Protein AF-Q4A1V5-F1 (afdb_monomer)

Nearest PDB structures (foldseek):
  3nmz-assembly2_A  TM=9.756E-01  e=3.481E-37  Homo sapiens
  3au3-assembly1_A  TM=9.827E-01  e=2.523E-31  Homo sapiens
  4yjl-assembly2_B  TM=9.856E-01  e=1.695E-28  Homo sapiens
  3nmx-assembly2_B  TM=9.994E-01  e=5.759E-28  Homo sapiens
  3qhe-assembly2_C  TM=9.899E-01  e=3.315E-28  Homo sapiens

Foldseek 3Di:
DVVCCVVQNDPVSVVVVVVVVVVVVVVVVVVVVVVVVVVVVVVVVVVPDDDDDDDDDDDDDDDDDDDDDDDDDDDDDDDDDDDDDDDDDDDDDDDDDDDDDDPDPPVVVVLVVLLVVVVVLVVVLLPPLDLLVVLVSLLVQLPDLSSLQSCVVVPVLVVLLCQQQNAQPDDPRRHRDHHDPNSNVSSLNSVQSSLCSDPPDPLSVLLNLLSVLLVLLSVLLVLLVVLVVCVVVVDDCVVRPHRDPVVSVNLVSLLVLLVQLVDPSNLVSCVSNNVLRSLLSSLLSLCVVQPQDPDPSSLSSLLSSLSSLLSNLAVDQVSLVSSLSPLSSLLSLLSNLPHPPLSNLLSSLSNLLSSLVVHDPSSLVSCVVSVNLLSLLVSLVVDDDPSSNLSSLSSLLSNLQRDPVSLVSQVPDPCSLLVLLVQCPDQDPVNDCSSNLSSLSNLLSSLLVCLVDVVSVVSCVVSVSLVSLVVQCVDPDPSSNVSSVSNCVNNVD

Secondary structure (DSSP, 8-state):
-HHHHHHH--HHHHHHHHHHHHHHHHHHHHHHHHHHHHHHHHHHHHTT---------------------------------------------------------HHHHHHHHHHHHHHHHHHHHHHH--HHHHHHHHHHHTTSHHHHHHHHHTTHHHHHHHHHH--TTS-TTT-SS---HHHHHHHHHHHHHHHHTS-SSHHHHHHHHHHHHHHHHHHHHHHHHHHHHHHHTT--GGGS----TTTTTHHHHHHHHHHHTTSHHHHHHHHHTTHHHHHHHHHHHHHHHHTT---HHHHHHHHHHHHHHHHHTSS-HHHHHHHHH-HHHHHHHHHGGGSS-HHHHHHHHHHHHHHHTT--HHHHHHHHHTTHHHHHHHHHHH---HHHHHHHHHHHHHHHTT-HHHHHHHHTSTTHHHHHHHHTT---TT---HHHHHHHHHHHHHHHHHTT-HHHHHHHHHTTHHHHHHHHTT-S-HHHHHHHHHHHHHHH-

InterPro domains:
  IPR000225 Armadillo [PF00514] (327-356)
  IPR000225 Armadillo [PF00514] (453-493)
  IPR0002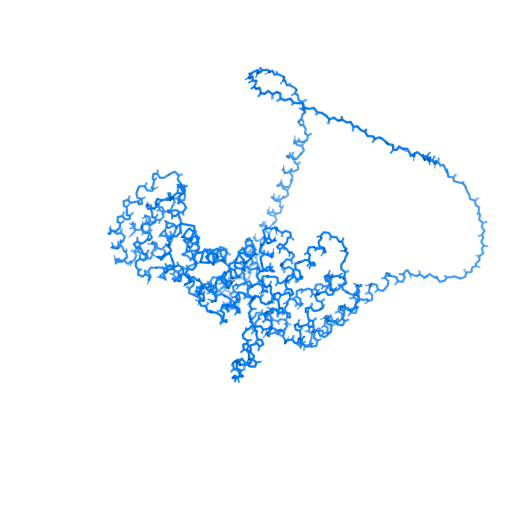25 Armadillo [SM00185] (144-196)
  IPR000225 Armadillo [SM00185] (263-314)
  IPR000225 Armadillo [SM00185] (316-357)
  IPR000225 Armadillo [SM00185] (360-401)
  IPR000225 Armadillo [SM00185] (403-448)
  IPR000225 Armadillo [SM00185] (453-493)
  IPR011989 Armadillo-like helical [G3DSA:1.25.10.10] (130-493)
  IPR016024 Armadillo-type fold [SSF48371] (180-492)
  IPR026818 Adenomatous polyposis coli (APC) family [PTHR12607] (1-493)
  IPR026831 Adenomatous polyposis coli protein [SSF82931] (1-43)
  IPR041257 Adenomatous polyposis coli (APC) repeat [PF18797] (197-270)

Sequence (493 aa):
RAAMEEQLGTCQDMEKRAQVRVARIQQIEKDILRIRQLLQSQAAEAERAPQGKHDAASHDTERQSEGQGAPEISMSTSNTGQGSAARMDHETASVMSSSNNYSVPRRLTSHLGTKVEMVYSLLSMLGTHDKDDMSRTLLAMSSSQDSCIAMRQSGCLPLLIQLLHGNDKDSVLLGNSRGSKEARARASAALHNIIHSQPDDKRGRREIRVLHLLEQIRAYCETCWEWQEAHEQGMDQDKNPMPAPVDHQICPAVCVLMKLSFDEEHRHAMNELGGLQAIAELLQVDCEMYGLTNDHYSVTLRRYAGMALTNLTFGDVANKATLCSMKGCMRALVAQLKSESEDLQQVIASVLRNLSWRADVNSKKTLREVGSVKALMECALEVKKESTLKSVLSALWNLSAHCTENKADICAVDGALAFLVGTLTYRSQTNTLAIIESGGGILRNVSSLIATNEDHRQILRENSCLQTLLQHLKSHSLTIVSNACGTLWNLSA

pLDDT: mean 82.57, std 22.81, range [25.66, 98.88]

Radius of gyration: 32.21 Å; Cα contacts (8 Å, |Δi|>4): 513; chains: 1; bounding box: 69×93×110 Å

Mean predicted aligned error: 14.51 Å

Solvent-accessible surface area (backbone atoms only — not comparable to full-atom values): 27669 Å² total; per-residue (Å²): 106,70,76,53,35,73,77,60,42,50,74,66,54,47,50,53,54,49,52,54,50,51,55,52,50,56,49,50,54,53,51,52,52,50,52,52,51,54,54,52,51,53,54,59,54,67,76,64,73,78,92,74,88,82,90,82,90,78,91,87,78,91,86,82,90,78,89,86,88,86,88,88,89,91,88,80,89,80,91,84,90,86,87,86,88,86,84,84,88,84,90,86,89,84,91,80,91,78,91,77,83,85,77,70,64,68,66,65,57,47,60,49,48,58,50,51,54,47,51,52,50,53,58,51,46,62,69,66,56,48,56,55,60,41,19,51,51,51,32,62,51,29,74,39,52,72,43,13,55,50,39,57,77,72,55,45,49,66,57,37,41,38,31,63,67,28,62,64,80,81,52,93,76,59,65,54,63,43,38,55,74,66,22,26,53,32,24,51,51,23,49,49,39,33,49,70,46,48,66,96,44,79,63,35,57,47,41,46,58,50,48,56,40,49,49,56,47,47,53,51,46,50,52,46,50,56,49,50,54,43,50,76,71,66,54,62,55,95,82,56,71,81,78,55,59,74,86,68,52,46,49,64,40,37,46,49,50,28,62,45,30,76,38,67,79,45,36,54,44,31,59,70,66,40,40,66,58,50,43,42,50,44,45,22,52,53,34,70,75,50,55,86,58,84,49,69,65,61,47,48,37,45,33,29,33,32,46,27,49,30,45,54,24,53,93,36,65,67,48,30,49,52,53,44,64,38,61,63,34,48,40,40,48,43,56,46,42,75,40,90,47,54,76,39,27,26,30,43,22,43,32,49,26,40,46,42,54,89,44,52,74,63,34,50,49,39,47,55,76,52,42,41,58,45,46,42,52,56,37,55,76,69,60,82,53,69,70,31,40,44,27,29,36,48,20,46,31,41,43,28,68,70,45,71,65,47,28,49,44,45,66,71,36,88,64,41,64,51,51,38,47,50,26,60,72,55,83,45,94,83,74,51,62,61,49,29,38,26,25,31,41,31,47,28,51,34,23,66,60,36,54,79,32,68,70,55,45,47,48,39,57,78,60,45,36,67,64,52,36,62,54,29,65,74,48,92,46,67,64,40,26,52,23,24,54,49,27,49,54,36,63,74,109

Structure (mmCIF, N/CA/C/O backbone):
data_AF-Q4A1V5-F1
#
_entry.id   AF-Q4A1V5-F1
#
loop_
_atom_site.group_PDB
_atom_site.id
_atom_site.type_symbol
_atom_site.label_atom_id
_atom_site.label_alt_id
_atom_site.label_comp_id
_atom_site.label_asym_id
_atom_site.label_entity_id
_atom_site.label_seq_id
_atom_site.pdbx_PDB_ins_code
_atom_site.Cartn_x
_atom_site.Cartn_y
_atom_site.Cartn_z
_atom_site.occupancy
_atom_site.B_iso_or_equiv
_atom_site.auth_seq_id
_atom_site.auth_comp_id
_atom_site.auth_asym_id
_atom_site.auth_atom_id
_atom_site.pdbx_PDB_model_num
ATOM 1 N N . ARG A 1 1 ? -21.050 -37.107 -13.952 1.00 53.59 1 ARG A N 1
ATOM 2 C CA . ARG A 1 1 ? -22.342 -36.610 -14.485 1.00 53.59 1 ARG A CA 1
ATOM 3 C C . ARG A 1 1 ? -23.257 -36.222 -13.328 1.00 53.59 1 ARG A C 1
ATOM 5 O O . ARG A 1 1 ? -23.288 -35.037 -13.055 1.00 53.59 1 ARG A O 1
ATOM 12 N N . ALA A 1 2 ? -23.777 -37.173 -12.539 1.00 56.97 2 ALA A N 1
ATOM 13 C CA . ALA A 1 2 ? -24.588 -36.892 -11.341 1.00 56.97 2 ALA A CA 1
ATOM 14 C C . ALA A 1 2 ? -24.014 -35.798 -10.405 1.00 56.97 2 ALA A C 1
ATOM 16 O O . ALA A 1 2 ? -24.660 -34.782 -10.197 1.00 56.97 2 ALA A O 1
ATOM 17 N N . ALA A 1 3 ? -22.756 -35.918 -9.955 1.00 56.06 3 ALA A N 1
ATOM 18 C CA . ALA A 1 3 ? -22.115 -34.906 -9.093 1.00 56.06 3 ALA A CA 1
ATOM 19 C C . ALA A 1 3 ? -21.958 -33.500 -9.730 1.00 56.06 3 ALA A C 1
ATOM 21 O O . ALA A 1 3 ? -21.747 -32.514 -9.032 1.00 56.06 3 ALA A O 1
ATOM 22 N N . MET A 1 4 ? -22.045 -33.395 -11.062 1.00 54.69 4 MET A N 1
ATOM 23 C CA . MET A 1 4 ? -22.019 -32.117 -11.785 1.00 54.69 4 MET A CA 1
ATOM 24 C C . MET A 1 4 ? -23.428 -31.509 -11.864 1.00 54.69 4 MET A C 1
ATOM 26 O O . MET A 1 4 ? -23.580 -30.300 -11.723 1.00 54.69 4 MET A O 1
ATOM 30 N N . GLU A 1 5 ? -24.454 -32.349 -12.028 1.00 58.84 5 GLU A N 1
ATOM 31 C CA . GLU A 1 5 ? -25.870 -31.957 -11.988 1.00 58.84 5 GLU A CA 1
ATOM 32 C C . GLU A 1 5 ? -26.306 -31.547 -10.567 1.00 58.84 5 GLU A C 1
ATOM 34 O O . GLU A 1 5 ? -27.111 -30.633 -10.417 1.00 58.84 5 GLU A O 1
ATOM 39 N N . GLU A 1 6 ? -25.712 -32.134 -9.525 1.00 61.19 6 GLU A N 1
ATOM 40 C CA . GLU A 1 6 ? -25.945 -31.776 -8.117 1.00 61.19 6 GLU A CA 1
ATOM 41 C C . GLU A 1 6 ? -25.398 -30.381 -7.749 1.00 61.19 6 GLU A C 1
ATOM 43 O O . GLU A 1 6 ? -26.051 -29.632 -7.026 1.00 61.19 6 GLU A O 1
ATOM 48 N N . GLN A 1 7 ? -24.234 -29.987 -8.285 1.00 60.75 7 GLN A N 1
ATOM 49 C CA . GLN A 1 7 ? -23.636 -28.669 -8.016 1.00 60.75 7 GLN A CA 1
ATOM 50 C C . GLN A 1 7 ? -24.103 -27.559 -8.969 1.00 60.75 7 GLN A C 1
ATOM 52 O O . GLN A 1 7 ? -24.158 -26.393 -8.576 1.00 60.75 7 GLN A O 1
ATOM 57 N N . LEU A 1 8 ? -24.399 -27.886 -10.232 1.00 63.00 8 LEU A N 1
ATOM 58 C CA . LEU A 1 8 ? -24.711 -26.894 -11.269 1.00 63.00 8 LEU A CA 1
ATOM 59 C C . LEU A 1 8 ? -26.183 -26.911 -11.706 1.00 63.00 8 LEU A C 1
ATOM 61 O O . LEU A 1 8 ? -26.606 -25.990 -12.408 1.00 63.00 8 LEU A O 1
ATOM 65 N N . GLY A 1 9 ? -26.992 -27.872 -11.264 1.00 72.31 9 GLY A N 1
ATOM 66 C CA . GLY A 1 9 ? -28.334 -28.110 -11.797 1.00 72.31 9 GLY A CA 1
ATOM 67 C C . GLY A 1 9 ? -28.298 -28.825 -13.150 1.00 72.31 9 GLY A C 1
ATOM 68 O O . GLY A 1 9 ? -27.234 -29.137 -13.692 1.00 72.31 9 GLY A O 1
ATOM 69 N N . THR A 1 10 ? -29.473 -29.090 -13.718 1.00 79.75 10 THR A N 1
ATOM 70 C CA . THR A 1 10 ? -29.573 -29.799 -15.000 1.00 79.75 10 THR A CA 1
ATOM 71 C C . THR A 1 10 ? -29.057 -28.944 -16.162 1.00 79.75 10 THR A C 1
ATOM 73 O O . THR A 1 10 ? -28.921 -27.721 -16.065 1.00 79.75 10 THR A O 1
ATOM 76 N N . CYS A 1 11 ? -28.814 -29.570 -17.319 1.00 73.88 11 CYS A N 1
ATOM 77 C CA . CYS A 1 11 ? -28.436 -28.839 -18.532 1.00 73.88 11 CYS A CA 1
ATOM 78 C C . CYS A 1 11 ? -29.478 -27.764 -18.916 1.00 73.88 11 CYS A C 1
ATOM 80 O O . CYS A 1 11 ? -29.112 -26.654 -19.300 1.00 73.88 11 CYS A O 1
ATOM 82 N N . GLN A 1 12 ? -30.769 -28.049 -18.701 1.00 75.75 12 GLN A N 1
ATOM 83 C CA . GLN A 1 12 ? -31.864 -27.097 -18.920 1.00 75.75 12 GLN A CA 1
ATOM 84 C C . GLN A 1 12 ? -31.825 -25.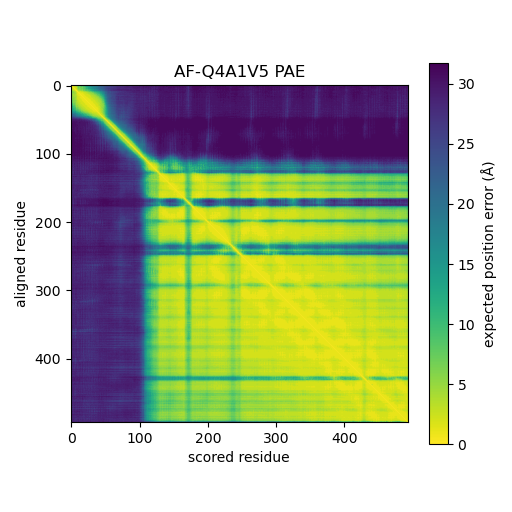919 -17.929 1.00 75.75 12 GLN A C 1
ATOM 86 O O . GLN A 1 12 ? -32.084 -24.781 -18.321 1.00 75.75 12 GLN A O 1
ATOM 91 N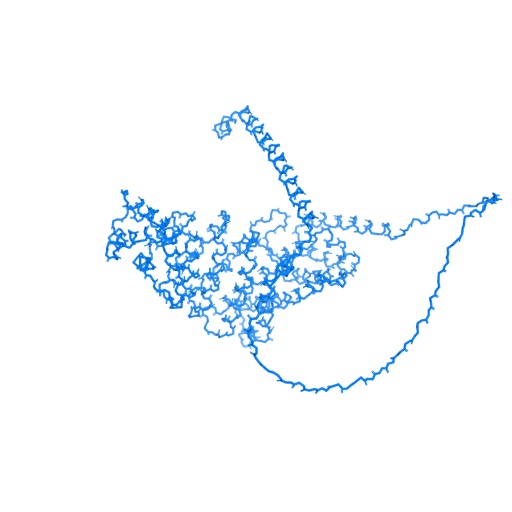 N . ASP A 1 13 ? -31.440 -26.143 -16.668 1.00 73.62 13 ASP A N 1
ATOM 92 C CA . ASP A 1 13 ? -31.259 -25.059 -15.689 1.00 73.62 13 ASP A CA 1
ATOM 93 C C . ASP A 1 13 ? -30.075 -24.155 -16.053 1.00 73.62 13 ASP A C 1
ATOM 95 O O . ASP A 1 13 ? -30.146 -22.931 -15.909 1.00 73.62 13 ASP A O 1
ATOM 99 N N . MET A 1 14 ? -28.984 -24.742 -16.557 1.00 75.81 14 MET A N 1
ATOM 100 C CA . MET A 1 14 ? -27.834 -23.986 -17.059 1.00 75.81 14 MET A CA 1
ATOM 101 C C . MET A 1 14 ? -28.220 -23.107 -18.252 1.00 75.81 14 MET A C 1
ATOM 103 O O . MET A 1 14 ? -27.909 -21.913 -18.248 1.00 75.81 14 MET A O 1
ATOM 107 N N . GLU A 1 15 ? -28.952 -23.659 -19.221 1.00 77.81 15 GLU A N 1
ATOM 108 C CA . GLU A 1 15 ? -29.445 -22.930 -20.392 1.00 77.81 15 GLU A CA 1
ATOM 109 C C . GLU A 1 15 ? -30.411 -21.801 -19.999 1.00 77.81 15 GLU A C 1
ATOM 111 O O . GLU A 1 15 ? -30.227 -20.651 -20.404 1.00 77.81 15 GLU A O 1
ATOM 116 N N . LYS A 1 16 ? -31.372 -22.074 -19.109 1.00 83.94 16 LYS A N 1
ATOM 117 C CA . LYS A 1 16 ? -32.319 -21.069 -18.600 1.00 83.94 16 LYS A CA 1
ATOM 118 C C . LYS A 1 16 ? -31.606 -19.921 -17.875 1.00 83.94 16 LYS A C 1
ATOM 120 O O . LYS A 1 16 ? -31.948 -18.755 -18.074 1.00 83.94 16 LYS A O 1
ATOM 125 N N . ARG A 1 17 ? -30.565 -20.209 -17.082 1.00 82.00 17 ARG A N 1
ATOM 126 C CA . ARG A 1 17 ? -29.729 -19.166 -16.451 1.00 82.00 17 ARG A CA 1
ATOM 127 C C . ARG A 1 17 ? -28.884 -18.393 -17.467 1.00 82.00 17 ARG A C 1
ATOM 129 O O . ARG A 1 17 ? -28.667 -17.199 -17.261 1.00 82.00 17 ARG A O 1
ATOM 136 N N . ALA A 1 18 ? -28.426 -19.021 -18.550 1.00 81.38 18 ALA A N 1
ATOM 137 C CA . ALA A 1 18 ? -27.740 -18.327 -19.640 1.00 81.38 18 ALA A CA 1
ATOM 138 C C . ALA A 1 18 ? -28.689 -17.358 -20.369 1.00 81.38 18 ALA A C 1
ATOM 140 O O . ALA A 1 18 ? -28.357 -16.182 -20.517 1.00 81.38 18 ALA A O 1
ATOM 141 N N . GLN A 1 19 ? -29.903 -17.798 -20.711 1.00 84.75 19 GLN A N 1
ATOM 142 C CA . GLN A 1 19 ? -30.934 -16.957 -21.336 1.00 84.75 19 GLN A CA 1
ATOM 143 C C . GLN A 1 19 ? -31.311 -15.750 -20.456 1.00 84.75 19 GLN A C 1
ATOM 145 O O . GLN A 1 19 ? -31.358 -14.622 -20.947 1.00 84.75 19 GLN A O 1
ATOM 150 N N . VAL A 1 20 ? -31.479 -15.940 -19.139 1.00 88.88 20 VAL A N 1
ATOM 151 C CA . VAL A 1 20 ? -31.730 -14.834 -18.188 1.00 88.88 20 VAL A CA 1
ATOM 152 C C . VAL A 1 20 ? -30.566 -13.832 -18.141 1.00 88.88 20 VAL A C 1
ATOM 154 O O . VAL A 1 20 ? -30.798 -12.625 -18.048 1.00 88.88 20 VAL A O 1
ATOM 157 N N . ARG A 1 21 ? -29.310 -14.293 -18.240 1.00 87.44 21 ARG A N 1
ATOM 158 C CA . ARG A 1 21 ? -28.138 -13.400 -18.320 1.00 87.44 21 ARG A CA 1
ATOM 159 C C . ARG A 1 21 ? -28.134 -12.591 -19.619 1.00 87.44 21 ARG A C 1
ATOM 161 O O . ARG A 1 21 ? -27.933 -11.383 -19.552 1.00 87.44 21 ARG A O 1
ATOM 168 N N . VAL A 1 22 ? -28.413 -13.220 -20.764 1.00 89.12 22 VAL A N 1
ATOM 169 C CA . VAL A 1 22 ? -28.498 -12.540 -22.071 1.00 89.12 22 VAL A CA 1
ATOM 170 C C . VAL A 1 22 ? -29.606 -11.482 -22.073 1.00 89.12 22 VAL A C 1
ATOM 172 O O . VAL A 1 22 ? -29.345 -10.334 -22.427 1.00 89.12 22 VAL A O 1
ATOM 175 N N . ALA A 1 23 ? -30.805 -11.814 -21.585 1.00 89.19 23 ALA A N 1
ATOM 176 C CA . ALA A 1 23 ? -31.909 -10.858 -21.475 1.00 89.19 23 ALA A CA 1
ATOM 177 C C . ALA A 1 23 ? -31.561 -9.657 -20.571 1.00 89.19 23 ALA A C 1
ATOM 179 O O . ALA A 1 23 ? -31.892 -8.514 -20.887 1.00 89.19 23 ALA A O 1
ATOM 180 N N . ARG A 1 24 ? -30.837 -9.892 -19.466 1.00 90.38 24 ARG A N 1
ATOM 181 C CA . ARG A 1 24 ? -30.372 -8.820 -18.573 1.00 90.38 24 ARG A CA 1
ATOM 182 C C . ARG A 1 24 ? -29.306 -7.930 -19.221 1.00 90.38 24 ARG A C 1
ATOM 184 O O . ARG A 1 24 ? -29.336 -6.725 -18.997 1.00 90.38 24 ARG A O 1
ATOM 191 N N . ILE A 1 25 ? -28.401 -8.492 -20.026 1.00 87.44 25 ILE A N 1
ATOM 192 C CA . ILE A 1 25 ? -27.405 -7.721 -20.790 1.00 87.44 25 ILE A CA 1
ATOM 193 C C . ILE A 1 25 ? -28.109 -6.814 -21.810 1.00 87.44 25 ILE A C 1
ATOM 195 O O . ILE A 1 25 ? -27.883 -5.608 -21.795 1.00 87.44 25 ILE A O 1
ATOM 199 N N . GLN A 1 26 ? -29.050 -7.352 -22.591 1.00 87.81 26 GLN A N 1
ATOM 200 C CA . GLN A 1 26 ? -29.835 -6.574 -23.562 1.00 87.81 26 GLN A CA 1
ATOM 201 C C . GLN A 1 26 ? -30.651 -5.442 -22.914 1.00 87.81 26 GLN A C 1
ATOM 203 O O . GLN A 1 26 ? -30.855 -4.388 -23.520 1.00 87.81 26 GLN A O 1
ATOM 208 N N . GLN A 1 27 ? -31.128 -5.634 -21.679 1.00 89.62 27 GLN A N 1
ATOM 209 C CA . GLN A 1 27 ? -31.800 -4.571 -20.931 1.00 89.62 27 GLN A CA 1
ATOM 210 C C . GLN A 1 27 ? -30.817 -3.468 -20.502 1.00 89.62 27 GLN A C 1
ATOM 212 O O . GLN A 1 27 ? -31.106 -2.290 -20.697 1.00 89.62 27 GLN A O 1
ATOM 217 N N . ILE A 1 28 ? -29.633 -3.839 -20.002 1.00 88.62 28 ILE A N 1
ATOM 218 C CA . ILE A 1 28 ? -28.569 -2.886 -19.641 1.00 88.62 28 ILE A CA 1
ATOM 219 C C . ILE A 1 28 ? -28.119 -2.071 -20.865 1.00 88.62 28 ILE A C 1
ATOM 221 O O . ILE A 1 28 ? -27.950 -0.859 -20.757 1.00 88.62 28 ILE A O 1
ATOM 225 N N . GLU A 1 29 ? -27.985 -2.694 -22.038 1.00 88.38 29 GLU A N 1
ATOM 226 C CA . GLU A 1 29 ? -27.648 -1.997 -23.289 1.00 88.38 29 GLU A CA 1
ATOM 227 C C . GLU A 1 29 ? -28.697 -0.941 -23.668 1.00 88.38 29 GLU A C 1
ATOM 229 O O . GLU A 1 29 ? -28.335 0.190 -24.003 1.00 88.38 29 GLU A O 1
ATOM 234 N N . LYS A 1 30 ? -29.996 -1.260 -23.548 1.00 90.19 30 LYS A N 1
ATOM 235 C CA . LYS A 1 30 ? -31.092 -0.297 -23.771 1.00 90.19 30 LYS A CA 1
ATOM 236 C C . LYS A 1 30 ? -31.059 0.868 -22.784 1.00 90.19 30 LYS A C 1
ATOM 238 O O . LYS A 1 30 ? -31.284 2.011 -23.183 1.00 90.19 30 LYS A O 1
ATOM 243 N N . ASP A 1 31 ? -30.774 0.596 -21.514 1.00 87.44 31 ASP A N 1
ATOM 244 C CA . ASP A 1 31 ? -30.743 1.630 -20.480 1.00 87.44 31 ASP A CA 1
ATOM 245 C C . ASP A 1 31 ? -29.505 2.539 -20.621 1.00 87.44 31 ASP A C 1
ATOM 247 O O . ASP A 1 31 ? -29.631 3.758 -20.495 1.00 87.44 31 ASP A O 1
ATOM 251 N N . ILE A 1 32 ? -28.346 2.003 -21.027 1.00 89.56 32 ILE A N 1
ATOM 252 C CA . ILE A 1 32 ? -27.170 2.803 -21.431 1.00 89.56 32 ILE A CA 1
ATOM 253 C C . ILE A 1 32 ? -27.512 3.727 -22.612 1.00 89.56 32 ILE A C 1
ATOM 255 O O . ILE A 1 32 ? -27.103 4.891 -22.627 1.00 89.56 32 ILE A O 1
ATOM 259 N N . LEU A 1 33 ? -28.277 3.237 -23.592 1.00 88.69 33 LEU A N 1
ATOM 260 C CA . LEU A 1 33 ? -28.685 4.016 -24.766 1.00 88.69 33 LEU A CA 1
ATOM 261 C C . LEU A 1 33 ? -29.622 5.177 -24.388 1.00 88.69 33 LEU A C 1
ATOM 263 O O . LEU A 1 33 ? -29.419 6.297 -24.858 1.00 88.69 33 LEU A O 1
ATOM 267 N N . ARG A 1 34 ? -30.570 4.950 -23.466 1.00 89.81 34 ARG A N 1
ATOM 268 C CA . ARG A 1 34 ? -31.408 6.014 -22.878 1.00 89.81 34 ARG A CA 1
ATOM 269 C C . ARG A 1 34 ? -30.592 7.045 -22.105 1.00 89.81 34 ARG A C 1
ATOM 271 O O . ARG A 1 34 ? -30.812 8.238 -22.282 1.00 89.81 34 ARG A O 1
ATOM 278 N N . ILE A 1 35 ? -29.643 6.609 -21.274 1.00 89.38 35 ILE A N 1
ATOM 279 C CA . ILE A 1 35 ? -28.781 7.519 -20.502 1.00 89.38 35 ILE A CA 1
ATOM 280 C C . ILE A 1 35 ? -27.956 8.406 -21.447 1.00 89.38 35 ILE A C 1
ATOM 282 O O . ILE A 1 35 ? -27.865 9.611 -21.225 1.00 89.38 35 ILE A O 1
ATOM 286 N N . ARG A 1 36 ? -27.424 7.853 -22.546 1.00 85.31 36 ARG A N 1
ATOM 287 C CA . ARG A 1 36 ? -26.728 8.644 -23.578 1.00 85.31 36 ARG A CA 1
ATOM 288 C C . ARG A 1 36 ? -27.639 9.675 -24.249 1.00 85.31 36 ARG A C 1
ATOM 290 O O . ARG A 1 36 ? -27.204 10.808 -24.427 1.00 85.31 36 ARG A O 1
ATOM 297 N N . GLN A 1 37 ? -28.886 9.322 -24.569 1.00 84.31 37 GLN A N 1
ATOM 298 C CA . GLN A 1 37 ? -29.857 10.277 -25.122 1.00 84.31 37 GLN A CA 1
ATOM 299 C C . GLN A 1 37 ? -30.198 11.402 -24.133 1.00 84.31 37 GLN A C 1
ATOM 301 O O . GLN A 1 37 ? -30.222 12.562 -24.533 1.00 84.31 37 GLN A O 1
ATOM 306 N N . LEU A 1 38 ? -30.386 11.088 -22.845 1.00 84.69 38 LEU A N 1
ATOM 307 C CA . LEU A 1 38 ? -30.663 12.086 -21.801 1.00 84.69 38 LEU A CA 1
ATOM 308 C C . LEU A 1 38 ? -29.489 13.053 -21.576 1.00 84.69 38 LEU A C 1
ATOM 310 O O . LEU A 1 38 ? -29.699 14.249 -21.378 1.00 84.69 38 LEU A O 1
ATOM 314 N N . LEU A 1 39 ? -28.250 12.559 -21.649 1.00 79.19 39 LEU A N 1
ATOM 315 C CA . LEU A 1 39 ? -27.052 13.404 -21.580 1.00 79.19 39 LEU A CA 1
ATOM 316 C C . LEU A 1 39 ? -26.917 14.309 -22.816 1.00 79.19 39 LEU A C 1
ATOM 318 O O . LEU A 1 39 ? -26.539 15.470 -22.685 1.00 79.19 39 LEU A O 1
ATOM 322 N N . GLN A 1 40 ? -27.277 13.815 -24.006 1.00 77.56 40 GLN A N 1
ATOM 323 C CA . GLN A 1 40 ? -27.304 14.628 -25.227 1.00 77.56 40 GLN A CA 1
ATOM 324 C C . GLN A 1 40 ? -28.402 15.702 -25.195 1.00 77.56 40 GLN A C 1
ATOM 326 O O . GLN A 1 40 ? -28.150 16.822 -25.637 1.00 77.56 40 GLN A O 1
ATOM 331 N N . SER A 1 41 ? -29.587 15.419 -24.638 1.00 74.00 41 SER A N 1
ATOM 332 C CA . SER A 1 41 ? -30.629 16.444 -24.476 1.00 74.00 41 SER A CA 1
ATOM 333 C C . SER A 1 41 ? -30.245 17.509 -23.446 1.00 74.00 41 SER A C 1
ATOM 335 O O . SER A 1 41 ? -30.442 18.688 -23.717 1.00 74.00 41 SER A O 1
ATOM 337 N N . GLN A 1 42 ? -29.621 17.134 -22.322 1.00 72.19 42 GLN A N 1
ATOM 338 C CA . GLN A 1 42 ? -29.138 18.111 -21.332 1.00 72.19 42 GLN A CA 1
ATOM 339 C C . GLN A 1 42 ? -28.029 19.016 -21.894 1.00 72.19 42 GLN A C 1
ATOM 341 O O . GLN A 1 42 ? -28.025 20.216 -21.625 1.00 72.19 42 GLN A O 1
ATOM 346 N N . ALA A 1 43 ? -27.127 18.478 -22.724 1.00 65.75 43 ALA A N 1
ATOM 347 C CA . ALA A 1 43 ? -26.133 19.288 -23.429 1.00 65.75 43 ALA A CA 1
ATOM 348 C C . ALA A 1 43 ? -26.787 20.285 -24.410 1.00 65.75 43 ALA A C 1
ATOM 350 O O . ALA A 1 43 ? -26.409 21.453 -24.443 1.00 65.75 43 ALA A O 1
ATOM 351 N N . ALA A 1 44 ? -27.812 19.855 -25.155 1.00 62.31 44 ALA A N 1
ATOM 352 C CA . ALA A 1 44 ? -28.532 20.710 -26.103 1.00 62.31 44 ALA A CA 1
ATOM 353 C C . ALA A 1 44 ? -29.416 21.788 -25.436 1.00 62.31 44 ALA A C 1
ATOM 355 O O . ALA A 1 44 ? -29.686 22.824 -26.046 1.00 62.31 44 ALA A O 1
ATOM 356 N N . GLU A 1 45 ? -29.875 21.567 -24.201 1.00 59.16 45 GLU A N 1
ATOM 357 C CA . GLU A 1 45 ? -30.585 22.581 -23.407 1.00 59.16 45 GLU A CA 1
ATOM 358 C C . GLU A 1 45 ? -29.622 23.619 -22.810 1.00 59.16 45 GLU A C 1
ATOM 360 O O . GLU A 1 45 ? -29.942 24.809 -22.801 1.00 59.16 45 GLU A O 1
ATOM 365 N N . ALA A 1 46 ? -28.415 23.207 -22.401 1.00 56.09 46 ALA A N 1
ATOM 366 C CA . ALA A 1 46 ? -27.382 24.114 -21.895 1.00 56.09 46 ALA A CA 1
ATOM 367 C C . ALA A 1 46 ? -26.896 25.134 -22.948 1.00 56.09 46 ALA A C 1
ATOM 369 O O . ALA A 1 46 ? -26.581 26.270 -22.597 1.00 56.09 46 ALA A O 1
ATOM 370 N N . GLU A 1 47 ? -26.893 24.775 -24.236 1.00 53.72 47 GLU A N 1
ATOM 371 C CA . GLU A 1 47 ? -26.523 25.681 -25.340 1.00 53.72 47 GLU A CA 1
ATOM 372 C C . GLU A 1 47 ? -27.641 26.660 -25.765 1.00 53.72 47 GLU A C 1
ATOM 374 O O . GLU A 1 47 ? -27.417 27.509 -26.628 1.00 53.72 47 GLU A O 1
ATOM 379 N N . ARG A 1 48 ? -28.851 26.579 -25.185 1.00 51.72 48 ARG A N 1
ATOM 380 C CA . ARG A 1 48 ? -30.018 27.390 -25.603 1.00 51.72 48 ARG A CA 1
ATOM 381 C C . ARG A 1 48 ? -30.415 28.536 -24.669 1.00 51.72 48 ARG A C 1
ATOM 383 O O . ARG A 1 48 ? -31.399 29.213 -24.961 1.00 51.72 48 ARG A O 1
ATOM 390 N N . ALA A 1 49 ? -29.685 28.792 -23.586 1.00 39.84 49 ALA A N 1
ATOM 391 C CA . ALA A 1 49 ? -29.974 29.912 -22.684 1.00 39.84 49 ALA A CA 1
ATOM 392 C C . ALA A 1 49 ? -29.417 31.251 -23.232 1.00 39.84 49 ALA A C 1
ATOM 394 O O . ALA A 1 49 ? -28.197 31.400 -23.323 1.00 39.84 49 ALA A O 1
ATOM 395 N N . PRO A 1 50 ? -30.255 32.250 -23.582 1.00 47.03 50 PRO A N 1
ATOM 396 C CA . PRO A 1 50 ? -29.775 33.539 -24.071 1.00 47.03 50 PRO A CA 1
ATOM 397 C C . PRO A 1 50 ? -29.412 34.488 -22.918 1.00 47.03 50 PRO A C 1
ATOM 399 O O . PRO A 1 50 ? -30.101 34.558 -21.900 1.00 47.03 50 PRO A O 1
ATOM 402 N N . GLN A 1 51 ? -28.356 35.280 -23.105 1.00 47.12 51 GLN A N 1
ATOM 403 C CA . GLN A 1 51 ? -27.959 36.332 -22.167 1.00 47.12 51 GLN A CA 1
ATOM 404 C C . GLN A 1 51 ? -29.000 37.466 -22.140 1.00 47.12 51 GLN A C 1
ATOM 406 O O . GLN A 1 51 ? -29.213 38.149 -23.142 1.00 47.12 51 GLN A O 1
ATOM 411 N N . GLY A 1 52 ? -29.614 37.694 -20.976 1.00 33.66 52 GLY A N 1
ATOM 412 C CA . GLY A 1 52 ? -30.536 38.801 -20.708 1.00 33.66 52 GLY A CA 1
ATOM 413 C C . GLY A 1 52 ? -30.045 39.652 -19.535 1.00 33.66 52 GLY A C 1
ATOM 414 O O . GLY A 1 52 ? -29.758 39.125 -18.465 1.00 33.66 52 GLY A O 1
ATOM 415 N N . LYS A 1 53 ? -29.918 40.964 -19.753 1.00 38.56 53 LYS A N 1
ATOM 416 C CA . LYS A 1 53 ? -29.438 41.945 -18.763 1.00 38.56 53 LYS A CA 1
ATOM 417 C C . LYS A 1 53 ? -30.409 42.101 -17.587 1.00 38.56 53 LYS A C 1
ATOM 419 O O . LYS A 1 53 ? -31.614 42.088 -17.817 1.00 38.56 53 LYS A O 1
ATOM 424 N N . HIS A 1 54 ? -29.889 42.459 -16.411 1.00 33.19 54 HIS A N 1
ATOM 425 C CA . HIS A 1 54 ? -30.369 43.668 -15.729 1.00 33.19 54 HIS A CA 1
ATOM 426 C C . HIS A 1 54 ? -29.354 44.225 -14.719 1.00 33.19 54 HIS A C 1
ATOM 428 O O . HIS A 1 54 ? -28.787 43.490 -13.914 1.00 33.19 54 HIS A O 1
ATOM 434 N N . ASP A 1 55 ? -29.148 45.539 -14.779 1.00 30.06 55 ASP A N 1
ATOM 435 C CA . ASP A 1 55 ? -28.393 46.340 -13.814 1.00 30.06 55 ASP A CA 1
ATOM 436 C C . ASP A 1 55 ? -29.164 46.526 -12.493 1.00 30.06 55 ASP A C 1
ATOM 438 O O . ASP A 1 55 ? -30.394 46.602 -12.530 1.00 30.06 55 ASP A O 1
ATOM 442 N N . ALA A 1 56 ? -28.454 46.713 -11.366 1.00 30.48 56 ALA A N 1
ATOM 443 C CA . ALA A 1 56 ? -28.600 47.906 -10.504 1.00 30.48 56 ALA A CA 1
ATOM 444 C C . ALA A 1 56 ? -27.713 47.885 -9.230 1.00 30.48 56 ALA A C 1
ATOM 446 O O . ALA A 1 56 ? -27.932 47.116 -8.301 1.00 30.48 56 ALA A O 1
ATOM 447 N N . ALA A 1 57 ? -26.743 48.803 -9.219 1.00 30.00 57 ALA A N 1
ATOM 448 C CA . ALA A 1 57 ? -26.177 49.595 -8.114 1.00 30.00 57 ALA A CA 1
ATOM 449 C C . ALA A 1 57 ? -26.488 49.301 -6.620 1.00 30.00 57 ALA A C 1
ATOM 451 O O . ALA A 1 57 ? -27.624 49.434 -6.175 1.00 30.00 57 ALA A O 1
ATOM 452 N N . SER A 1 58 ? -25.411 49.216 -5.821 1.00 32.59 58 SER A N 1
ATOM 453 C CA . SER A 1 58 ? -25.039 50.199 -4.765 1.00 32.59 58 SER A CA 1
ATOM 454 C C . SER A 1 58 ? -23.600 49.898 -4.283 1.00 32.59 58 SER A C 1
ATOM 456 O O . SER A 1 58 ? -23.310 48.739 -4.005 1.00 32.59 58 SER A O 1
ATOM 458 N N . HIS A 1 59 ? -22.628 50.822 -4.378 1.00 33.38 59 HIS A N 1
ATOM 459 C CA . HIS A 1 59 ? -22.199 51.754 -3.301 1.00 33.38 59 HIS A CA 1
ATOM 460 C C . HIS A 1 59 ? -21.955 51.042 -1.947 1.00 33.38 59 HIS A C 1
ATOM 462 O O . HIS A 1 59 ? -22.827 50.308 -1.495 1.00 33.38 59 HIS A O 1
ATOM 468 N N . ASP A 1 60 ? -20.856 51.208 -1.201 1.00 31.52 60 ASP A N 1
ATOM 469 C CA . ASP A 1 60 ? -19.710 52.151 -1.196 1.00 31.52 60 ASP A CA 1
ATOM 470 C C . ASP A 1 60 ? -18.670 51.607 -0.159 1.00 31.52 60 ASP A C 1
ATOM 472 O O . ASP A 1 60 ? -18.996 50.647 0.539 1.00 31.52 60 ASP A O 1
ATOM 476 N N . THR A 1 61 ? -17.432 52.077 0.069 1.00 33.69 61 THR A N 1
ATOM 477 C CA . THR A 1 61 ? -16.577 53.173 -0.448 1.00 33.69 61 THR A CA 1
ATOM 478 C C . THR A 1 61 ? -15.102 52.875 -0.068 1.00 33.69 61 THR A C 1
ATOM 480 O O . THR A 1 61 ? -14.874 52.274 0.974 1.00 33.69 61 THR A O 1
ATOM 483 N N . GLU A 1 62 ? -14.133 53.430 -0.827 1.00 31.33 62 GLU A N 1
ATOM 484 C CA . GLU A 1 62 ? -12.821 53.968 -0.349 1.00 31.33 62 GLU A CA 1
ATOM 485 C C . GLU A 1 62 ? -11.779 53.013 0.312 1.00 31.33 62 GLU A C 1
ATOM 487 O O . GLU A 1 62 ? -12.119 52.088 1.030 1.00 31.33 62 GLU A O 1
ATOM 492 N N . ARG A 1 63 ? -10.444 53.139 0.173 1.00 31.25 63 ARG A N 1
ATOM 493 C CA . ARG A 1 63 ? -9.467 54.138 -0.355 1.00 31.25 63 ARG A CA 1
ATOM 494 C C . ARG A 1 63 ? -8.095 53.387 -0.497 1.00 31.25 63 ARG A C 1
ATOM 496 O O . ARG A 1 63 ? -7.985 52.295 0.048 1.00 31.25 63 ARG A O 1
ATOM 503 N N . GLN A 1 64 ? -6.999 53.822 -1.145 1.00 29.56 64 GLN A N 1
ATOM 504 C CA . GLN A 1 64 ? -6.607 55.050 -1.864 1.00 29.56 64 GLN A CA 1
ATOM 505 C C . GLN A 1 64 ? -5.401 54.767 -2.823 1.00 29.56 64 GLN A C 1
ATOM 507 O O . GLN A 1 64 ? -4.825 53.687 -2.768 1.00 29.56 64 GLN A O 1
ATOM 512 N N . SER A 1 65 ? -5.048 55.753 -3.664 1.00 29.44 65 SER A N 1
ATOM 513 C CA . SER A 1 65 ? -3.732 56.204 -4.203 1.00 29.44 65 SER A CA 1
ATOM 514 C C . SER A 1 65 ? -2.421 55.387 -4.104 1.00 29.44 65 SER A C 1
ATOM 516 O O . SER A 1 65 ? -2.163 54.734 -3.103 1.00 29.44 65 SER A O 1
ATOM 518 N N . GLU A 1 66 ? -1.432 55.536 -5.009 1.00 30.20 66 GLU A N 1
ATOM 519 C CA . GLU A 1 66 ? -1.325 56.170 -6.352 1.00 30.20 66 GLU A CA 1
ATOM 520 C C . GLU A 1 66 ? 0.043 55.806 -6.986 1.00 30.20 66 GLU A C 1
ATOM 522 O O . GLU A 1 66 ? 1.018 55.711 -6.252 1.00 30.20 66 GLU A O 1
ATOM 527 N N . GLY A 1 67 ? 0.105 55.710 -8.329 1.00 26.09 67 GLY A N 1
ATOM 528 C CA . GLY A 1 67 ? 1.100 56.374 -9.209 1.00 26.09 67 GLY A CA 1
ATOM 529 C C . GLY A 1 67 ? 2.615 56.065 -9.110 1.00 26.09 67 GLY A C 1
ATOM 530 O O . GLY A 1 67 ? 3.140 55.778 -8.049 1.00 26.09 67 GLY A O 1
ATOM 531 N N . GLN A 1 68 ? 3.449 56.169 -10.157 1.00 29.17 68 GLN A N 1
ATOM 532 C CA . GLN A 1 68 ? 3.322 56.426 -11.609 1.00 29.17 68 GLN A CA 1
ATOM 533 C C . GLN A 1 68 ? 4.607 55.884 -12.300 1.00 29.17 68 GLN A C 1
ATOM 535 O O . GLN A 1 68 ? 5.611 55.689 -11.619 1.00 29.17 68 GLN A O 1
ATOM 540 N N . GLY A 1 69 ? 4.636 55.744 -13.639 1.00 25.66 69 GLY A N 1
ATOM 541 C CA . GLY A 1 69 ? 5.905 55.768 -14.402 1.00 25.66 69 GLY A CA 1
ATOM 542 C C . GLY A 1 69 ? 6.086 54.726 -15.516 1.00 25.66 69 GLY A C 1
ATOM 543 O O . GLY A 1 69 ? 6.601 53.641 -15.276 1.00 25.66 69 GLY A O 1
ATOM 544 N N . ALA A 1 70 ? 5.756 55.108 -16.753 1.00 27.36 70 ALA A N 1
ATOM 545 C CA . ALA A 1 70 ? 6.298 54.525 -17.995 1.00 27.36 70 ALA A CA 1
ATOM 546 C C . ALA A 1 70 ? 7.318 55.530 -18.611 1.00 27.36 70 ALA A C 1
ATOM 548 O O . ALA A 1 70 ? 7.408 56.641 -18.074 1.00 27.36 70 ALA A O 1
ATOM 549 N N . PRO A 1 71 ? 8.103 55.214 -19.673 1.00 41.34 71 PRO A N 1
ATOM 550 C CA . PRO A 1 71 ? 7.551 55.014 -21.024 1.00 41.34 71 PRO A CA 1
ATOM 551 C C . PRO A 1 71 ? 8.255 53.948 -21.910 1.00 41.34 71 PRO A C 1
ATOM 553 O O . PRO A 1 71 ? 9.174 53.246 -21.497 1.00 41.34 71 PRO A O 1
ATOM 556 N N . GLU A 1 72 ? 7.758 53.839 -23.145 1.00 28.11 72 GLU A N 1
ATOM 557 C CA . GLU A 1 72 ? 8.104 52.903 -24.231 1.00 28.11 72 GLU A CA 1
ATOM 558 C C . GLU A 1 72 ? 9.417 53.233 -24.978 1.00 28.11 72 GLU A C 1
ATOM 560 O O . GLU A 1 72 ? 9.840 54.386 -24.973 1.00 28.11 72 GLU A O 1
ATOM 565 N N . ILE A 1 73 ? 9.941 52.277 -25.773 1.00 29.25 73 ILE A N 1
ATOM 566 C CA . ILE A 1 73 ? 10.479 52.534 -27.134 1.00 29.25 73 ILE A CA 1
ATOM 567 C C . ILE A 1 73 ? 10.035 51.407 -28.096 1.00 29.25 73 ILE A C 1
ATOM 569 O O . ILE A 1 73 ? 9.925 50.243 -27.715 1.00 29.25 73 ILE A O 1
ATOM 573 N N . SER A 1 74 ? 9.762 51.786 -29.347 1.00 27.95 74 SER A N 1
ATOM 574 C CA . SER A 1 74 ? 9.155 51.019 -30.443 1.00 27.95 74 SER A CA 1
ATOM 575 C C . SER A 1 74 ? 10.144 50.535 -31.523 1.00 27.95 74 SER A C 1
ATOM 577 O O . SER A 1 74 ? 11.250 51.058 -31.610 1.00 27.95 74 SER A O 1
ATOM 579 N N . MET A 1 75 ? 9.700 49.586 -32.375 1.00 27.67 75 MET A N 1
ATOM 580 C CA . MET A 1 75 ? 9.886 49.481 -33.855 1.00 27.67 75 MET A CA 1
ATOM 581 C C . MET A 1 75 ? 9.934 48.012 -34.350 1.00 27.67 75 MET A C 1
ATOM 583 O O . MET A 1 75 ? 10.420 47.151 -33.629 1.00 27.67 75 MET A O 1
ATOM 587 N N . SER A 1 76 ? 9.579 47.632 -35.592 1.00 27.25 76 SER A N 1
ATOM 588 C CA . SER A 1 76 ? 8.483 48.021 -36.518 1.00 27.25 76 SER A CA 1
ATOM 589 C C . SER A 1 76 ? 8.625 47.258 -37.857 1.00 27.25 76 SER A C 1
ATOM 591 O O . SER A 1 76 ? 9.715 47.302 -38.416 1.00 27.25 76 SER A O 1
ATOM 593 N N . THR A 1 77 ? 7.520 46.732 -38.428 1.00 27.11 77 THR A N 1
ATOM 594 C CA . THR A 1 77 ? 7.282 46.432 -39.883 1.00 27.11 77 THR A CA 1
ATOM 595 C C . THR A 1 77 ? 8.243 45.459 -40.618 1.00 27.11 77 THR A C 1
ATOM 597 O O . THR A 1 77 ? 9.415 45.383 -40.299 1.00 27.11 77 THR A O 1
ATOM 600 N N . SER A 1 78 ? 7.862 44.657 -41.623 1.00 27.75 78 SER A N 1
ATOM 601 C CA . SER A 1 78 ? 6.842 44.760 -42.695 1.00 27.75 78 SER A CA 1
ATOM 602 C C . SER A 1 78 ? 6.295 43.357 -43.081 1.00 27.75 78 SER A C 1
ATOM 604 O O . SER A 1 78 ? 7.004 42.368 -42.931 1.00 27.75 78 SER A O 1
ATOM 606 N N . ASN A 1 79 ? 5.008 43.157 -43.424 1.00 26.97 79 ASN A N 1
ATOM 607 C CA . ASN A 1 79 ? 4.345 43.369 -44.739 1.00 26.97 79 ASN A CA 1
ATOM 608 C C . ASN A 1 79 ? 5.136 42.800 -45.942 1.00 26.97 79 ASN A C 1
ATOM 610 O O . ASN A 1 79 ? 6.332 43.045 -46.030 1.00 26.97 79 ASN A O 1
ATOM 614 N N . THR A 1 80 ? 4.586 42.096 -46.944 1.00 29.14 80 THR A N 1
ATOM 615 C CA . THR A 1 80 ? 3.221 41.658 -47.371 1.00 29.14 80 THR A CA 1
ATOM 616 C C . THR A 1 80 ? 3.455 40.518 -48.402 1.00 29.14 80 THR A C 1
ATOM 618 O O . THR A 1 80 ? 4.535 40.463 -48.974 1.00 29.14 80 THR A O 1
ATOM 621 N N . GLY A 1 81 ? 2.593 39.549 -48.726 1.00 28.34 81 GLY A N 1
ATOM 622 C CA . GLY A 1 81 ? 1.133 39.521 -48.766 1.00 28.34 81 GLY A CA 1
ATOM 623 C C . GLY A 1 81 ? 0.634 39.570 -50.222 1.00 28.34 81 GLY A C 1
ATOM 624 O O . GLY A 1 81 ? 0.522 40.664 -50.759 1.00 28.34 81 GLY A O 1
ATOM 625 N N . GLN A 1 82 ? 0.321 38.422 -50.844 1.00 29.03 82 GLN A N 1
ATOM 626 C CA . GLN A 1 82 ? -0.599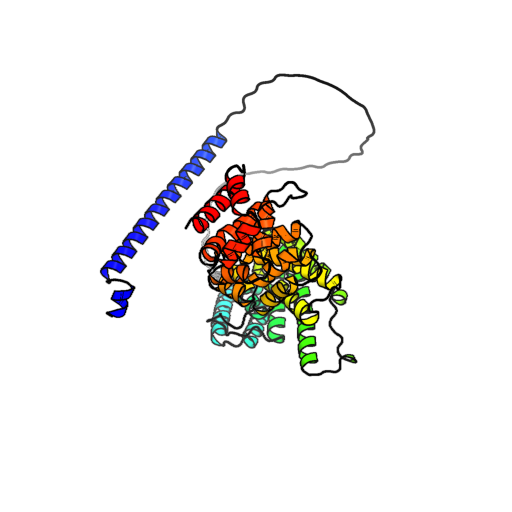 38.305 -51.994 1.00 29.03 82 GLN A CA 1
ATOM 627 C C . GLN A 1 82 ? -0.917 36.833 -52.312 1.00 29.03 82 GLN A C 1
ATOM 629 O O . GLN A 1 82 ? -0.040 35.976 -52.269 1.00 29.03 82 GLN A O 1
ATOM 634 N N . GLY A 1 83 ? -2.177 36.551 -52.648 1.00 29.78 83 GLY A N 1
ATOM 635 C CA . GLY A 1 83 ? -2.618 35.267 -53.200 1.00 29.78 83 GLY A CA 1
ATOM 636 C C . GLY A 1 83 ? -3.297 35.465 -54.555 1.00 29.78 83 GLY A C 1
ATOM 637 O O . GLY A 1 83 ? -3.599 36.593 -54.945 1.00 29.78 83 GLY A O 1
ATOM 638 N N . SER A 1 84 ? -3.566 34.375 -55.273 1.00 27.64 84 SER A N 1
ATOM 639 C CA . SER A 1 84 ? -4.474 34.357 -56.429 1.00 27.64 84 SER A CA 1
ATOM 640 C C . SER A 1 84 ? -4.958 32.940 -56.722 1.00 27.64 84 SER A C 1
ATOM 642 O O . SER A 1 84 ? -4.224 31.976 -56.517 1.00 27.64 84 SER A O 1
ATOM 644 N N . ALA A 1 85 ? -6.195 32.828 -57.207 1.00 32.59 85 ALA A N 1
ATOM 645 C CA . ALA A 1 85 ? -6.841 31.573 -57.578 1.00 32.59 85 ALA A CA 1
ATOM 646 C C . ALA A 1 85 ? -7.519 31.703 -58.953 1.00 32.59 85 ALA A C 1
ATOM 648 O O . ALA A 1 85 ? -8.292 32.636 -59.164 1.00 32.59 85 ALA A O 1
ATOM 649 N N . ALA A 1 86 ? -7.225 30.769 -59.863 1.00 29.41 86 ALA A N 1
ATOM 650 C CA . ALA A 1 86 ? -7.864 30.493 -61.163 1.00 29.41 86 ALA A CA 1
ATOM 651 C C . ALA A 1 86 ? -7.064 29.353 -61.844 1.00 29.41 86 ALA A C 1
ATOM 653 O O . ALA A 1 86 ? -5.881 29.227 -61.547 1.00 29.41 86 ALA A O 1
ATOM 654 N N . ARG A 1 87 ? -7.557 28.518 -62.772 1.00 27.64 87 ARG A N 1
ATOM 655 C CA . ARG A 1 87 ? -8.903 28.131 -63.269 1.00 27.64 87 ARG A CA 1
ATOM 656 C C . ARG A 1 87 ? -8.744 26.766 -64.002 1.00 27.64 87 ARG A C 1
ATOM 658 O O . ARG A 1 87 ? -7.637 26.241 -64.042 1.00 27.64 87 ARG A O 1
ATOM 665 N N . MET A 1 88 ? -9.829 26.186 -64.525 1.00 31.67 88 MET A N 1
ATOM 666 C CA . MET A 1 88 ? -9.872 24.838 -65.137 1.00 31.67 88 MET A CA 1
ATOM 667 C C . MET A 1 88 ? -9.615 24.818 -66.666 1.00 31.67 88 MET A C 1
ATOM 669 O O . MET A 1 88 ? -9.669 25.869 -67.303 1.00 31.67 88 MET A O 1
ATOM 673 N N . ASP A 1 89 ? -9.439 23.594 -67.196 1.00 27.81 89 ASP A N 1
ATOM 674 C CA . ASP A 1 89 ? -9.535 23.129 -68.604 1.00 27.81 89 ASP A CA 1
ATOM 675 C C . ASP A 1 89 ? -8.407 23.560 -69.587 1.00 27.81 89 ASP A C 1
ATOM 677 O O . ASP A 1 89 ? -7.782 24.600 -69.408 1.00 27.81 89 ASP A O 1
ATOM 681 N N . HIS A 1 90 ? -8.023 22.799 -70.631 1.00 29.06 90 HIS A N 1
ATOM 682 C CA . HIS A 1 90 ? -8.678 21.666 -71.321 1.00 29.06 90 HIS A CA 1
ATOM 683 C C . HIS A 1 90 ? -7.650 20.657 -71.937 1.00 29.06 90 HIS A C 1
ATOM 685 O O . HIS A 1 90 ? -6.461 20.703 -71.631 1.00 29.06 90 HIS A O 1
ATOM 691 N N . GLU A 1 91 ? -8.109 19.718 -72.777 1.00 28.86 91 GLU A N 1
ATOM 692 C CA . GLU A 1 91 ? -7.414 18.491 -73.238 1.00 28.86 91 GLU A CA 1
ATOM 693 C C . GLU A 1 91 ? -6.399 18.658 -74.395 1.00 28.86 91 GLU A C 1
ATOM 695 O O . GLU A 1 91 ? -6.528 19.558 -75.221 1.00 28.86 91 GLU A O 1
ATOM 700 N N . THR A 1 92 ? -5.476 17.691 -74.566 1.00 28.19 92 THR A N 1
ATOM 701 C CA . THR A 1 92 ? -5.307 16.921 -75.833 1.00 28.19 92 THR A CA 1
ATOM 702 C C . THR A 1 92 ? -4.346 15.726 -75.685 1.00 28.19 92 THR A C 1
ATOM 704 O O . THR A 1 92 ? -3.493 15.689 -74.802 1.00 28.19 92 THR A O 1
ATOM 707 N N . ALA A 1 93 ? -4.519 14.706 -76.534 1.00 29.61 93 ALA A N 1
ATOM 708 C CA . ALA A 1 93 ? -3.882 13.393 -76.407 1.00 29.61 93 ALA A CA 1
ATOM 709 C C . ALA A 1 93 ? -2.539 13.251 -77.150 1.00 29.61 93 ALA A C 1
ATOM 711 O O . ALA A 1 93 ? -2.341 13.814 -78.223 1.00 29.61 93 ALA A O 1
ATOM 712 N N . SER A 1 94 ? -1.680 12.352 -76.660 1.00 29.31 94 SER A N 1
ATOM 713 C CA . SER A 1 94 ? -0.781 11.571 -77.521 1.00 29.31 94 SER A CA 1
ATOM 714 C C . SER A 1 94 ? -0.529 10.181 -76.927 1.00 29.31 94 SER A C 1
ATOM 716 O O . SER A 1 94 ? -0.337 10.023 -75.723 1.00 29.31 94 SER A O 1
ATOM 718 N N . VAL A 1 95 ? -0.586 9.158 -77.781 1.00 36.09 95 VAL A N 1
ATOM 719 C CA . VAL A 1 95 ? -0.373 7.749 -77.427 1.00 36.09 95 VAL A CA 1
ATOM 720 C C . VAL A 1 95 ? 1.027 7.350 -77.870 1.00 36.09 95 VAL A C 1
ATOM 722 O O . VAL A 1 95 ? 1.290 7.343 -79.068 1.00 36.09 95 VAL A O 1
ATOM 725 N N . MET A 1 96 ? 1.895 6.951 -76.939 1.00 30.56 96 MET A N 1
ATOM 726 C CA . MET A 1 96 ? 3.091 6.154 -77.232 1.00 30.56 96 MET A CA 1
ATOM 727 C C . MET A 1 96 ? 3.412 5.228 -76.056 1.00 30.56 96 MET A C 1
ATOM 729 O O . MET A 1 96 ? 3.380 5.628 -74.896 1.00 30.56 96 MET A O 1
ATOM 733 N N . SER A 1 97 ? 3.708 3.968 -76.374 1.00 33.34 97 SER A N 1
ATOM 734 C CA . SER A 1 97 ? 4.034 2.922 -75.402 1.00 33.34 97 SER A CA 1
ATOM 735 C C . SER A 1 97 ? 5.447 3.098 -74.839 1.00 33.34 97 SER A C 1
ATOM 737 O O . SER A 1 97 ? 6.366 3.360 -75.616 1.00 33.34 97 SER A O 1
ATOM 739 N N . SER A 1 98 ? 5.651 2.805 -73.551 1.00 27.64 98 SER A N 1
ATOM 740 C CA . SER A 1 98 ? 6.841 2.085 -73.059 1.00 27.64 98 SER A CA 1
ATOM 741 C C . SER A 1 98 ? 6.657 1.612 -71.616 1.00 27.64 98 SER A C 1
ATOM 743 O O . SER A 1 98 ? 6.089 2.316 -70.783 1.00 27.64 98 SER A O 1
ATOM 745 N N . SER A 1 99 ? 7.151 0.408 -71.330 1.00 38.41 99 SER A N 1
ATOM 746 C CA . SER A 1 99 ? 7.113 -0.245 -70.020 1.00 38.41 99 SER A CA 1
ATOM 747 C C . SER A 1 99 ? 7.761 0.597 -68.921 1.00 38.41 99 SER A C 1
ATOM 749 O O . SER A 1 99 ? 8.873 1.087 -69.106 1.00 38.41 99 SER A O 1
ATOM 751 N N . ASN A 1 100 ? 7.145 0.670 -67.736 1.00 27.30 100 ASN A N 1
ATOM 752 C CA . ASN A 1 100 ? 7.878 1.070 -66.537 1.00 27.30 100 ASN A CA 1
ATOM 753 C C . ASN A 1 100 ? 7.332 0.418 -65.260 1.00 27.30 100 ASN A C 1
ATOM 755 O O . ASN A 1 100 ? 6.128 0.221 -65.105 1.00 27.30 100 ASN A O 1
ATOM 759 N N . ASN A 1 101 ? 8.243 0.060 -64.355 1.00 29.56 101 ASN A N 1
ATOM 760 C CA . ASN A 1 101 ? 7.928 -0.673 -63.129 1.00 29.56 101 ASN A CA 1
ATO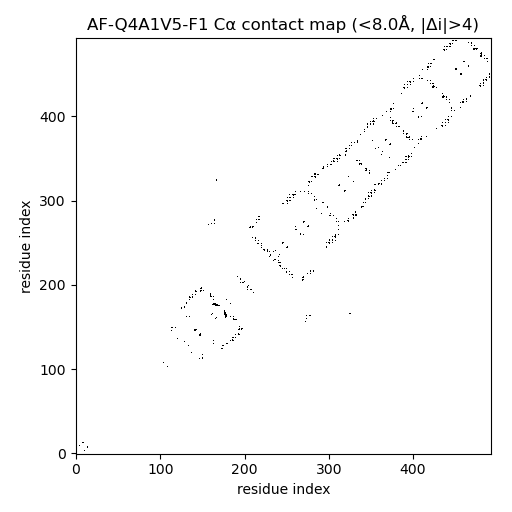M 761 C C . ASN A 1 101 ? 7.149 0.200 -62.135 1.00 29.56 101 ASN A C 1
ATOM 763 O O . ASN A 1 101 ? 7.623 1.270 -61.753 1.00 29.56 101 ASN A O 1
ATOM 767 N N . TYR A 1 102 ? 6.023 -0.302 -61.619 1.00 28.02 102 TYR A N 1
ATOM 768 C CA . TYR A 1 102 ? 5.390 0.274 -60.430 1.00 28.02 102 TYR A CA 1
ATOM 769 C C . TYR A 1 102 ? 6.263 0.021 -59.195 1.00 28.02 102 TYR A C 1
ATOM 771 O O . TYR A 1 102 ? 6.197 -1.032 -58.558 1.00 28.02 102 TYR A O 1
ATOM 779 N N . SER A 1 103 ? 7.079 1.008 -58.833 1.00 31.45 103 SER A N 1
ATOM 780 C CA . SER A 1 103 ? 7.772 1.052 -57.550 1.00 31.45 103 SER A CA 1
ATOM 781 C C . SER A 1 103 ? 6.773 1.335 -56.423 1.00 31.45 103 SER A C 1
ATOM 783 O O . SER A 1 103 ? 6.483 2.479 -56.078 1.00 31.45 103 SER A O 1
ATOM 785 N N . VAL A 1 104 ? 6.251 0.265 -55.816 1.00 35.94 104 VAL A N 1
ATOM 786 C CA . VAL A 1 104 ? 5.503 0.346 -54.550 1.00 35.94 104 VAL A CA 1
ATOM 787 C C . VAL A 1 104 ? 6.352 1.112 -53.517 1.00 35.94 104 VAL A C 1
ATOM 789 O O . VAL A 1 104 ? 7.556 0.847 -53.424 1.00 35.94 104 VAL A O 1
ATOM 792 N N . PRO A 1 105 ? 5.789 2.049 -52.724 1.00 33.62 105 PRO A N 1
ATOM 793 C CA . PRO A 1 105 ? 6.577 2.831 -51.775 1.00 33.62 105 PRO A CA 1
ATOM 794 C C . PRO A 1 105 ? 7.272 1.935 -50.742 1.00 33.62 105 PRO A C 1
ATOM 796 O O . PRO A 1 105 ? 6.637 1.386 -49.841 1.00 33.62 105 PRO A O 1
ATOM 799 N N . ARG A 1 106 ? 8.603 1.836 -50.846 1.00 41.31 106 ARG A N 1
ATOM 800 C CA . ARG A 1 106 ? 9.464 0.900 -50.092 1.00 41.31 106 ARG A CA 1
ATOM 801 C C . ARG A 1 106 ? 9.335 0.995 -48.559 1.00 41.31 106 ARG A C 1
ATOM 803 O O . ARG A 1 106 ? 9.691 0.046 -47.869 1.00 41.31 106 ARG A O 1
ATOM 810 N N . ARG A 1 107 ? 8.797 2.112 -48.042 1.00 38.47 107 ARG A N 1
ATOM 811 C CA . ARG A 1 107 ? 8.473 2.325 -46.617 1.00 38.47 107 ARG A CA 1
ATOM 812 C C . ARG A 1 107 ? 7.275 1.497 -46.132 1.00 38.47 107 ARG A C 1
ATOM 814 O O . ARG A 1 107 ? 7.300 0.985 -45.022 1.00 38.47 107 ARG A O 1
ATOM 821 N N . LEU A 1 108 ? 6.230 1.325 -46.947 1.00 32.19 108 LEU A N 1
ATOM 822 C CA . LEU A 1 108 ? 5.045 0.549 -46.544 1.00 32.19 108 LEU A CA 1
ATOM 823 C C . LEU A 1 108 ? 5.361 -0.950 -46.443 1.00 32.19 108 LEU A C 1
ATOM 825 O O . LEU A 1 108 ? 4.869 -1.630 -45.546 1.00 32.19 108 LEU A O 1
ATOM 829 N N . THR A 1 109 ? 6.233 -1.453 -47.320 1.00 38.78 109 THR A N 1
ATOM 830 C CA . THR A 1 109 ? 6.670 -2.855 -47.312 1.00 38.78 109 THR A CA 1
ATOM 831 C C . THR A 1 109 ? 7.649 -3.167 -46.179 1.00 38.78 109 THR A C 1
ATOM 833 O O . THR A 1 109 ? 7.560 -4.244 -45.596 1.00 38.78 109 THR A O 1
ATOM 836 N N . SER A 1 110 ? 8.551 -2.240 -45.820 1.00 49.22 110 SER A N 1
ATOM 837 C CA . SER A 1 110 ? 9.500 -2.453 -44.715 1.00 49.22 110 SER A CA 1
ATOM 838 C C . SER A 1 110 ? 8.799 -2.497 -43.358 1.00 49.22 110 SER A C 1
ATOM 840 O O . SER A 1 110 ? 9.020 -3.434 -42.597 1.00 49.22 110 SER A O 1
ATOM 842 N N . HIS A 1 111 ? 7.885 -1.559 -43.078 1.00 49.44 111 HIS A N 1
ATOM 843 C CA . HIS A 1 111 ? 7.147 -1.541 -41.808 1.00 49.44 111 HIS A CA 1
ATOM 844 C C . HIS A 1 111 ? 6.278 -2.793 -41.595 1.00 49.44 111 HIS A C 1
ATOM 846 O O . HIS A 1 111 ? 6.058 -3.188 -40.451 1.00 49.44 111 HIS A O 1
ATOM 852 N N . LEU A 1 112 ? 5.789 -3.429 -42.668 1.00 48.06 112 LEU A N 1
ATOM 853 C CA . LEU A 1 112 ? 5.071 -4.701 -42.563 1.00 48.06 112 LEU A CA 1
ATOM 854 C C . LEU A 1 112 ? 6.032 -5.878 -42.329 1.00 48.06 112 LEU A C 1
ATOM 856 O O . LEU A 1 112 ? 5.754 -6.709 -41.469 1.00 48.06 112 LEU A O 1
ATOM 860 N N . GLY A 1 113 ? 7.179 -5.912 -43.020 1.00 59.72 113 GLY A N 1
ATOM 861 C CA . GLY A 1 113 ? 8.225 -6.924 -42.818 1.00 59.72 113 GLY A CA 1
ATOM 862 C C . GLY A 1 113 ? 8.732 -6.968 -41.375 1.00 59.72 113 GLY A C 1
ATOM 863 O O . GLY A 1 113 ? 8.632 -8.008 -40.727 1.00 59.72 113 GLY A O 1
ATOM 864 N N . THR A 1 114 ? 9.140 -5.820 -40.822 1.00 62.19 114 THR A N 1
ATOM 865 C CA . THR A 1 114 ? 9.606 -5.711 -39.426 1.00 62.19 114 THR A CA 1
ATOM 866 C C . THR A 1 114 ? 8.537 -6.149 -38.420 1.00 62.19 114 THR A C 1
ATOM 868 O O . THR A 1 114 ? 8.859 -6.773 -37.413 1.00 62.19 114 THR A O 1
ATOM 871 N N . LYS A 1 115 ? 7.248 -5.880 -38.686 1.00 57.62 115 LYS A N 1
ATOM 872 C CA . LYS A 1 115 ? 6.145 -6.350 -37.827 1.00 57.62 115 LYS A CA 1
ATOM 873 C C . LYS A 1 115 ? 5.941 -7.863 -37.904 1.00 57.62 115 LYS A C 1
ATOM 875 O O . LYS A 1 115 ? 5.690 -8.484 -36.876 1.00 57.62 115 LYS A O 1
ATOM 880 N N . VAL A 1 116 ? 6.067 -8.463 -39.086 1.00 61.19 116 VAL A N 1
ATOM 881 C CA . VAL A 1 116 ? 5.949 -9.918 -39.263 1.00 61.19 116 VAL A CA 1
ATOM 882 C C . VAL A 1 116 ? 7.120 -10.644 -38.594 1.00 61.19 116 VAL A C 1
ATOM 884 O O . VAL A 1 116 ? 6.887 -11.555 -37.802 1.00 61.19 116 VAL A O 1
ATOM 887 N N . GLU A 1 117 ? 8.360 -10.207 -38.821 1.00 63.47 117 GLU A N 1
ATOM 888 C CA . GLU A 1 117 ? 9.557 -10.761 -38.160 1.00 63.47 117 GLU A CA 1
ATOM 889 C C . GLU A 1 117 ? 9.493 -10.624 -36.632 1.00 63.47 117 GLU A C 1
ATOM 891 O O . GLU A 1 117 ? 9.850 -11.549 -35.901 1.00 63.47 117 GLU A O 1
ATOM 896 N N . MET A 1 118 ? 8.973 -9.499 -36.134 1.00 66.88 118 MET A N 1
ATOM 897 C CA . MET A 1 118 ? 8.753 -9.266 -34.707 1.00 66.88 118 MET A CA 1
ATOM 898 C C . MET A 1 118 ? 7.723 -10.222 -34.104 1.00 66.88 118 MET A C 1
ATOM 900 O O . MET A 1 118 ? 7.966 -10.761 -33.027 1.00 66.88 118 MET A O 1
ATOM 904 N N . VAL A 1 119 ? 6.609 -10.479 -34.796 1.00 66.31 119 VAL A N 1
ATOM 905 C CA . VAL A 1 119 ? 5.613 -11.471 -34.361 1.00 66.31 119 VAL A CA 1
ATOM 906 C C . VAL A 1 119 ? 6.211 -12.880 -34.362 1.00 66.31 119 VAL A C 1
ATOM 908 O O . VAL A 1 119 ? 6.038 -13.595 -33.379 1.00 66.31 119 VAL A O 1
ATOM 911 N N . TYR A 1 120 ? 6.977 -13.269 -35.387 1.00 62.75 120 TYR A N 1
ATOM 912 C CA . TYR A 1 120 ? 7.678 -14.561 -35.391 1.00 62.75 120 TYR A CA 1
ATOM 913 C C . TYR A 1 120 ? 8.709 -14.676 -34.260 1.00 62.75 120 TYR A C 1
ATOM 915 O O . TYR A 1 120 ? 8.781 -15.716 -33.609 1.00 62.75 120 TYR A O 1
ATOM 923 N N . SER A 1 121 ? 9.455 -13.609 -33.970 1.00 66.00 121 SER A N 1
ATOM 924 C CA . SER A 1 121 ? 10.422 -13.575 -32.864 1.00 66.00 121 SER A CA 1
ATOM 925 C C . SER A 1 121 ? 9.729 -13.682 -31.502 1.00 66.00 121 SER A C 1
ATOM 927 O O . SER A 1 121 ? 10.162 -14.461 -30.658 1.00 66.00 121 SER A O 1
ATOM 929 N N . LEU A 1 122 ? 8.613 -12.972 -31.295 1.00 68.19 122 LEU A N 1
ATOM 930 C CA . LEU A 1 122 ? 7.794 -13.063 -30.078 1.00 68.19 122 LEU A CA 1
ATOM 931 C C . LEU A 1 122 ? 7.184 -14.461 -29.893 1.00 68.19 122 LEU A C 1
ATOM 933 O O . LEU A 1 122 ? 7.250 -15.012 -28.796 1.00 68.19 122 LEU A O 1
ATOM 937 N N . LEU A 1 123 ? 6.652 -15.064 -30.962 1.00 64.31 123 LEU A N 1
ATOM 938 C CA . LEU A 1 123 ? 6.130 -16.436 -30.946 1.00 64.31 123 LEU A CA 1
ATOM 939 C C . LEU A 1 123 ? 7.230 -17.474 -30.671 1.00 64.31 123 LEU A C 1
ATOM 941 O O . LEU A 1 123 ? 6.986 -18.435 -29.948 1.00 64.31 123 LEU A O 1
ATOM 945 N N . SER A 1 124 ? 8.438 -17.266 -31.201 1.00 63.34 124 SER A N 1
ATOM 946 C CA . SER A 1 124 ? 9.596 -18.130 -30.941 1.00 63.34 124 SER A CA 1
ATOM 947 C C . SER A 1 124 ? 10.080 -18.019 -29.486 1.00 63.34 124 SER A C 1
ATOM 949 O O . SER A 1 124 ? 10.284 -19.036 -28.828 1.00 63.34 124 SER A O 1
ATOM 951 N N . MET A 1 125 ? 10.165 -16.799 -28.934 1.00 63.66 125 MET A N 1
ATOM 952 C CA . MET A 1 125 ? 10.538 -16.562 -27.527 1.00 63.66 125 MET A CA 1
ATOM 953 C C . MET A 1 125 ? 9.528 -17.148 -26.530 1.00 63.66 125 MET A C 1
ATOM 955 O O . MET A 1 125 ? 9.920 -17.634 -25.472 1.00 63.66 125 MET A O 1
ATOM 959 N N . LEU A 1 126 ? 8.234 -17.155 -26.867 1.00 60.69 126 LEU A N 1
ATOM 960 C CA . LEU A 1 126 ? 7.204 -17.834 -26.070 1.00 60.69 126 LEU A CA 1
ATOM 961 C C . LEU A 1 126 ? 7.390 -19.364 -26.024 1.00 60.69 126 LEU A C 1
ATOM 963 O O . LEU A 1 126 ? 6.863 -20.001 -25.116 1.00 60.69 126 LEU A O 1
ATOM 967 N N . GLY A 1 127 ? 8.127 -19.949 -26.975 1.00 56.47 127 GLY A N 1
ATOM 968 C CA . GLY A 1 127 ? 8.390 -21.388 -27.048 1.00 56.47 127 GLY A CA 1
ATOM 969 C C . GLY A 1 127 ? 9.655 -21.867 -26.328 1.00 56.47 127 GLY A C 1
ATOM 970 O O . GLY A 1 127 ? 9.745 -23.053 -26.021 1.00 56.47 127 GLY A O 1
ATOM 971 N N . THR A 1 128 ? 10.635 -20.996 -26.053 1.00 61.72 128 THR A N 1
ATOM 972 C CA . THR A 1 128 ? 11.927 -21.419 -25.470 1.00 61.72 128 THR A CA 1
ATOM 973 C C . THR A 1 128 ? 11.961 -21.413 -23.943 1.00 61.72 128 THR A C 1
ATOM 975 O O . THR A 1 128 ? 12.817 -22.078 -23.367 1.00 61.72 128 THR A O 1
ATOM 978 N N . HIS A 1 129 ? 11.059 -20.680 -23.277 1.00 67.31 129 HIS A N 1
ATOM 979 C CA . HIS A 1 129 ? 10.986 -20.469 -21.815 1.00 67.31 129 HIS A CA 1
ATOM 980 C C . HIS A 1 129 ? 12.257 -19.918 -21.117 1.00 67.31 129 HIS A C 1
ATOM 982 O O . HIS A 1 129 ? 12.179 -19.525 -19.950 1.00 67.31 129 HIS A O 1
ATOM 988 N N . ASP A 1 130 ? 13.398 -19.821 -21.804 1.00 82.12 130 ASP A N 1
ATOM 989 C CA . ASP A 1 130 ? 14.632 -19.222 -21.298 1.00 82.12 130 ASP A CA 1
ATOM 990 C C . ASP A 1 130 ? 14.553 -17.683 -21.323 1.00 82.12 130 ASP A C 1
ATOM 992 O O . ASP A 1 130 ? 14.485 -17.030 -22.372 1.00 82.12 130 ASP A O 1
ATOM 996 N N . LYS A 1 131 ? 14.583 -17.091 -20.124 1.00 81.62 131 LYS A N 1
ATOM 997 C CA . LYS A 1 131 ? 14.577 -15.639 -19.912 1.00 81.62 131 LYS A CA 1
ATOM 998 C C . LYS A 1 131 ? 15.843 -14.955 -20.411 1.00 81.62 131 LYS A C 1
ATOM 1000 O O . LYS A 1 131 ? 15.783 -13.791 -20.805 1.00 81.62 131 LYS A O 1
ATOM 1005 N N . ASP A 1 132 ? 16.973 -15.645 -20.387 1.00 87.06 132 ASP A N 1
ATOM 1006 C CA . ASP A 1 132 ? 18.262 -15.111 -20.795 1.00 87.06 132 ASP A CA 1
ATOM 1007 C C . ASP A 1 132 ? 18.304 -14.950 -22.323 1.00 87.06 132 ASP A C 1
ATOM 1009 O O . ASP A 1 132 ? 18.621 -13.859 -22.806 1.00 87.06 132 ASP A O 1
ATOM 1013 N N . ASP A 1 133 ? 17.859 -15.957 -23.083 1.00 86.62 133 ASP A N 1
ATOM 1014 C CA . ASP A 1 133 ? 17.681 -15.863 -24.544 1.00 86.62 133 ASP A CA 1
ATOM 1015 C C . ASP A 1 133 ? 16.608 -14.848 -24.946 1.00 86.62 133 ASP A C 1
ATOM 1017 O O . ASP A 1 133 ? 16.836 -14.024 -25.836 1.00 86.62 133 ASP A O 1
ATOM 1021 N N . MET A 1 134 ? 15.463 -14.830 -24.258 1.00 87.31 134 MET A N 1
ATOM 1022 C CA . MET A 1 134 ? 14.436 -13.808 -24.480 1.00 87.31 134 MET A CA 1
ATOM 1023 C C . MET A 1 134 ? 14.993 -12.391 -24.241 1.00 87.31 134 MET A C 1
ATOM 1025 O O . MET A 1 134 ? 14.763 -11.495 -25.053 1.00 87.31 134 MET A O 1
ATOM 1029 N N . SER A 1 135 ? 15.777 -12.175 -23.177 1.00 91.62 135 SER A N 1
ATOM 1030 C CA . SER A 1 135 ? 16.394 -10.868 -22.893 1.00 91.62 135 SER A CA 1
ATOM 1031 C C . SER A 1 135 ? 17.418 -10.446 -23.955 1.00 91.62 135 SER A C 1
ATOM 1033 O O . SER A 1 135 ? 17.468 -9.271 -24.321 1.00 91.62 135 SER A O 1
ATOM 1035 N N . ARG A 1 136 ? 18.207 -11.397 -24.484 1.00 92.56 136 ARG A N 1
ATOM 1036 C CA . ARG A 1 136 ? 19.156 -11.167 -25.586 1.00 92.56 136 ARG A CA 1
ATOM 1037 C C . ARG A 1 136 ? 18.421 -10.734 -26.852 1.00 92.56 136 ARG A C 1
ATOM 1039 O O . ARG A 1 136 ? 18.786 -9.722 -27.447 1.00 92.56 136 ARG A O 1
ATOM 1046 N N . THR A 1 137 ? 17.367 -11.459 -27.222 1.00 90.19 137 THR A N 1
ATOM 1047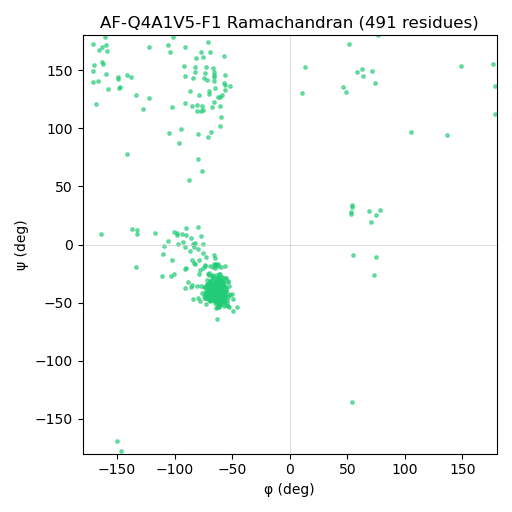 C CA . THR A 1 137 ? 16.563 -11.186 -28.420 1.00 90.19 137 THR A CA 1
ATOM 1048 C C . THR A 1 137 ? 15.835 -9.843 -28.316 1.00 90.19 137 THR A C 1
ATOM 1050 O O . THR A 1 137 ? 15.941 -9.028 -29.231 1.00 90.19 137 THR A O 1
ATOM 1053 N N . LEU A 1 138 ? 15.180 -9.542 -27.187 1.00 91.88 138 LEU A N 1
ATOM 1054 C CA . LEU A 1 138 ? 14.517 -8.248 -26.965 1.00 91.88 138 LEU A CA 1
ATOM 1055 C C . LEU A 1 138 ? 15.502 -7.067 -27.034 1.00 91.88 138 LEU A C 1
ATOM 1057 O O . LEU A 1 138 ? 15.187 -6.047 -27.647 1.00 91.88 138 LEU A O 1
ATOM 1061 N N . LEU A 1 139 ? 16.709 -7.205 -26.473 1.00 95.44 139 LEU A N 1
ATOM 1062 C CA . LEU A 1 139 ? 17.746 -6.177 -26.589 1.00 95.44 139 LEU A CA 1
ATOM 1063 C C . LEU A 1 139 ? 18.221 -6.005 -28.039 1.00 95.44 139 LEU A C 1
ATOM 1065 O O . LEU A 1 139 ? 18.294 -4.871 -28.513 1.00 95.44 139 LEU A O 1
ATOM 1069 N N . ALA A 1 140 ? 18.478 -7.096 -28.765 1.00 93.31 140 ALA A N 1
ATOM 1070 C CA . ALA A 1 140 ? 18.886 -7.045 -30.172 1.00 93.31 140 ALA A CA 1
ATOM 1071 C C . ALA A 1 140 ? 17.820 -6.384 -31.069 1.00 93.31 140 ALA A C 1
ATOM 1073 O O . ALA A 1 140 ? 18.154 -5.582 -31.943 1.00 93.31 140 ALA A O 1
ATOM 1074 N N . MET A 1 141 ? 16.535 -6.648 -30.812 1.00 91.19 141 MET A N 1
ATOM 1075 C CA . MET A 1 141 ? 15.410 -6.003 -31.503 1.00 91.19 141 MET A CA 1
ATOM 1076 C C . MET A 1 141 ? 15.299 -4.503 -31.185 1.00 91.19 141 MET A C 1
ATOM 1078 O O . MET A 1 141 ? 14.875 -3.731 -32.039 1.00 91.19 141 MET A O 1
ATOM 1082 N N . SER A 1 142 ? 15.737 -4.061 -30.002 1.00 94.75 142 SER A N 1
ATOM 1083 C CA . SER A 1 142 ? 15.737 -2.641 -29.604 1.00 94.75 142 SER A CA 1
ATOM 1084 C C . SER A 1 142 ? 16.873 -1.796 -30.220 1.00 94.75 142 SER A C 1
ATOM 1086 O O . SER A 1 142 ? 17.058 -0.638 -29.859 1.00 94.75 142 SER A O 1
ATOM 1088 N N . SER A 1 143 ? 17.650 -2.357 -31.153 1.00 92.50 143 SER A N 1
ATOM 1089 C CA . SER A 1 143 ? 18.832 -1.716 -31.758 1.00 92.50 143 SER A CA 1
ATOM 1090 C C . SER A 1 143 ? 18.536 -0.575 -32.743 1.00 92.50 143 SER A C 1
ATOM 1092 O O . SER A 1 143 ? 19.456 0.130 -33.155 1.00 92.50 143 SER A O 1
ATOM 1094 N N . SER A 1 144 ? 17.278 -0.381 -33.151 1.00 93.44 144 SER A N 1
ATOM 1095 C CA . SER A 1 144 ? 16.881 0.650 -34.120 1.00 93.44 144 SER A CA 1
ATOM 1096 C C . SER A 1 144 ? 15.547 1.302 -33.761 1.00 93.44 144 SER A C 1
ATOM 1098 O O . SER A 1 144 ? 14.637 0.645 -33.257 1.00 93.44 144 SER A O 1
ATOM 1100 N N . GLN A 1 145 ? 15.412 2.597 -34.068 1.00 92.19 145 GLN A N 1
ATOM 1101 C CA . GLN A 1 145 ? 14.253 3.410 -33.680 1.00 92.19 145 GLN A CA 1
ATOM 1102 C C . GLN A 1 145 ? 12.921 2.855 -34.218 1.00 92.19 145 GLN A C 1
ATOM 1104 O O . GLN A 1 145 ? 11.960 2.720 -33.460 1.00 92.19 145 GLN A O 1
ATOM 1109 N N . ASP A 1 146 ? 12.871 2.466 -35.498 1.00 91.25 146 ASP A N 1
ATOM 1110 C CA . ASP A 1 146 ? 11.682 1.849 -36.108 1.00 91.25 146 ASP A CA 1
ATOM 1111 C C . ASP A 1 146 ? 11.288 0.538 -35.403 1.00 91.25 146 ASP A C 1
ATOM 1113 O O . ASP A 1 146 ? 10.102 0.281 -35.170 1.00 91.25 146 ASP A O 1
ATOM 1117 N N . SER A 1 147 ? 12.278 -0.273 -35.013 1.00 92.56 147 SER A N 1
ATOM 1118 C CA . SER A 1 147 ? 12.043 -1.526 -34.291 1.00 92.56 147 SER A CA 1
ATOM 1119 C C . SER A 1 147 ? 11.555 -1.264 -32.869 1.00 92.56 147 SER A C 1
ATOM 1121 O O . SER A 1 147 ? 10.585 -1.882 -32.447 1.00 92.56 147 SER A O 1
ATOM 1123 N N . CYS A 1 148 ? 12.116 -0.284 -32.159 1.00 94.31 148 CYS A N 1
ATOM 1124 C CA . CYS A 1 148 ? 11.624 0.157 -30.852 1.00 94.31 148 CYS A CA 1
ATOM 1125 C C . CYS A 1 148 ? 10.155 0.612 -30.886 1.00 94.31 148 CYS A C 1
ATOM 1127 O O . CYS A 1 148 ? 9.355 0.209 -30.036 1.00 94.31 148 CYS A O 1
ATOM 1129 N N . ILE A 1 149 ? 9.770 1.400 -31.896 1.00 91.00 149 ILE A N 1
ATOM 1130 C CA . ILE A 1 149 ? 8.378 1.833 -32.101 1.00 91.00 149 ILE A CA 1
ATOM 1131 C C . ILE A 1 149 ? 7.471 0.616 -32.349 1.00 91.00 149 ILE A C 1
ATOM 1133 O O . ILE A 1 149 ? 6.398 0.508 -31.748 1.00 91.00 149 ILE A O 1
ATOM 1137 N N . ALA A 1 150 ? 7.905 -0.331 -33.184 1.00 90.50 150 ALA A N 1
ATOM 1138 C CA . ALA A 1 150 ? 7.169 -1.568 -33.432 1.00 90.50 150 ALA A CA 1
ATOM 1139 C C . ALA A 1 150 ? 7.079 -2.469 -32.181 1.00 90.50 150 ALA A C 1
ATOM 1141 O O . ALA A 1 150 ? 6.011 -3.019 -31.920 1.00 90.50 150 ALA A O 1
ATOM 1142 N N . MET A 1 151 ? 8.133 -2.567 -31.361 1.00 91.88 151 MET A N 1
ATOM 1143 C CA . MET A 1 151 ? 8.140 -3.325 -30.099 1.00 91.88 151 MET A CA 1
ATOM 1144 C C . MET A 1 151 ? 7.128 -2.755 -29.106 1.00 91.88 151 MET A C 1
ATOM 1146 O O . MET A 1 151 ? 6.390 -3.511 -28.471 1.00 91.88 151 MET A O 1
ATOM 1150 N N . ARG A 1 152 ? 7.035 -1.422 -28.998 1.00 91.00 152 ARG A N 1
ATOM 1151 C CA . ARG A 1 152 ? 6.011 -0.788 -28.159 1.00 91.00 152 ARG A CA 1
ATOM 1152 C C . ARG A 1 152 ? 4.601 -1.101 -28.660 1.00 91.00 152 ARG A C 1
ATOM 1154 O O . ARG A 1 152 ? 3.753 -1.486 -27.861 1.00 91.00 152 ARG A O 1
ATOM 1161 N N . GLN A 1 153 ? 4.360 -0.985 -29.969 1.00 89.69 153 GLN A N 1
ATOM 1162 C CA . GLN A 1 153 ? 3.060 -1.307 -30.580 1.00 89.69 153 GLN A CA 1
ATOM 1163 C C . GLN A 1 153 ? 2.669 -2.786 -30.425 1.00 89.69 153 GLN A C 1
ATOM 1165 O O . GLN A 1 153 ? 1.483 -3.086 -30.326 1.00 89.69 153 GLN A O 1
ATOM 1170 N N . SER A 1 154 ? 3.647 -3.692 -30.378 1.00 87.44 154 SER A N 1
ATOM 1171 C CA . SER A 1 154 ? 3.445 -5.138 -30.200 1.00 87.44 154 SER A CA 1
ATOM 1172 C C . SER A 1 154 ? 3.303 -5.578 -28.736 1.00 87.44 154 SER A C 1
ATOM 1174 O O . SER A 1 154 ? 3.143 -6.766 -28.474 1.00 87.44 154 SER A O 1
ATOM 1176 N N . GLY A 1 155 ? 3.355 -4.649 -27.774 1.00 85.56 155 GLY A N 1
ATOM 1177 C CA . GLY A 1 155 ? 3.178 -4.966 -26.356 1.00 85.56 155 GLY A CA 1
ATOM 1178 C C . GLY A 1 155 ? 4.412 -5.571 -25.674 1.00 85.56 155 GLY A C 1
ATOM 1179 O O . GLY A 1 155 ? 4.264 -6.324 -24.715 1.00 85.56 155 GLY A O 1
ATOM 1180 N N . CYS A 1 156 ? 5.633 -5.238 -26.111 1.00 90.50 156 CYS A N 1
ATOM 1181 C CA . CYS A 1 156 ? 6.855 -5.740 -25.466 1.00 90.50 156 CYS A CA 1
ATOM 1182 C C . CYS A 1 156 ? 7.111 -5.161 -24.058 1.00 90.50 156 CYS A C 1
ATOM 1184 O O . CYS A 1 156 ? 7.885 -5.746 -23.304 1.00 90.50 156 CYS A O 1
ATOM 1186 N N . LEU A 1 157 ? 6.485 -4.035 -23.679 1.00 91.94 157 LEU A N 1
ATOM 1187 C CA . LEU A 1 157 ? 6.735 -3.386 -22.381 1.00 91.94 157 LEU A CA 1
ATOM 1188 C C . LEU A 1 157 ? 6.390 -4.301 -21.180 1.00 91.94 157 LEU A C 1
ATOM 1190 O O . LEU A 1 157 ? 7.290 -4.540 -20.377 1.00 91.94 157 LEU A O 1
ATOM 1194 N N . PRO A 1 158 ? 5.186 -4.909 -21.068 1.00 89.94 158 PRO A N 1
ATOM 1195 C CA . PRO A 1 158 ? 4.897 -5.895 -20.020 1.00 89.94 158 PRO A CA 1
ATOM 1196 C C . PRO A 1 158 ? 5.896 -7.056 -19.925 1.00 89.94 158 PRO A C 1
ATOM 1198 O O . PRO A 1 158 ? 6.209 -7.479 -18.816 1.00 89.94 158 PRO A O 1
ATOM 1201 N N . LEU A 1 159 ? 6.435 -7.544 -21.051 1.00 87.75 159 LEU A N 1
ATOM 1202 C CA . LEU A 1 159 ? 7.432 -8.625 -21.060 1.00 87.75 159 LEU A CA 1
ATOM 1203 C C . LEU A 1 159 ? 8.765 -8.172 -20.443 1.00 87.75 159 LEU A C 1
ATOM 1205 O O . LEU A 1 159 ? 9.364 -8.899 -19.653 1.00 87.75 159 LEU A O 1
ATOM 1209 N N . LEU A 1 160 ? 9.202 -6.946 -20.745 1.00 93.31 160 LEU A N 1
ATOM 1210 C CA . LEU A 1 160 ? 10.392 -6.343 -20.135 1.00 93.31 160 LEU A CA 1
ATOM 1211 C C . LEU A 1 160 ? 10.192 -6.088 -18.634 1.00 93.31 160 LEU A C 1
ATOM 1213 O O . LEU A 1 160 ? 11.075 -6.399 -17.838 1.00 93.31 160 LEU A O 1
ATOM 1217 N N . ILE A 1 161 ? 9.015 -5.605 -18.224 1.00 93.38 161 ILE A N 1
ATOM 1218 C CA . ILE A 1 161 ? 8.675 -5.443 -16.801 1.00 93.38 161 ILE A CA 1
ATOM 1219 C C . ILE A 1 161 ? 8.607 -6.805 -16.086 1.00 93.38 161 ILE A C 1
ATOM 1221 O O . ILE A 1 161 ? 9.078 -6.915 -14.955 1.00 93.38 161 ILE A O 1
ATOM 1225 N N . GLN A 1 162 ? 8.115 -7.862 -16.740 1.00 89.25 162 GLN A N 1
ATOM 1226 C CA . GLN A 1 162 ? 8.124 -9.229 -16.202 1.00 89.25 162 GLN A CA 1
ATOM 1227 C C . GLN A 1 162 ? 9.545 -9.809 -16.083 1.00 89.25 162 GLN A C 1
ATOM 1229 O O . GLN A 1 162 ? 9.819 -10.545 -15.137 1.00 89.25 162 GLN A O 1
ATOM 1234 N N . LEU A 1 163 ? 10.469 -9.468 -16.985 1.00 91.00 163 LEU A N 1
ATOM 1235 C CA . LEU A 1 163 ? 11.885 -9.819 -16.832 1.00 91.00 163 LEU A CA 1
ATOM 1236 C C . LEU A 1 163 ? 12.523 -9.113 -15.624 1.00 91.00 163 LEU A C 1
ATOM 1238 O O . LEU A 1 163 ? 13.247 -9.748 -14.860 1.00 91.00 163 LEU A O 1
ATOM 1242 N N . LEU A 1 164 ? 12.226 -7.828 -15.420 1.00 93.12 164 LEU A N 1
ATOM 1243 C CA . LEU A 1 164 ? 12.766 -7.028 -14.312 1.00 93.12 164 LEU A CA 1
ATOM 1244 C C . LEU A 1 164 ? 12.203 -7.439 -12.936 1.00 93.12 164 LEU A C 1
ATOM 1246 O O . LEU A 1 164 ? 12.966 -7.576 -11.976 1.00 93.12 164 LEU A O 1
ATOM 1250 N N . HIS A 1 165 ? 10.886 -7.655 -12.857 1.00 90.88 165 HIS A N 1
ATOM 1251 C CA . HIS A 1 165 ? 10.109 -7.702 -11.607 1.00 90.88 165 HIS A CA 1
ATOM 1252 C C . HIS A 1 165 ? 9.152 -8.913 -11.495 1.00 90.88 165 HIS A C 1
ATOM 1254 O O . HIS A 1 165 ? 8.246 -8.926 -10.661 1.00 90.88 165 HIS A O 1
ATOM 1260 N N . GLY A 1 166 ? 9.274 -9.918 -12.369 1.00 80.44 166 GLY A N 1
ATOM 1261 C CA . GLY A 1 166 ? 8.367 -11.071 -12.398 1.00 80.44 166 GLY A CA 1
ATOM 1262 C C . GLY A 1 166 ? 8.461 -11.942 -11.142 1.00 80.44 166 GLY A C 1
ATOM 1263 O O . GLY A 1 166 ? 9.525 -12.472 -10.845 1.00 80.44 166 GLY A O 1
ATOM 1264 N N . ASN A 1 167 ? 7.334 -12.120 -10.449 1.00 62.69 167 ASN A N 1
ATOM 1265 C CA . ASN A 1 167 ? 7.216 -12.880 -9.199 1.00 62.69 167 ASN A CA 1
ATOM 1266 C C . ASN A 1 167 ? 7.087 -14.402 -9.442 1.00 62.69 167 ASN A C 1
ATOM 1268 O O . ASN A 1 167 ? 6.476 -14.843 -10.419 1.00 62.69 167 ASN A O 1
ATOM 1272 N N . ASP A 1 168 ? 7.599 -15.210 -8.516 1.00 54.62 168 ASP A N 1
ATOM 1273 C CA . ASP A 1 168 ? 7.889 -16.642 -8.692 1.00 54.62 168 ASP A CA 1
ATOM 1274 C C . ASP A 1 168 ? 6.678 -17.588 -8.577 1.00 54.62 168 ASP A C 1
ATOM 1276 O O . ASP A 1 168 ? 6.868 -18.788 -8.358 1.00 54.62 168 ASP A O 1
ATOM 1280 N N . LYS A 1 169 ? 5.424 -17.105 -8.638 1.00 52.31 169 LYS A N 1
ATOM 1281 C CA . LYS A 1 169 ? 4.268 -17.952 -8.254 1.00 52.31 169 LYS A CA 1
ATOM 1282 C C . LYS A 1 169 ? 3.034 -18.012 -9.151 1.00 52.31 169 LYS A C 1
ATOM 1284 O O . LYS A 1 169 ? 2.328 -19.007 -9.031 1.00 52.31 169 LYS A O 1
ATOM 1289 N N . ASP A 1 170 ? 2.787 -17.069 -10.065 1.00 47.59 170 ASP A N 1
ATOM 1290 C CA . ASP A 1 170 ? 1.464 -16.980 -10.724 1.00 47.59 170 ASP A CA 1
ATOM 1291 C C . ASP A 1 170 ? 1.466 -16.829 -12.270 1.00 47.59 170 ASP A C 1
ATOM 1293 O O . ASP A 1 170 ? 0.404 -16.613 -12.857 1.00 47.59 170 ASP A O 1
ATOM 1297 N N . SER A 1 171 ? 2.602 -16.959 -12.979 1.00 46.09 171 SER A N 1
ATOM 1298 C CA . SER A 1 171 ? 2.647 -16.761 -14.448 1.00 46.09 171 SER A CA 1
ATOM 1299 C C . SER A 1 171 ? 2.753 -18.066 -15.249 1.00 46.09 171 SER A C 1
ATOM 1301 O O . SER A 1 171 ? 3.835 -18.577 -15.532 1.00 46.09 171 SER A O 1
ATOM 1303 N N . VAL A 1 172 ? 1.600 -18.566 -15.703 1.00 48.09 172 VAL A N 1
ATOM 1304 C CA . VAL A 1 172 ? 1.454 -19.828 -16.464 1.00 48.09 172 VAL A CA 1
ATOM 1305 C C . VAL A 1 172 ? 2.186 -19.830 -17.825 1.00 48.09 172 VAL A C 1
ATOM 1307 O O . VAL A 1 172 ? 2.399 -20.896 -18.393 1.00 48.09 172 VAL A O 1
ATOM 1310 N N . LEU A 1 173 ? 2.585 -18.669 -18.362 1.00 49.69 173 LEU A N 1
ATOM 1311 C CA . LEU A 1 173 ? 3.071 -18.541 -19.747 1.00 49.69 173 LEU A CA 1
ATOM 1312 C C . LEU A 1 173 ? 4.601 -18.479 -19.918 1.00 49.69 173 LEU A C 1
ATOM 1314 O O . LEU A 1 173 ? 5.085 -18.804 -20.996 1.00 49.69 173 LEU A O 1
ATOM 1318 N N . LEU A 1 174 ? 5.369 -18.042 -18.911 1.00 49.91 174 LEU A N 1
ATOM 1319 C CA . LEU A 1 174 ? 6.764 -17.588 -19.115 1.00 49.91 174 LEU A CA 1
ATOM 1320 C C . LEU A 1 174 ? 7.783 -18.064 -18.061 1.00 49.91 174 LEU A C 1
ATOM 1322 O O . LEU A 1 174 ? 8.912 -17.572 -17.996 1.00 49.91 174 LEU A O 1
ATOM 1326 N N . GLY A 1 175 ? 7.398 -19.044 -17.241 1.00 49.56 175 GLY A N 1
ATOM 1327 C CA . GLY A 1 175 ? 8.245 -19.595 -16.184 1.00 49.56 175 GLY A CA 1
ATOM 1328 C C . GLY A 1 175 ? 8.382 -18.656 -14.978 1.00 49.56 175 GLY A C 1
ATOM 1329 O O . GLY A 1 175 ? 8.546 -17.440 -15.095 1.00 49.56 175 GLY A O 1
ATOM 1330 N N . ASN A 1 176 ? 8.345 -19.234 -13.787 1.00 56.00 176 ASN A N 1
ATOM 1331 C CA . ASN A 1 176 ? 8.171 -18.523 -12.521 1.00 56.00 176 ASN A CA 1
ATOM 1332 C C . ASN A 1 176 ? 9.525 -18.236 -11.830 1.00 56.00 176 ASN A C 1
ATOM 1334 O O . ASN A 1 176 ? 9.960 -19.094 -11.066 1.00 56.00 176 ASN A O 1
ATOM 1338 N N . SER A 1 177 ? 10.234 -17.123 -12.115 1.00 60.06 177 SER A N 1
ATOM 1339 C CA . SER A 1 177 ? 11.607 -16.969 -11.555 1.00 60.06 177 SER A CA 1
ATOM 1340 C C . SER A 1 177 ? 12.330 -15.596 -11.531 1.00 60.06 177 SER A C 1
ATOM 1342 O O . SER A 1 177 ? 13.545 -15.618 -11.332 1.00 60.06 177 SER A O 1
ATOM 1344 N N . ARG A 1 178 ? 11.717 -14.436 -11.847 1.00 74.81 178 ARG A N 1
ATOM 1345 C CA . ARG A 1 178 ? 12.452 -13.176 -12.191 1.00 74.81 178 ARG A CA 1
ATOM 1346 C C . ARG A 1 178 ? 13.523 -13.380 -13.304 1.00 74.81 178 ARG A C 1
ATOM 1348 O O . ARG A 1 178 ? 13.727 -14.490 -13.791 1.00 74.81 178 ARG A O 1
ATOM 1355 N N . GLY A 1 179 ? 14.154 -12.326 -13.823 1.00 76.00 179 GLY A N 1
ATOM 1356 C CA . GLY A 1 179 ? 15.347 -12.452 -14.676 1.00 76.00 179 GLY A CA 1
ATOM 1357 C C . GLY A 1 179 ? 16.638 -12.633 -13.861 1.00 76.00 179 GLY A C 1
ATOM 1358 O O . GLY A 1 179 ? 16.741 -12.113 -12.746 1.00 76.00 179 GLY A O 1
ATOM 1359 N N . SER A 1 180 ? 17.643 -13.298 -14.444 1.00 87.44 180 SER A N 1
ATOM 1360 C CA . SER A 1 180 ? 19.042 -13.218 -13.986 1.00 87.44 180 SER A CA 1
ATOM 1361 C C . SER A 1 180 ? 19.528 -11.762 -13.986 1.00 87.44 180 SER A C 1
ATOM 1363 O O . SER A 1 180 ? 18.925 -10.901 -14.636 1.00 87.44 180 SER A O 1
ATOM 1365 N N . LYS A 1 181 ? 20.624 -11.461 -13.280 1.00 89.31 181 LYS A N 1
ATOM 1366 C CA . LYS A 1 181 ? 21.213 -10.109 -13.245 1.00 89.31 181 LYS A CA 1
ATOM 1367 C C . LYS A 1 181 ? 21.479 -9.583 -14.659 1.00 89.31 181 LYS A C 1
ATOM 1369 O O . LYS A 1 181 ? 21.090 -8.468 -15.007 1.00 89.31 181 LYS A O 1
ATOM 1374 N N . GLU A 1 182 ? 22.049 -10.428 -15.508 1.00 91.69 182 GLU A N 1
ATOM 1375 C CA . GLU A 1 182 ? 22.360 -10.143 -16.903 1.00 91.69 182 GLU A CA 1
ATOM 1376 C C . GLU A 1 182 ? 21.085 -9.960 -17.734 1.00 91.69 182 GLU A C 1
ATOM 1378 O O . GLU A 1 182 ? 20.989 -9.005 -18.507 1.00 91.69 182 GLU A O 1
ATOM 1383 N N . ALA A 1 183 ? 20.076 -10.823 -17.566 1.00 92.25 183 ALA A N 1
ATOM 1384 C CA . ALA A 1 183 ? 18.804 -10.685 -18.275 1.00 92.25 183 ALA A CA 1
ATOM 1385 C C . ALA A 1 183 ? 18.061 -9.400 -17.888 1.00 92.25 183 ALA A C 1
ATOM 1387 O O . ALA A 1 183 ? 17.468 -8.750 -18.752 1.00 92.25 183 ALA A O 1
ATOM 1388 N N . ARG A 1 184 ? 18.128 -8.993 -16.617 1.00 94.00 184 ARG A N 1
ATOM 1389 C CA . ARG A 1 184 ? 17.537 -7.745 -16.117 1.00 94.00 184 ARG A CA 1
ATOM 1390 C C . ARG A 1 184 ? 18.288 -6.513 -16.611 1.00 94.00 184 ARG A C 1
ATOM 1392 O O . ARG A 1 184 ? 17.638 -5.570 -17.057 1.00 94.00 184 ARG A O 1
ATOM 1399 N N . ALA A 1 185 ? 19.620 -6.543 -16.658 1.00 95.38 185 ALA A N 1
ATOM 1400 C CA . ALA A 1 185 ? 20.414 -5.485 -17.286 1.00 95.38 185 ALA A CA 1
ATOM 1401 C C . ALA A 1 185 ? 20.046 -5.306 -18.774 1.00 95.38 185 ALA A C 1
ATOM 1403 O O . ALA A 1 185 ? 19.776 -4.187 -19.218 1.00 95.38 185 ALA A O 1
ATOM 1404 N N . ARG A 1 186 ? 19.930 -6.408 -19.534 1.00 96.31 186 ARG A N 1
ATOM 1405 C CA . ARG A 1 186 ? 19.481 -6.373 -20.942 1.00 96.31 186 ARG A CA 1
ATOM 1406 C C . ARG A 1 186 ? 18.041 -5.876 -21.084 1.00 96.31 186 ARG A C 1
ATOM 1408 O O . ARG A 1 186 ? 17.770 -5.074 -21.974 1.00 96.31 186 ARG A O 1
ATOM 1415 N N . ALA A 1 187 ? 17.133 -6.298 -20.203 1.00 95.94 187 ALA A N 1
ATOM 1416 C CA . ALA A 1 187 ? 15.744 -5.839 -20.207 1.00 95.94 187 ALA A CA 1
ATOM 1417 C C . ALA A 1 187 ? 15.622 -4.338 -19.888 1.00 95.94 187 ALA A C 1
ATOM 1419 O O . ALA A 1 187 ? 14.845 -3.642 -20.539 1.00 95.94 187 ALA A O 1
ATOM 1420 N N . SER A 1 188 ? 16.419 -3.820 -18.947 1.00 97.19 188 SER A N 1
ATOM 1421 C CA . SER A 1 188 ? 16.461 -2.386 -18.633 1.00 97.19 188 SER A CA 1
ATOM 1422 C C . SER A 1 188 ? 17.001 -1.569 -19.808 1.00 97.19 188 SER A C 1
ATOM 1424 O O . SER A 1 188 ? 16.412 -0.551 -20.156 1.00 97.19 188 SER A O 1
ATOM 1426 N N . ALA A 1 189 ? 18.062 -2.035 -20.477 1.00 97.69 189 ALA A N 1
ATOM 1427 C CA . ALA A 1 189 ? 18.600 -1.376 -21.670 1.00 97.69 189 ALA A CA 1
ATOM 1428 C C . ALA A 1 189 ? 17.609 -1.399 -22.853 1.00 97.69 189 ALA A C 1
ATOM 1430 O O . ALA A 1 189 ? 17.426 -0.388 -23.530 1.00 97.69 189 ALA A O 1
ATOM 1431 N N . ALA A 1 190 ? 16.906 -2.514 -23.072 1.00 97.50 190 ALA A N 1
ATOM 1432 C CA . ALA A 1 190 ? 15.858 -2.597 -24.090 1.00 97.50 190 ALA A CA 1
ATOM 1433 C C . ALA A 1 190 ? 14.675 -1.660 -23.778 1.00 97.50 190 ALA A C 1
ATOM 1435 O O . ALA A 1 190 ? 14.148 -1.005 -24.678 1.00 97.50 190 ALA A O 1
ATOM 1436 N N . LEU A 1 191 ? 14.283 -1.550 -22.502 1.00 97.69 191 LEU A N 1
ATOM 1437 C CA . LEU A 1 191 ? 13.262 -0.607 -22.042 1.00 97.69 191 LEU A CA 1
ATOM 1438 C C . LEU A 1 191 ? 13.698 0.844 -22.295 1.00 97.69 191 LEU A C 1
ATOM 1440 O O . LEU A 1 191 ? 12.934 1.604 -22.888 1.00 97.69 191 LEU A O 1
ATOM 1444 N N . HIS A 1 192 ? 14.934 1.199 -21.934 1.00 98.00 192 HIS A N 1
ATOM 1445 C CA . HIS A 1 192 ? 15.539 2.505 -22.212 1.00 98.00 192 HIS A CA 1
ATOM 1446 C C . HIS A 1 192 ? 15.453 2.868 -23.696 1.00 98.00 192 HIS A C 1
ATOM 1448 O O . HIS A 1 192 ? 14.870 3.895 -24.054 1.00 98.00 192 HIS A O 1
ATOM 1454 N N . ASN A 1 193 ? 15.936 1.978 -24.567 1.00 97.56 193 ASN A N 1
ATOM 1455 C CA . ASN A 1 193 ? 15.905 2.159 -26.017 1.00 97.56 193 ASN A CA 1
ATOM 1456 C C . ASN A 1 193 ? 14.479 2.397 -26.537 1.00 97.56 193 ASN A C 1
ATOM 1458 O O . ASN A 1 193 ? 14.268 3.304 -27.344 1.00 97.56 193 ASN A O 1
ATOM 1462 N N . ILE A 1 194 ? 13.487 1.632 -26.063 1.00 96.44 194 ILE A N 1
ATOM 1463 C CA . ILE A 1 194 ? 12.089 1.774 -26.500 1.00 96.44 194 ILE A CA 1
ATOM 1464 C C . ILE A 1 194 ? 11.494 3.118 -26.071 1.00 96.44 194 ILE A C 1
ATOM 1466 O O . ILE A 1 194 ? 10.839 3.774 -26.883 1.00 96.44 194 ILE A O 1
ATOM 1470 N N . ILE A 1 195 ? 11.722 3.548 -24.827 1.00 96.81 195 ILE A N 1
ATOM 1471 C CA . ILE A 1 195 ? 11.153 4.800 -24.307 1.00 96.81 195 ILE A CA 1
ATOM 1472 C C . ILE A 1 195 ? 11.807 6.026 -24.956 1.00 96.81 195 ILE A C 1
ATOM 1474 O O . ILE A 1 195 ? 11.084 6.937 -25.366 1.00 96.81 195 ILE A O 1
ATOM 1478 N N . HIS A 1 196 ? 13.132 6.020 -25.132 1.00 95.75 196 HIS A N 1
ATOM 1479 C CA . HIS A 1 196 ? 13.883 7.106 -25.778 1.00 95.75 196 HIS A CA 1
ATOM 1480 C C . HIS A 1 196 ? 13.715 7.173 -27.306 1.00 95.75 196 HIS A C 1
ATOM 1482 O O . HIS A 1 196 ? 13.956 8.223 -27.895 1.00 95.75 196 HIS A O 1
ATOM 1488 N N . SER A 1 197 ? 13.265 6.097 -27.960 1.00 93.56 197 SER A N 1
ATOM 1489 C CA . SER A 1 197 ? 12.997 6.074 -29.412 1.00 93.56 197 SER A CA 1
ATOM 1490 C C . SER A 1 197 ? 11.714 6.803 -29.834 1.00 93.56 197 SER A C 1
ATOM 1492 O O . SER A 1 197 ? 11.440 6.927 -31.031 1.00 93.56 197 SER A O 1
ATOM 1494 N N . GLN A 1 198 ? 10.895 7.245 -28.879 1.00 85.56 198 GLN A N 1
ATOM 1495 C CA . GLN A 1 198 ? 9.601 7.872 -29.148 1.00 85.56 198 GLN A CA 1
ATOM 1496 C C . GLN A 1 198 ? 9.719 9.318 -29.658 1.00 85.56 198 GLN A C 1
ATOM 1498 O O . GLN A 1 198 ? 10.743 9.968 -29.453 1.00 85.56 198 GLN A O 1
ATOM 1503 N N . PRO A 1 199 ? 8.659 9.856 -30.294 1.00 83.62 199 PRO A N 1
ATOM 1504 C CA . PRO A 1 199 ? 8.568 11.281 -30.591 1.00 83.62 199 PRO A CA 1
ATOM 1505 C C . PRO A 1 199 ? 8.706 12.140 -29.326 1.00 83.62 199 PRO A C 1
ATOM 1507 O O . PRO A 1 199 ? 8.216 11.770 -28.259 1.00 83.62 199 PRO A O 1
ATOM 1510 N N . ASP A 1 200 ? 9.314 13.319 -29.466 1.00 88.38 200 ASP A N 1
ATOM 1511 C CA . ASP A 1 200 ? 9.488 14.292 -28.379 1.00 88.38 200 ASP A CA 1
ATOM 1512 C C . ASP A 1 200 ? 8.181 15.053 -28.062 1.00 88.38 200 ASP A C 1
ATOM 1514 O O . ASP A 1 200 ? 8.055 16.265 -28.255 1.00 88.38 200 ASP A O 1
ATOM 1518 N N . ASP A 1 201 ? 7.170 14.314 -27.606 1.00 92.50 201 ASP A N 1
ATOM 1519 C CA . ASP A 1 201 ? 5.891 14.847 -27.146 1.00 92.50 201 ASP A CA 1
ATOM 1520 C C . ASP A 1 201 ? 5.798 14.909 -25.604 1.00 92.50 201 ASP A C 1
ATOM 1522 O O . ASP A 1 201 ? 6.714 14.538 -24.861 1.00 92.50 201 ASP A O 1
ATOM 1526 N N . LYS A 1 202 ? 4.668 15.410 -25.088 1.00 93.56 202 LYS A N 1
ATOM 1527 C CA . LYS A 1 202 ? 4.446 15.541 -23.636 1.00 93.56 202 LYS A CA 1
ATOM 1528 C C . LYS A 1 202 ? 4.468 14.198 -22.892 1.00 93.56 202 LYS A C 1
ATOM 1530 O O . LYS A 1 202 ? 4.836 14.185 -21.716 1.00 93.56 202 LYS A O 1
ATOM 1535 N N . ARG A 1 203 ? 4.073 13.097 -23.541 1.00 93.31 203 ARG A N 1
ATOM 1536 C CA . ARG A 1 203 ? 4.080 11.744 -22.969 1.00 93.31 203 ARG A CA 1
ATOM 1537 C C . ARG A 1 203 ? 5.498 11.181 -22.979 1.00 93.31 203 ARG A C 1
ATOM 1539 O O . ARG A 1 203 ? 5.965 10.760 -21.926 1.00 93.31 203 ARG A O 1
ATOM 1546 N N . GLY A 1 204 ? 6.204 11.260 -24.107 1.00 93.88 204 GLY A N 1
ATOM 1547 C CA . GLY A 1 204 ? 7.595 10.818 -24.238 1.00 93.88 204 GLY A CA 1
ATOM 1548 C C . GLY A 1 204 ? 8.504 11.475 -23.197 1.00 93.88 204 GLY A C 1
ATOM 1549 O O . GLY A 1 204 ? 9.159 10.781 -22.422 1.00 93.88 204 GLY A O 1
ATOM 1550 N N . ARG A 1 205 ? 8.449 12.809 -23.061 1.00 95.25 205 ARG A N 1
ATOM 1551 C CA . ARG A 1 205 ? 9.208 13.548 -22.027 1.00 95.25 205 ARG A CA 1
ATOM 1552 C C . ARG A 1 205 ? 8.884 13.102 -20.599 1.00 95.25 205 ARG A C 1
ATOM 1554 O O . ARG A 1 205 ? 9.768 13.088 -19.743 1.00 95.25 205 ARG A O 1
ATOM 1561 N N . ARG A 1 206 ? 7.623 12.753 -20.325 1.00 96.19 206 ARG A N 1
ATOM 1562 C CA . ARG A 1 206 ? 7.189 12.255 -19.014 1.00 96.19 206 ARG A CA 1
ATOM 1563 C C . ARG A 1 206 ? 7.748 10.870 -18.731 1.00 96.19 206 ARG A C 1
ATOM 1565 O O . ARG A 1 206 ? 8.293 10.649 -17.656 1.00 96.19 206 ARG A O 1
ATOM 1572 N N . GLU A 1 207 ? 7.612 9.959 -19.684 1.00 96.94 207 GLU A N 1
ATOM 1573 C CA . GLU A 1 207 ? 8.086 8.584 -19.561 1.00 96.94 207 GLU A CA 1
ATOM 1574 C C . GLU A 1 207 ? 9.605 8.521 -19.450 1.00 96.94 207 GLU A C 1
ATOM 1576 O O . GLU A 1 207 ? 10.092 7.822 -18.573 1.00 96.94 207 GLU A O 1
ATOM 1581 N N . ILE A 1 208 ? 10.347 9.313 -20.232 1.00 97.69 208 ILE A N 1
ATOM 1582 C CA . ILE A 1 208 ? 11.805 9.467 -20.097 1.00 97.69 208 ILE A CA 1
ATOM 1583 C C . ILE A 1 208 ? 12.166 9.929 -18.678 1.00 97.69 208 ILE A C 1
ATOM 1585 O O . ILE A 1 208 ? 13.009 9.326 -18.016 1.00 97.69 208 ILE A O 1
ATOM 1589 N N . ARG A 1 209 ? 11.487 10.966 -18.162 1.00 97.62 209 ARG A N 1
ATOM 1590 C CA . ARG A 1 209 ? 11.736 11.481 -16.806 1.00 97.62 209 ARG A CA 1
ATOM 1591 C C . ARG A 1 209 ? 11.421 10.453 -15.716 1.00 97.62 209 ARG A C 1
ATOM 1593 O O . ARG A 1 209 ? 12.155 10.378 -14.736 1.00 97.62 209 ARG A O 1
ATOM 1600 N N . VAL A 1 210 ? 10.329 9.702 -15.854 1.00 98.44 210 VAL A N 1
ATOM 1601 C CA . VAL A 1 210 ? 9.955 8.643 -14.904 1.00 98.44 210 VAL A CA 1
ATOM 1602 C C . VAL A 1 210 ? 10.939 7.479 -14.995 1.00 98.44 210 VAL A C 1
ATOM 1604 O O . VAL A 1 210 ? 11.442 7.049 -13.961 1.00 98.44 210 VAL A O 1
ATOM 1607 N N . LEU A 1 211 ? 11.263 7.010 -16.204 1.00 98.38 211 LEU A N 1
ATOM 1608 C CA . LEU A 1 211 ? 12.180 5.895 -16.421 1.00 98.38 211 LEU A CA 1
ATOM 1609 C C . LEU A 1 211 ? 13.555 6.186 -15.825 1.00 98.38 211 LEU A C 1
ATOM 1611 O O . LEU A 1 211 ? 14.045 5.359 -15.069 1.00 98.38 211 LEU A O 1
ATOM 1615 N N . HIS A 1 212 ? 14.119 7.371 -16.065 1.00 97.88 212 HIS A N 1
ATOM 1616 C CA . HIS A 1 212 ? 15.419 7.759 -15.515 1.00 97.88 212 HIS A CA 1
ATOM 1617 C C . HIS A 1 212 ? 15.482 7.643 -13.979 1.00 97.88 212 HIS A C 1
ATOM 1619 O O . HIS A 1 212 ? 16.470 7.175 -13.417 1.00 97.88 212 HIS A O 1
ATOM 1625 N N . LEU A 1 213 ? 14.406 8.022 -13.281 1.00 98.25 213 LEU A N 1
ATOM 1626 C CA . LEU A 1 213 ? 14.318 7.893 -11.822 1.00 98.25 213 LEU A CA 1
ATOM 1627 C C . LEU A 1 213 ? 14.160 6.425 -11.388 1.00 98.25 213 LEU A C 1
ATOM 1629 O O . LEU A 1 213 ? 14.702 6.025 -10.360 1.00 98.25 213 LEU A O 1
ATOM 1633 N N . LEU A 1 214 ? 13.448 5.608 -12.171 1.00 98.38 214 LEU A N 1
ATOM 1634 C CA . LEU A 1 214 ? 13.318 4.167 -11.930 1.00 98.38 214 LEU A CA 1
ATOM 1635 C C . LEU A 1 214 ? 14.613 3.396 -12.239 1.00 98.38 214 LEU A C 1
ATOM 1637 O O . LEU A 1 214 ? 14.881 2.393 -11.587 1.00 98.38 214 LEU A O 1
ATOM 1641 N N . GLU A 1 215 ? 15.425 3.852 -13.191 1.00 97.31 215 GLU A N 1
ATOM 1642 C CA . GLU A 1 215 ? 16.756 3.306 -13.490 1.00 97.31 215 GLU A CA 1
ATOM 1643 C C . GLU A 1 215 ? 17.718 3.528 -12.320 1.00 97.31 215 GLU A C 1
ATOM 1645 O O . GLU A 1 215 ? 18.368 2.575 -11.897 1.00 97.31 215 GLU A O 1
ATOM 1650 N N . GLN A 1 216 ? 17.738 4.733 -11.731 1.00 96.31 216 GLN A N 1
ATOM 1651 C CA . GLN A 1 216 ? 18.497 5.005 -10.500 1.00 96.31 216 GLN A CA 1
ATOM 1652 C C . GLN A 1 216 ? 18.064 4.078 -9.353 1.00 96.31 216 GLN A C 1
ATOM 1654 O O . GLN A 1 216 ? 18.910 3.508 -8.665 1.00 96.31 216 GLN A O 1
ATOM 1659 N N . ILE A 1 217 ? 16.750 3.873 -9.180 1.00 97.25 217 ILE A N 1
ATOM 1660 C CA . ILE A 1 217 ? 16.219 2.955 -8.162 1.00 97.25 217 ILE A CA 1
ATOM 1661 C C . ILE A 1 217 ? 16.660 1.514 -8.410 1.00 97.25 217 ILE A C 1
ATOM 1663 O O . ILE A 1 217 ? 17.163 0.870 -7.491 1.00 97.25 217 ILE A O 1
ATOM 1667 N N . ARG A 1 218 ? 16.495 1.009 -9.636 1.00 96.31 218 ARG A N 1
ATOM 1668 C CA . ARG A 1 218 ? 16.879 -0.363 -9.993 1.00 96.31 218 ARG A CA 1
ATOM 1669 C C . ARG A 1 218 ? 18.372 -0.587 -9.788 1.00 96.31 218 ARG A C 1
ATOM 1671 O O . ARG A 1 218 ? 18.729 -1.562 -9.144 1.00 96.31 218 ARG A O 1
ATOM 1678 N N . ALA A 1 219 ? 19.218 0.328 -10.263 1.00 94.19 219 ALA A N 1
ATOM 1679 C CA . ALA A 1 219 ? 20.667 0.238 -10.104 1.00 94.19 219 ALA A CA 1
ATOM 1680 C C . ALA A 1 219 ? 21.086 0.164 -8.626 1.00 94.19 219 ALA A C 1
ATOM 1682 O O . ALA A 1 219 ? 21.881 -0.701 -8.268 1.00 94.19 219 ALA A O 1
ATOM 1683 N N . TYR A 1 220 ? 20.501 1.001 -7.759 1.00 94.62 220 TYR A N 1
ATOM 1684 C CA . TYR A 1 220 ? 20.761 0.929 -6.319 1.00 94.62 220 TYR A CA 1
ATOM 1685 C C . TYR A 1 220 ? 20.303 -0.407 -5.711 1.00 94.62 220 TYR A C 1
ATOM 1687 O O . TYR A 1 220 ? 21.055 -1.019 -4.957 1.00 94.62 220 TYR A O 1
ATOM 1695 N N . CYS A 1 221 ? 19.120 -0.909 -6.087 1.00 94.38 221 CYS A N 1
ATOM 1696 C CA . CYS A 1 221 ? 18.639 -2.209 -5.606 1.00 94.38 221 CYS A CA 1
ATOM 1697 C C . CYS A 1 221 ? 19.558 -3.367 -6.039 1.00 94.38 221 CYS A C 1
ATOM 1699 O O . CYS A 1 221 ? 19.795 -4.265 -5.237 1.00 94.38 221 CYS A O 1
ATOM 1701 N N . GLU A 1 222 ? 20.130 -3.334 -7.252 1.00 92.31 222 GLU A N 1
ATOM 1702 C CA . GLU A 1 222 ? 21.163 -4.302 -7.660 1.00 92.31 222 GLU A CA 1
ATOM 1703 C C . GLU A 1 222 ? 22.383 -4.246 -6.747 1.00 92.31 222 GLU A C 1
ATOM 1705 O O . GLU A 1 222 ? 22.802 -5.280 -6.240 1.00 92.31 222 GLU A O 1
ATOM 1710 N N . THR A 1 223 ? 22.910 -3.050 -6.469 1.00 92.00 223 THR A N 1
ATOM 1711 C CA . THR A 1 223 ? 24.063 -2.889 -5.568 1.00 92.00 223 THR A CA 1
ATOM 1712 C C . THR A 1 223 ? 23.761 -3.421 -4.161 1.00 92.00 223 THR A C 1
ATOM 1714 O O . THR A 1 223 ? 24.610 -4.075 -3.556 1.00 92.00 223 THR A O 1
ATOM 1717 N N . CYS A 1 224 ? 22.541 -3.215 -3.656 1.00 91.94 224 CYS A N 1
ATOM 1718 C CA . CYS A 1 224 ? 22.082 -3.790 -2.390 1.00 91.94 224 CYS A CA 1
ATOM 1719 C C . CYS A 1 224 ? 22.018 -5.326 -2.416 1.00 91.94 224 CYS A C 1
ATOM 1721 O O . CYS A 1 224 ? 22.538 -5.958 -1.498 1.00 91.94 224 CYS A O 1
ATOM 1723 N N . TRP A 1 225 ? 21.423 -5.932 -3.451 1.00 91.50 225 TRP A N 1
ATOM 1724 C CA . TRP A 1 225 ? 21.328 -7.394 -3.568 1.00 91.50 225 TRP A CA 1
ATOM 1725 C C . TRP A 1 225 ? 22.697 -8.056 -3.760 1.00 91.50 225 TRP A C 1
ATOM 1727 O O . TRP A 1 225 ? 22.970 -9.070 -3.124 1.00 91.50 225 TRP A O 1
ATOM 1737 N N . GLU A 1 226 ? 23.583 -7.462 -4.565 1.00 89.56 226 GLU A N 1
ATOM 1738 C CA . GLU A 1 226 ? 24.971 -7.920 -4.730 1.00 89.56 226 GLU A CA 1
ATOM 1739 C C . GLU A 1 226 ? 25.737 -7.901 -3.403 1.00 89.56 226 GLU A C 1
ATOM 1741 O O . GLU A 1 226 ? 26.489 -8.827 -3.099 1.00 89.56 226 GLU A O 1
ATOM 1746 N N . TRP A 1 227 ? 25.525 -6.864 -2.587 1.00 89.25 227 TRP A N 1
ATOM 1747 C CA . TRP A 1 227 ? 26.115 -6.797 -1.257 1.00 89.25 227 TRP A CA 1
ATOM 1748 C C . TRP A 1 227 ? 25.528 -7.846 -0.307 1.00 89.25 227 TRP A C 1
ATOM 1750 O O . TRP A 1 227 ? 26.296 -8.517 0.379 1.00 89.25 227 TRP A O 1
ATOM 1760 N N . GLN A 1 228 ? 24.202 -8.025 -0.285 1.00 88.12 228 GLN A N 1
ATOM 1761 C CA . GLN A 1 228 ? 23.544 -9.039 0.547 1.00 88.12 228 GLN A CA 1
ATOM 1762 C C . GLN A 1 228 ? 24.040 -10.453 0.207 1.00 88.12 228 GLN A C 1
ATOM 1764 O O . GLN A 1 228 ? 24.446 -11.180 1.109 1.00 88.12 228 GLN A O 1
ATOM 1769 N N . GLU A 1 229 ? 24.099 -10.815 -1.078 1.00 86.62 229 GLU A N 1
ATOM 1770 C CA . GLU A 1 229 ? 24.590 -12.123 -1.533 1.00 86.62 229 GLU A CA 1
ATOM 1771 C C . GLU A 1 229 ? 26.059 -12.355 -1.133 1.00 86.62 229 GLU A C 1
ATOM 1773 O O . GLU A 1 229 ? 26.401 -13.400 -0.576 1.00 86.62 229 GLU A O 1
ATOM 1778 N N . ALA A 1 230 ? 26.930 -11.362 -1.336 1.00 85.50 230 ALA A N 1
ATOM 1779 C CA . ALA A 1 230 ? 28.328 -11.424 -0.907 1.00 85.50 230 ALA A CA 1
ATOM 1780 C C . ALA A 1 230 ? 28.478 -11.552 0.624 1.00 85.50 230 ALA A C 1
ATOM 1782 O O . ALA A 1 230 ? 29.366 -12.256 1.115 1.00 85.50 230 ALA A O 1
ATOM 1783 N N . HIS A 1 231 ? 27.613 -10.883 1.390 1.00 81.38 231 HIS A N 1
ATOM 1784 C CA . HIS A 1 231 ? 27.622 -10.917 2.852 1.00 81.38 231 HIS A CA 1
ATOM 1785 C C . HIS A 1 231 ? 27.135 -12.267 3.399 1.00 81.38 231 HIS A C 1
ATOM 1787 O O . HIS A 1 231 ? 27.751 -12.815 4.313 1.00 81.38 231 HIS A O 1
ATOM 1793 N N . GLU A 1 232 ? 26.088 -12.852 2.806 1.00 81.69 232 GLU A N 1
ATOM 1794 C CA . GLU A 1 232 ? 25.613 -14.209 3.124 1.00 81.69 232 GLU A CA 1
ATOM 1795 C C . GLU A 1 232 ? 26.668 -15.284 2.811 1.00 81.69 232 GLU A C 1
ATOM 1797 O O . GLU A 1 232 ? 26.784 -16.271 3.538 1.00 81.69 232 GLU A O 1
ATOM 1802 N N . GLN A 1 233 ? 27.497 -15.066 1.785 1.00 83.38 233 GLN A N 1
ATOM 1803 C CA . GLN A 1 233 ? 28.647 -15.917 1.453 1.00 83.38 233 GLN A CA 1
ATOM 1804 C C . GLN A 1 233 ? 29.857 -15.726 2.393 1.00 83.38 233 GLN A C 1
ATOM 1806 O O . GLN A 1 233 ? 30.880 -16.392 2.223 1.00 83.38 233 GLN A O 1
ATOM 1811 N N . GLY A 1 234 ? 29.760 -14.851 3.402 1.00 77.62 234 GLY A N 1
ATOM 1812 C CA . GLY A 1 234 ? 30.805 -14.636 4.406 1.00 77.62 234 GLY A CA 1
ATOM 1813 C C . GLY A 1 234 ? 32.011 -13.844 3.898 1.00 77.62 234 GLY A C 1
ATOM 1814 O O . GLY A 1 234 ? 33.114 -14.007 4.426 1.00 77.62 234 GLY A O 1
ATOM 1815 N N . MET A 1 235 ? 31.834 -13.007 2.870 1.00 72.38 235 MET A N 1
ATOM 1816 C CA . MET A 1 235 ? 32.904 -12.135 2.385 1.00 72.38 235 MET A CA 1
ATOM 1817 C C . MET A 1 235 ? 33.294 -11.074 3.424 1.00 72.38 235 MET A C 1
ATOM 1819 O O . MET A 1 235 ? 32.476 -10.557 4.181 1.00 72.38 235 MET A O 1
ATOM 1823 N N . ASP A 1 236 ? 34.584 -10.746 3.426 1.00 69.12 236 ASP A N 1
ATOM 1824 C CA . ASP A 1 236 ? 35.218 -9.795 4.338 1.00 69.12 236 ASP A CA 1
ATOM 1825 C C . ASP A 1 236 ? 34.622 -8.377 4.205 1.00 69.12 236 ASP A C 1
ATOM 1827 O O . ASP A 1 236 ? 34.694 -7.764 3.135 1.00 69.12 236 ASP A O 1
ATOM 1831 N N . GLN A 1 237 ? 34.041 -7.856 5.292 1.00 66.19 237 GLN A N 1
ATOM 1832 C CA . GLN A 1 237 ? 33.298 -6.587 5.296 1.00 66.19 237 GLN A CA 1
ATOM 1833 C C . GLN A 1 237 ? 34.190 -5.385 4.955 1.00 66.19 237 GLN A C 1
ATOM 1835 O O . GLN A 1 237 ? 33.732 -4.462 4.283 1.00 66.19 237 GLN A O 1
ATOM 1840 N N . ASP A 1 238 ? 35.478 -5.436 5.315 1.00 64.25 238 ASP A N 1
ATOM 1841 C CA . ASP A 1 238 ? 36.461 -4.390 4.992 1.00 64.25 238 ASP A CA 1
ATOM 1842 C C . ASP A 1 238 ? 36.716 -4.265 3.476 1.00 64.25 238 ASP A C 1
ATOM 1844 O O . ASP A 1 238 ? 37.239 -3.252 3.007 1.00 64.25 238 ASP A O 1
ATOM 1848 N N . LYS A 1 239 ? 36.341 -5.284 2.688 1.00 66.06 239 LYS A N 1
ATOM 1849 C CA . LYS A 1 239 ? 36.463 -5.301 1.220 1.00 66.06 239 LYS A CA 1
ATOM 1850 C C . LYS A 1 239 ? 35.146 -5.043 0.489 1.00 66.06 239 LYS A C 1
ATOM 1852 O O . LYS A 1 239 ? 35.181 -4.798 -0.715 1.00 66.06 239 LYS A O 1
ATOM 1857 N N . ASN A 1 240 ? 34.009 -5.108 1.182 1.00 69.00 240 ASN A N 1
ATOM 1858 C CA . ASN A 1 240 ? 32.684 -4.894 0.605 1.00 69.00 240 ASN A CA 1
ATOM 1859 C C . ASN A 1 240 ? 31.784 -4.111 1.587 1.00 69.00 240 ASN A C 1
ATOM 1861 O O . ASN A 1 240 ? 30.952 -4.710 2.281 1.00 69.00 240 ASN A O 1
ATOM 1865 N N . PRO A 1 241 ? 31.967 -2.781 1.697 1.00 75.56 241 PRO A N 1
ATOM 1866 C CA . PRO A 1 241 ? 31.194 -1.953 2.616 1.00 75.56 241 PRO A CA 1
ATOM 1867 C C . PRO A 1 241 ? 29.713 -1.907 2.220 1.0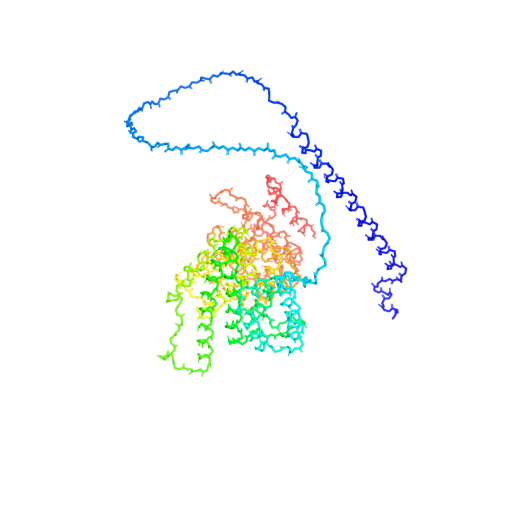0 75.56 241 PRO A C 1
ATOM 1869 O O . PRO A 1 241 ? 29.363 -1.957 1.043 1.00 75.56 241 PRO A O 1
ATOM 1872 N N . MET A 1 242 ? 28.837 -1.784 3.218 1.00 79.06 242 MET A N 1
ATOM 1873 C CA . MET A 1 242 ? 27.386 -1.764 3.015 1.00 79.06 242 MET A CA 1
ATOM 1874 C C . MET A 1 242 ? 26.939 -0.559 2.153 1.00 79.06 242 MET A C 1
ATOM 1876 O O . MET A 1 242 ? 27.249 0.575 2.527 1.00 79.06 242 MET A O 1
ATOM 1880 N N . PRO A 1 243 ? 26.182 -0.761 1.051 1.00 78.94 243 PRO A N 1
ATOM 1881 C CA . PRO A 1 243 ? 25.772 0.303 0.131 1.00 78.94 243 PRO A CA 1
ATOM 1882 C C . PRO A 1 243 ? 24.919 1.395 0.785 1.00 78.94 243 PRO A C 1
ATOM 1884 O O . PRO A 1 243 ? 23.709 1.242 0.964 1.00 78.94 243 PRO A O 1
ATOM 1887 N N . ALA A 1 244 ? 25.527 2.541 1.090 1.00 70.00 244 ALA A N 1
ATOM 1888 C CA . ALA A 1 244 ? 24.811 3.653 1.698 1.00 70.00 244 ALA A CA 1
ATOM 1889 C C . ALA A 1 244 ? 23.825 4.307 0.699 1.00 70.00 244 ALA A C 1
ATOM 1891 O O . ALA A 1 244 ? 24.224 4.677 -0.414 1.00 70.00 244 ALA A O 1
ATOM 1892 N N . PRO A 1 245 ? 22.557 4.543 1.097 1.00 63.75 245 PRO A N 1
ATOM 1893 C CA . PRO A 1 245 ? 21.591 5.317 0.314 1.00 63.75 245 PRO A CA 1
ATOM 1894 C C . PRO A 1 245 ? 22.094 6.715 -0.090 1.00 63.75 245 PRO A C 1
ATOM 1896 O O . PRO A 1 245 ? 21.738 7.238 -1.148 1.00 63.75 245 PRO A O 1
ATOM 1899 N N . VAL A 1 246 ? 22.917 7.330 0.767 1.00 63.47 246 VAL A N 1
ATOM 1900 C CA . VAL A 1 246 ? 23.426 8.701 0.610 1.00 63.47 246 VAL A CA 1
ATOM 1901 C C . VAL A 1 246 ? 24.284 8.839 -0.647 1.00 63.47 246 VAL A C 1
ATOM 1903 O O . VAL A 1 246 ? 24.045 9.746 -1.448 1.00 63.47 246 VAL A O 1
ATOM 1906 N N . ASP A 1 247 ? 25.215 7.908 -0.852 1.00 62.12 247 ASP A N 1
ATOM 1907 C CA . ASP A 1 247 ? 26.196 7.944 -1.945 1.00 62.12 247 ASP A CA 1
ATOM 1908 C C . ASP A 1 247 ? 25.536 7.774 -3.323 1.00 62.12 247 ASP A C 1
ATOM 1910 O O . ASP A 1 247 ? 26.010 8.303 -4.328 1.00 62.12 247 ASP A O 1
ATOM 1914 N N . HIS A 1 248 ? 24.384 7.100 -3.357 1.00 67.31 248 HIS A N 1
ATOM 1915 C CA . HIS A 1 248 ? 23.628 6.783 -4.569 1.00 67.31 248 HIS A CA 1
ATOM 1916 C C . HIS A 1 248 ? 22.547 7.823 -4.918 1.00 67.31 248 HIS A C 1
ATOM 1918 O O . HIS A 1 248 ? 21.807 7.637 -5.881 1.00 67.31 248 HIS A O 1
ATOM 1924 N N . GLN A 1 249 ? 22.418 8.909 -4.141 1.00 80.69 249 GLN A N 1
ATOM 1925 C CA . GLN A 1 249 ? 21.405 9.968 -4.326 1.00 80.69 249 GLN A CA 1
ATOM 1926 C C . GLN A 1 249 ? 19.949 9.452 -4.415 1.00 80.69 249 GLN A C 1
ATOM 1928 O O . GLN A 1 249 ? 19.065 10.108 -4.976 1.00 80.69 249 GLN A O 1
ATOM 1933 N N . ILE A 1 250 ? 19.670 8.294 -3.808 1.00 92.12 250 ILE A N 1
ATOM 1934 C CA . ILE A 1 250 ? 18.402 7.570 -3.979 1.00 92.12 250 ILE A CA 1
ATOM 1935 C C . ILE A 1 250 ? 17.202 8.323 -3.384 1.00 92.12 250 ILE A C 1
ATOM 1937 O O . ILE A 1 250 ? 16.116 8.349 -3.965 1.00 92.12 250 ILE A O 1
ATOM 1941 N N . CYS A 1 251 ? 17.388 9.001 -2.247 1.00 92.75 251 CYS A N 1
ATOM 1942 C CA . CYS A 1 251 ? 16.314 9.729 -1.571 1.00 92.75 251 CYS A CA 1
ATOM 1943 C C . CYS A 1 251 ? 15.778 10.916 -2.406 1.00 92.75 251 CYS A C 1
ATOM 1945 O O . CYS A 1 251 ? 14.557 11.014 -2.562 1.00 92.75 251 CYS A O 1
ATOM 1947 N N . PRO A 1 252 ? 16.624 11.763 -3.034 1.00 95.00 252 PRO A N 1
ATOM 1948 C CA . PRO A 1 252 ? 16.199 12.685 -4.090 1.00 95.00 252 PRO A CA 1
ATOM 1949 C C . PRO A 1 252 ? 15.363 12.042 -5.208 1.00 95.00 252 PRO A C 1
ATOM 1951 O O . PRO A 1 252 ? 14.305 12.579 -5.546 1.00 95.00 252 PRO A O 1
ATOM 1954 N N . ALA A 1 253 ? 15.778 10.892 -5.750 1.00 96.12 253 ALA A N 1
ATOM 1955 C CA . ALA A 1 253 ? 15.070 10.231 -6.850 1.00 96.12 253 ALA A CA 1
ATOM 1956 C C . ALA A 1 253 ? 13.648 9.795 -6.449 1.00 96.12 253 ALA A C 1
ATOM 1958 O O . ALA A 1 253 ? 12.662 10.137 -7.117 1.00 96.12 253 ALA A O 1
ATOM 1959 N N . VAL A 1 254 ? 13.522 9.124 -5.299 1.00 97.38 254 VAL A N 1
ATOM 1960 C CA . VAL A 1 254 ? 12.227 8.704 -4.736 1.00 97.38 254 VAL A CA 1
ATOM 1961 C C . VAL A 1 254 ? 11.377 9.911 -4.334 1.00 97.38 254 VAL A C 1
ATOM 1963 O O . VAL A 1 254 ? 10.168 9.899 -4.549 1.00 97.38 254 VAL A O 1
ATOM 1966 N N . CYS A 1 255 ? 11.978 10.989 -3.820 1.00 97.69 255 CYS A N 1
ATOM 1967 C CA . CYS A 1 255 ? 11.276 12.241 -3.515 1.00 97.69 255 CYS A CA 1
ATOM 1968 C C . CYS A 1 255 ? 10.622 12.850 -4.766 1.00 97.69 255 CYS A C 1
ATOM 1970 O O . CYS A 1 255 ? 9.482 13.321 -4.702 1.00 97.69 255 CYS A O 1
ATOM 1972 N N . VAL A 1 256 ? 11.305 12.816 -5.917 1.00 98.44 256 VAL A N 1
ATOM 1973 C CA . VAL A 1 256 ? 10.730 13.279 -7.188 1.00 98.44 256 VAL A CA 1
ATOM 1974 C C . VAL A 1 256 ? 9.609 12.348 -7.649 1.00 98.44 256 VAL A C 1
ATOM 1976 O O . VAL A 1 256 ? 8.529 12.849 -7.948 1.00 98.44 256 VAL A O 1
ATOM 1979 N N . LEU A 1 257 ? 9.794 11.023 -7.648 1.00 98.44 257 LEU A N 1
ATOM 1980 C CA . LEU A 1 257 ? 8.720 10.079 -8.011 1.00 98.44 257 LEU A CA 1
ATOM 1981 C C . LEU A 1 257 ? 7.491 10.221 -7.103 1.00 98.44 257 LEU A C 1
ATOM 1983 O O . LEU A 1 257 ? 6.367 10.308 -7.593 1.00 98.44 257 LEU A O 1
ATOM 1987 N N . MET A 1 258 ? 7.689 10.350 -5.792 1.00 98.31 258 MET A N 1
ATOM 1988 C CA . MET A 1 258 ? 6.623 10.622 -4.827 1.00 98.31 258 MET A CA 1
ATOM 1989 C C . MET A 1 258 ? 5.852 11.899 -5.192 1.00 98.31 258 MET A C 1
ATOM 1991 O O . MET A 1 258 ? 4.627 11.850 -5.304 1.00 98.31 258 MET A O 1
ATOM 1995 N N . LYS A 1 259 ? 6.542 13.010 -5.487 1.00 98.56 259 LYS A N 1
ATOM 1996 C CA . LYS A 1 259 ? 5.900 14.266 -5.920 1.00 98.56 259 LYS A CA 1
ATOM 1997 C C . LYS A 1 259 ? 5.154 14.127 -7.249 1.00 98.56 259 LYS A C 1
ATOM 1999 O O . LYS A 1 259 ? 4.052 14.649 -7.375 1.00 98.56 259 LYS A O 1
ATOM 2004 N N . LEU A 1 260 ? 5.722 13.415 -8.223 1.00 98.44 260 LEU A N 1
ATOM 2005 C CA . LEU A 1 260 ? 5.077 13.178 -9.518 1.00 98.44 260 LEU A CA 1
ATOM 2006 C C . LEU A 1 260 ? 3.840 12.273 -9.383 1.00 98.44 260 LEU A C 1
ATOM 2008 O O . LEU A 1 260 ? 2.855 12.497 -10.071 1.00 98.44 260 LEU A O 1
ATOM 2012 N N . SER A 1 261 ? 3.837 11.304 -8.461 1.00 98.44 261 SER A N 1
ATOM 2013 C CA . SER A 1 261 ? 2.730 10.346 -8.281 1.00 98.44 261 SER A CA 1
ATOM 2014 C C . SER A 1 261 ? 1.394 10.960 -7.818 1.00 98.44 261 SER A C 1
ATOM 2016 O O . SER A 1 261 ? 0.361 10.290 -7.875 1.00 98.44 261 SER A O 1
ATOM 2018 N N . PHE A 1 262 ? 1.371 12.229 -7.393 1.00 97.62 262 PHE A N 1
ATOM 2019 C CA . PHE A 1 262 ? 0.119 12.960 -7.150 1.00 97.62 262 PHE A CA 1
ATOM 2020 C C . PHE A 1 262 ? -0.665 13.229 -8.444 1.00 97.62 262 PHE A C 1
ATOM 2022 O O . PHE A 1 262 ? -1.896 13.263 -8.420 1.00 97.62 262 PHE A O 1
ATOM 2029 N N . ASP A 1 263 ? 0.025 13.336 -9.577 1.00 96.62 263 ASP A N 1
ATOM 2030 C CA . ASP A 1 263 ? -0.574 13.518 -10.895 1.00 96.62 263 ASP A CA 1
ATOM 2031 C C . ASP A 1 263 ? -0.934 12.167 -11.545 1.00 96.62 263 ASP A C 1
ATOM 2033 O O . ASP A 1 263 ? -0.138 11.226 -11.563 1.00 96.62 263 ASP A O 1
ATOM 2037 N N . GLU A 1 264 ? -2.155 12.053 -12.073 1.00 96.62 264 GLU A N 1
ATOM 2038 C CA . GLU A 1 264 ? -2.668 10.811 -12.678 1.00 96.62 264 GLU A CA 1
ATOM 2039 C C . GLU A 1 264 ? -1.897 10.411 -13.934 1.00 96.62 264 GLU A C 1
ATOM 2041 O O . GLU A 1 264 ? -1.576 9.241 -14.153 1.00 96.62 264 GLU A O 1
ATOM 2046 N N . GLU A 1 265 ? -1.539 11.416 -14.718 1.00 97.44 265 GLU A N 1
ATOM 2047 C CA . GLU A 1 265 ? -0.830 11.300 -15.978 1.00 97.44 265 GLU A CA 1
ATOM 2048 C C . GLU A 1 265 ? 0.619 10.799 -15.784 1.00 97.44 265 GLU A C 1
ATOM 2050 O O . GLU A 1 265 ? 1.169 10.141 -16.673 1.00 97.44 265 GLU A O 1
ATOM 2055 N N . HIS A 1 266 ? 1.219 11.044 -14.611 1.00 98.38 266 HIS A N 1
ATOM 2056 C CA . HIS A 1 266 ? 2.473 10.433 -14.153 1.00 98.38 266 HIS A CA 1
ATOM 2057 C C . HIS A 1 266 ? 2.282 9.066 -13.490 1.00 98.38 266 HIS A C 1
ATOM 2059 O O . HIS A 1 266 ? 3.126 8.197 -13.710 1.00 98.38 266 HIS A O 1
ATOM 2065 N N . ARG A 1 267 ? 1.193 8.817 -12.745 1.00 98.38 267 ARG A N 1
ATOM 2066 C CA . ARG A 1 267 ? 0.882 7.458 -12.247 1.00 98.38 267 ARG A CA 1
ATOM 2067 C C . ARG A 1 267 ? 0.735 6.462 -13.396 1.00 98.38 267 ARG A C 1
ATOM 2069 O O . ARG A 1 267 ? 1.281 5.368 -13.311 1.00 98.38 267 ARG A O 1
ATOM 2076 N N . HIS A 1 268 ? 0.081 6.854 -14.491 1.00 97.25 268 HIS A N 1
ATOM 2077 C CA . HIS A 1 268 ? -0.032 6.013 -15.685 1.00 97.25 268 HIS A CA 1
ATOM 2078 C C . HIS A 1 268 ? 1.344 5.642 -16.266 1.00 97.25 268 HIS A C 1
ATOM 2080 O O . HIS A 1 268 ? 1.617 4.463 -16.483 1.00 97.25 268 HIS A O 1
ATOM 2086 N N . ALA A 1 269 ? 2.243 6.623 -16.422 1.00 97.88 269 ALA A N 1
ATOM 2087 C CA . ALA A 1 269 ? 3.612 6.378 -16.878 1.00 97.88 269 ALA A CA 1
ATOM 2088 C C . ALA A 1 269 ? 4.405 5.483 -15.904 1.00 97.88 269 ALA A C 1
ATOM 2090 O O . ALA A 1 269 ? 5.126 4.591 -16.337 1.00 97.88 269 ALA A O 1
ATOM 2091 N N . MET A 1 270 ? 4.251 5.662 -14.586 1.00 98.56 270 MET A N 1
ATOM 2092 C CA . MET A 1 270 ? 4.866 4.768 -13.593 1.00 98.56 270 MET A CA 1
ATOM 2093 C C . MET A 1 270 ? 4.337 3.335 -13.710 1.00 98.56 270 MET A C 1
ATOM 2095 O O . MET A 1 270 ? 5.129 2.400 -13.636 1.00 98.56 270 MET A O 1
ATOM 2099 N N . ASN A 1 271 ? 3.034 3.150 -13.932 1.00 97.12 271 ASN A N 1
ATOM 2100 C CA . ASN A 1 271 ? 2.427 1.829 -14.097 1.00 97.12 271 ASN A CA 1
ATOM 2101 C C . ASN A 1 271 ? 2.941 1.109 -15.357 1.00 97.12 271 ASN A C 1
ATOM 2103 O O . ASN A 1 271 ? 3.335 -0.052 -15.265 1.00 97.12 271 ASN A O 1
ATOM 2107 N N . GLU A 1 272 ? 3.002 1.786 -16.512 1.00 95.69 272 GLU A N 1
ATOM 2108 C CA . GLU A 1 272 ? 3.556 1.204 -17.752 1.00 95.69 272 GLU A CA 1
ATOM 2109 C C . GLU A 1 272 ? 5.044 0.824 -17.623 1.00 95.69 272 GLU A C 1
ATOM 2111 O O . GLU A 1 272 ? 5.504 -0.105 -18.288 1.00 95.69 272 GLU A O 1
ATOM 2116 N N . LEU A 1 273 ? 5.793 1.520 -16.760 1.00 97.62 273 LEU A N 1
ATOM 2117 C CA . LEU A 1 273 ? 7.240 1.362 -16.583 1.00 97.62 273 LEU A CA 1
ATOM 2118 C C . LEU A 1 273 ? 7.638 0.515 -15.359 1.00 97.62 273 LEU A C 1
ATOM 2120 O O . LEU A 1 273 ? 8.821 0.478 -15.009 1.00 97.62 273 LEU A O 1
ATOM 2124 N N . GLY A 1 274 ? 6.695 -0.169 -14.700 1.00 97.06 274 GLY A N 1
ATOM 2125 C CA . GLY A 1 274 ? 6.974 -1.037 -13.542 1.00 97.06 274 GLY A CA 1
ATOM 2126 C C . GLY A 1 274 ? 7.411 -0.288 -12.275 1.00 97.06 274 GLY A C 1
ATOM 2127 O O . GLY A 1 274 ? 8.202 -0.797 -11.480 1.00 97.06 274 GLY A O 1
ATOM 2128 N N . GLY A 1 275 ? 6.952 0.953 -12.108 1.00 98.44 275 GLY A N 1
ATOM 2129 C CA . GLY A 1 275 ? 7.362 1.844 -11.024 1.00 98.44 275 GLY A CA 1
ATOM 2130 C C . GLY A 1 275 ? 6.871 1.419 -9.641 1.00 98.44 275 GLY A C 1
ATOM 2131 O O . GLY A 1 275 ? 7.581 1.629 -8.663 1.00 98.44 275 GLY A O 1
ATOM 2132 N N . LEU A 1 276 ? 5.704 0.768 -9.548 1.00 98.50 276 LEU A N 1
ATOM 2133 C CA . LEU A 1 276 ? 5.218 0.197 -8.287 1.00 98.50 276 LEU A CA 1
ATOM 2134 C C . LEU A 1 276 ? 6.209 -0.844 -7.748 1.00 98.50 276 LEU A C 1
ATOM 2136 O O . LEU A 1 276 ? 6.592 -0.780 -6.584 1.00 98.50 276 LEU A O 1
ATOM 2140 N N . GLN A 1 277 ? 6.626 -1.778 -8.605 1.00 97.81 277 GLN A N 1
ATOM 2141 C CA . GLN A 1 277 ? 7.514 -2.882 -8.256 1.00 97.81 277 GLN A CA 1
ATOM 2142 C C . GLN A 1 277 ? 8.891 -2.361 -7.844 1.00 97.81 277 GLN A C 1
ATOM 2144 O O . GLN A 1 277 ? 9.356 -2.703 -6.765 1.00 97.81 277 GLN A O 1
ATOM 2149 N N . ALA A 1 278 ? 9.492 -1.463 -8.631 1.00 98.38 278 ALA A N 1
ATOM 2150 C CA . ALA A 1 278 ? 10.796 -0.879 -8.308 1.00 98.38 278 ALA A CA 1
ATOM 2151 C C . ALA A 1 278 ? 10.798 -0.111 -6.967 1.00 98.38 278 ALA A C 1
ATOM 2153 O O . ALA A 1 278 ? 11.727 -0.249 -6.176 1.00 98.38 278 ALA A O 1
ATOM 2154 N N . ILE A 1 279 ? 9.748 0.667 -6.669 1.00 98.75 279 ILE A N 1
ATOM 2155 C CA . ILE A 1 279 ? 9.636 1.401 -5.393 1.00 98.75 279 ILE A CA 1
ATOM 2156 C C . ILE A 1 279 ? 9.367 0.442 -4.215 1.00 98.75 279 ILE A C 1
ATOM 2158 O O . ILE A 1 279 ? 9.844 0.676 -3.104 1.00 98.75 279 ILE A O 1
ATOM 2162 N N . ALA A 1 280 ? 8.619 -0.640 -4.441 1.00 98.56 280 ALA A N 1
ATOM 2163 C CA . ALA A 1 280 ? 8.339 -1.659 -3.432 1.00 98.56 280 ALA A CA 1
ATOM 2164 C C . ALA A 1 280 ? 9.561 -2.546 -3.124 1.00 98.56 280 ALA A C 1
ATOM 2166 O O . ALA A 1 280 ? 9.810 -2.838 -1.955 1.00 98.56 280 ALA A O 1
ATOM 2167 N N . GLU A 1 281 ? 10.340 -2.921 -4.143 1.00 97.75 281 GLU A N 1
ATOM 2168 C CA . GLU A 1 281 ? 11.640 -3.598 -4.016 1.00 97.75 281 GLU A CA 1
ATOM 2169 C C . GLU A 1 281 ? 12.634 -2.731 -3.237 1.00 97.75 281 GLU A C 1
ATOM 2171 O O . GLU A 1 281 ? 13.247 -3.219 -2.291 1.00 97.75 281 GLU A O 1
ATOM 2176 N N . LEU A 1 282 ? 12.711 -1.432 -3.547 1.00 97.88 282 LEU A N 1
ATOM 2177 C CA . LEU A 1 282 ? 13.551 -0.482 -2.817 1.00 97.88 282 LEU A CA 1
ATOM 2178 C C . LEU A 1 282 ? 13.193 -0.389 -1.328 1.00 97.88 282 LEU A C 1
ATOM 2180 O O . LEU A 1 282 ? 14.072 -0.435 -0.471 1.00 97.88 282 LEU A O 1
ATOM 2184 N N . LEU A 1 283 ? 11.900 -0.252 -1.009 1.00 98.06 283 LEU A N 1
ATOM 2185 C CA . LEU A 1 283 ? 11.452 -0.212 0.384 1.00 98.06 283 LEU A CA 1
ATOM 2186 C C . LEU A 1 283 ? 11.759 -1.534 1.093 1.00 98.06 283 LEU A C 1
ATOM 2188 O O . LEU A 1 283 ? 12.157 -1.515 2.256 1.00 98.06 283 LEU A O 1
ATOM 2192 N N . GLN A 1 284 ? 11.577 -2.666 0.408 1.00 97.44 284 GLN A N 1
ATOM 2193 C CA . GLN A 1 284 ? 11.880 -3.984 0.954 1.00 97.44 284 GLN A CA 1
ATOM 2194 C C . GLN A 1 284 ? 13.372 -4.118 1.284 1.00 97.44 284 GLN A C 1
ATOM 2196 O O . GLN A 1 284 ? 13.689 -4.427 2.429 1.00 97.44 284 GLN A O 1
ATOM 2201 N N . VAL A 1 285 ? 14.267 -3.847 0.329 1.00 95.69 285 VAL A N 1
ATOM 2202 C CA . VAL A 1 285 ? 15.708 -4.078 0.511 1.00 95.69 285 VAL A CA 1
ATOM 2203 C C . VAL A 1 285 ? 16.312 -3.146 1.569 1.00 95.69 285 VAL A C 1
ATOM 2205 O O . VAL A 1 285 ? 17.065 -3.604 2.422 1.00 95.69 285 VAL A O 1
ATOM 2208 N N . ASP A 1 286 ? 15.888 -1.877 1.634 1.00 95.31 286 ASP A N 1
ATOM 2209 C CA . ASP A 1 286 ? 16.300 -0.956 2.707 1.00 95.31 286 ASP A CA 1
ATOM 2210 C C . ASP A 1 286 ? 15.778 -1.404 4.093 1.00 95.31 286 ASP A C 1
ATOM 2212 O O . ASP A 1 286 ? 16.471 -1.260 5.104 1.00 95.31 286 ASP A O 1
ATOM 2216 N N . CYS A 1 287 ? 14.584 -2.003 4.166 1.00 95.38 287 CYS A N 1
ATOM 2217 C CA . CYS A 1 287 ? 14.078 -2.601 5.408 1.00 95.38 287 CYS A CA 1
ATOM 2218 C C . CYS A 1 287 ? 14.823 -3.885 5.802 1.00 95.38 287 CYS A C 1
ATOM 2220 O O . CYS A 1 287 ? 14.993 -4.131 6.994 1.00 95.38 287 CYS A O 1
ATOM 2222 N N . GLU A 1 288 ? 15.252 -4.697 4.836 1.00 93.62 288 GLU A N 1
ATOM 2223 C CA . GLU A 1 288 ? 16.005 -5.936 5.070 1.00 93.62 288 GLU A CA 1
ATOM 2224 C C . GLU A 1 288 ? 17.458 -5.651 5.480 1.00 93.62 288 GLU A C 1
ATOM 2226 O O . GLU A 1 288 ? 17.972 -6.322 6.371 1.00 93.62 288 GLU A O 1
ATOM 2231 N N . MET A 1 289 ? 18.093 -4.619 4.913 1.00 90.75 289 MET A N 1
ATOM 2232 C CA . MET A 1 289 ? 19.448 -4.187 5.286 1.00 90.75 289 MET A CA 1
ATOM 2233 C C . MET A 1 289 ? 19.499 -3.468 6.642 1.00 90.75 289 MET A C 1
ATOM 2235 O O . MET A 1 289 ? 20.368 -3.760 7.459 1.00 90.75 289 MET A O 1
ATOM 2239 N N . TYR A 1 290 ? 18.581 -2.526 6.898 1.00 91.12 290 TYR A N 1
ATOM 2240 C CA . TYR A 1 290 ? 18.669 -1.624 8.059 1.00 91.12 290 TYR A CA 1
ATOM 2241 C C . TYR A 1 290 ? 17.629 -1.888 9.161 1.00 91.12 290 TYR A C 1
ATOM 2243 O O . TYR A 1 290 ? 17.607 -1.177 10.167 1.00 91.12 290 TYR A O 1
ATOM 2251 N N . GLY A 1 291 ? 16.732 -2.866 8.998 1.00 92.50 291 GLY A N 1
ATOM 2252 C CA . GLY A 1 291 ? 15.760 -3.266 10.023 1.00 92.50 291 GLY A CA 1
ATOM 2253 C C . GLY A 1 291 ? 14.908 -2.105 10.556 1.00 92.50 291 GLY A C 1
ATOM 2254 O O . GLY A 1 291 ? 14.426 -1.262 9.796 1.00 92.50 291 GLY A O 1
ATOM 2255 N N . LEU A 1 292 ? 14.735 -2.033 11.878 1.00 92.56 292 LEU A N 1
ATOM 2256 C CA . LEU A 1 292 ? 14.103 -0.904 12.580 1.00 92.56 292 LEU A CA 1
ATOM 2257 C C . LEU A 1 292 ? 15.128 0.188 12.939 1.00 92.56 292 LEU A C 1
ATOM 2259 O O . LEU A 1 292 ? 15.275 0.559 14.099 1.00 92.56 292 LEU A O 1
ATOM 2263 N N . THR A 1 293 ? 15.863 0.693 11.946 1.00 92.56 293 THR A N 1
ATOM 2264 C CA . THR A 1 293 ? 16.728 1.865 12.136 1.00 92.56 293 THR A CA 1
ATOM 2265 C C . THR A 1 293 ? 15.921 3.134 12.432 1.00 92.56 293 THR A C 1
ATOM 2267 O O . THR A 1 293 ? 14.860 3.368 11.847 1.00 92.56 293 THR A O 1
ATOM 2270 N N . ASN A 1 294 ? 16.477 3.981 13.300 1.00 89.25 294 ASN A N 1
ATOM 2271 C CA . ASN A 1 294 ? 16.015 5.347 13.552 1.00 89.25 294 ASN A CA 1
ATOM 2272 C C . ASN A 1 294 ? 16.840 6.394 12.773 1.00 89.25 294 ASN A C 1
ATOM 2274 O O . ASN A 1 294 ? 16.697 7.593 13.015 1.00 89.25 294 ASN A O 1
ATOM 2278 N N . ASP A 1 295 ? 17.707 5.968 11.845 1.00 90.94 295 ASP A N 1
ATOM 2279 C CA . ASP A 1 295 ? 18.428 6.888 10.964 1.00 90.94 295 ASP A CA 1
ATOM 2280 C C . ASP A 1 295 ? 17.456 7.751 10.142 1.00 90.94 295 ASP A C 1
ATOM 2282 O O . ASP A 1 295 ? 16.554 7.260 9.456 1.00 90.94 295 ASP A O 1
ATOM 2286 N N . HIS A 1 296 ? 17.676 9.065 10.179 1.00 89.81 296 HIS A N 1
ATOM 2287 C CA . HIS A 1 296 ? 16.805 10.036 9.531 1.00 89.81 296 HIS A CA 1
ATOM 2288 C C . HIS A 1 296 ? 16.775 9.863 8.003 1.00 89.81 296 HIS A C 1
ATOM 2290 O O . HIS A 1 296 ? 15.744 10.140 7.379 1.00 89.81 296 HIS A O 1
ATOM 2296 N N . TYR A 1 297 ? 17.869 9.413 7.378 1.00 89.50 297 TYR A N 1
ATOM 2297 C CA . TYR A 1 297 ? 17.928 9.247 5.926 1.00 89.50 297 TYR A CA 1
ATOM 2298 C C . TYR A 1 297 ? 17.104 8.035 5.471 1.00 89.50 297 TYR A C 1
ATOM 2300 O O . TYR A 1 297 ? 16.223 8.197 4.622 1.00 89.50 297 TYR A O 1
ATOM 2308 N N . SER A 1 298 ? 17.308 6.861 6.077 1.00 91.38 298 SER A N 1
ATOM 2309 C CA . SER A 1 298 ? 16.519 5.646 5.805 1.00 91.38 298 SER A CA 1
ATOM 2310 C C . SER A 1 298 ? 15.032 5.848 6.134 1.00 91.38 298 SER A C 1
ATOM 2312 O O . SER A 1 298 ? 14.170 5.580 5.294 1.00 91.38 298 SER A O 1
ATOM 2314 N N . VAL A 1 299 ? 14.696 6.459 7.280 1.00 95.25 299 VAL A N 1
ATOM 2315 C CA . VAL A 1 299 ? 13.299 6.811 7.613 1.00 95.25 299 VAL A CA 1
ATOM 2316 C C . VAL A 1 299 ? 12.690 7.743 6.556 1.00 95.25 299 VAL A C 1
ATOM 2318 O O . VAL A 1 299 ? 11.545 7.547 6.143 1.00 95.25 299 VAL A O 1
ATOM 2321 N N . THR A 1 300 ? 13.438 8.734 6.060 1.00 96.12 300 THR A N 1
ATOM 2322 C CA . THR A 1 300 ? 12.956 9.636 4.997 1.00 96.12 300 THR A CA 1
ATOM 2323 C C . THR A 1 300 ? 12.748 8.899 3.671 1.00 96.12 300 THR A C 1
ATOM 2325 O O . THR A 1 300 ? 11.716 9.095 3.023 1.00 96.12 300 THR A O 1
ATOM 2328 N N . LEU A 1 301 ? 13.671 8.008 3.295 1.00 96.69 301 LEU A N 1
ATOM 2329 C CA . LEU A 1 301 ? 13.575 7.175 2.095 1.00 96.69 301 LEU A CA 1
ATOM 2330 C C . LEU A 1 301 ? 12.321 6.289 2.127 1.00 96.69 301 LEU A C 1
ATOM 2332 O O . LEU A 1 301 ? 11.503 6.339 1.203 1.00 96.69 301 LEU A O 1
ATOM 2336 N N . ARG A 1 302 ? 12.115 5.555 3.230 1.00 97.75 302 ARG A N 1
ATOM 2337 C CA . ARG A 1 302 ? 10.933 4.705 3.466 1.00 97.75 302 ARG A CA 1
ATOM 2338 C C . ARG A 1 302 ? 9.633 5.500 3.413 1.00 97.75 302 ARG A C 1
ATOM 2340 O O . ARG A 1 302 ? 8.660 5.039 2.818 1.00 97.75 302 ARG A O 1
ATOM 2347 N N . ARG A 1 303 ? 9.613 6.714 3.979 1.00 98.38 303 ARG A N 1
ATOM 2348 C CA . ARG A 1 303 ? 8.450 7.615 3.913 1.00 98.38 303 ARG A CA 1
ATOM 2349 C C . ARG A 1 303 ? 8.132 8.029 2.480 1.00 98.38 303 ARG A C 1
ATOM 2351 O O . ARG A 1 303 ? 6.977 7.918 2.075 1.00 98.38 303 ARG A O 1
ATOM 2358 N N . TYR A 1 304 ? 9.116 8.458 1.690 1.00 98.62 304 TYR A N 1
ATOM 2359 C CA . TYR A 1 304 ? 8.869 8.834 0.293 1.00 98.62 304 TYR A CA 1
ATOM 2360 C C . TYR A 1 304 ? 8.431 7.639 -0.564 1.00 98.62 304 TYR A C 1
ATOM 2362 O O . TYR A 1 304 ? 7.476 7.774 -1.333 1.00 98.62 304 TYR A O 1
ATOM 2370 N N . ALA A 1 305 ? 9.045 6.467 -0.382 1.00 98.75 305 ALA A N 1
ATOM 2371 C CA . ALA A 1 305 ? 8.640 5.240 -1.063 1.00 98.75 305 ALA A CA 1
ATOM 2372 C C . ALA A 1 305 ? 7.199 4.844 -0.693 1.00 98.75 305 ALA A C 1
ATOM 2374 O O . ALA A 1 305 ? 6.352 4.694 -1.573 1.00 98.75 305 ALA A O 1
ATOM 2375 N N . GLY A 1 306 ? 6.866 4.780 0.600 1.00 98.75 306 GLY A N 1
ATOM 2376 C CA . GLY A 1 306 ? 5.515 4.456 1.069 1.00 98.75 306 GLY A CA 1
ATOM 2377 C C . GLY A 1 306 ? 4.445 5.471 0.639 1.00 98.75 306 GLY A C 1
ATOM 2378 O O . GLY A 1 306 ? 3.312 5.087 0.341 1.00 98.75 306 GLY A O 1
ATOM 2379 N N . MET A 1 307 ? 4.784 6.760 0.529 1.00 98.75 307 MET A N 1
ATOM 2380 C CA . MET A 1 307 ? 3.883 7.781 -0.024 1.00 98.75 307 MET A CA 1
ATOM 2381 C C . MET A 1 307 ? 3.630 7.561 -1.523 1.00 98.75 307 MET A C 1
ATOM 2383 O O . MET A 1 307 ? 2.478 7.613 -1.956 1.00 98.75 307 MET A O 1
ATOM 2387 N N . ALA A 1 308 ? 4.666 7.243 -2.305 1.00 98.88 308 ALA A N 1
ATOM 2388 C CA . ALA A 1 308 ? 4.504 6.892 -3.717 1.00 98.88 308 ALA A CA 1
ATOM 2389 C C . ALA A 1 308 ? 3.658 5.614 -3.894 1.00 98.88 308 ALA A C 1
ATOM 2391 O O . ALA A 1 308 ? 2.729 5.604 -4.700 1.00 98.88 308 ALA A O 1
ATOM 2392 N N . LEU A 1 309 ? 3.890 4.571 -3.084 1.00 98.88 309 LEU A N 1
ATOM 2393 C CA . LEU A 1 309 ? 3.064 3.352 -3.068 1.00 98.88 309 LEU A CA 1
ATOM 2394 C C . LEU A 1 309 ? 1.609 3.639 -2.662 1.00 98.88 309 LEU A C 1
ATOM 2396 O O . LEU A 1 309 ? 0.683 3.063 -3.235 1.00 98.88 309 LEU A O 1
ATOM 2400 N N . THR A 1 310 ? 1.375 4.559 -1.719 1.00 98.81 310 THR A N 1
ATOM 2401 C CA . THR A 1 310 ? 0.019 5.007 -1.352 1.00 98.81 310 THR A CA 1
ATOM 2402 C C . THR A 1 310 ? -0.692 5.616 -2.562 1.00 98.81 310 THR A C 1
ATOM 2404 O O . THR A 1 310 ? -1.833 5.254 -2.846 1.00 98.81 310 THR A O 1
ATOM 2407 N N . ASN A 1 311 ? -0.013 6.486 -3.312 1.00 98.75 311 ASN A N 1
ATOM 2408 C CA . ASN A 1 311 ? -0.576 7.137 -4.493 1.00 98.75 311 ASN A CA 1
ATOM 2409 C C . ASN A 1 311 ? -0.798 6.153 -5.656 1.00 98.75 311 ASN A C 1
ATOM 2411 O O . ASN A 1 311 ? -1.852 6.186 -6.286 1.00 98.75 311 ASN A O 1
ATOM 2415 N N . LEU A 1 312 ? 0.142 5.235 -5.911 1.00 98.75 312 LEU A N 1
ATOM 2416 C CA . LEU A 1 312 ? 0.024 4.219 -6.968 1.00 98.75 312 LEU A CA 1
ATOM 2417 C C . LEU A 1 312 ? -1.039 3.148 -6.666 1.00 98.75 312 LEU A C 1
ATOM 2419 O O . LEU A 1 312 ? -1.606 2.578 -7.592 1.00 98.75 312 LEU A O 1
ATOM 2423 N N . THR A 1 313 ? -1.355 2.883 -5.396 1.00 98.69 313 THR A N 1
ATOM 2424 C CA . THR A 1 313 ? -2.438 1.958 -4.994 1.00 98.69 313 THR A CA 1
ATOM 2425 C C . THR A 1 313 ? -3.800 2.641 -4.815 1.00 98.69 313 THR A C 1
ATOM 2427 O O . THR A 1 313 ? -4.794 1.977 -4.500 1.00 98.69 313 THR A O 1
ATOM 2430 N N . PHE A 1 314 ? -3.893 3.962 -4.990 1.00 97.94 314 PHE A N 1
ATOM 2431 C CA . PHE A 1 314 ? -5.161 4.680 -4.886 1.00 97.94 314 PHE A CA 1
ATOM 2432 C C . PHE A 1 314 ? -6.020 4.451 -6.138 1.00 97.94 314 PHE A C 1
ATOM 2434 O O . PHE A 1 314 ? -5.623 4.783 -7.249 1.00 97.94 314 PHE A O 1
ATOM 2441 N N . GLY A 1 315 ? -7.209 3.868 -5.962 1.00 95.44 315 GLY A N 1
ATOM 2442 C CA . GLY A 1 315 ? -8.145 3.553 -7.055 1.00 95.44 315 GLY A CA 1
ATOM 2443 C C . GLY A 1 315 ? -7.741 2.372 -7.952 1.00 95.44 315 GLY A C 1
ATOM 2444 O O . GLY A 1 315 ? -8.620 1.695 -8.481 1.00 95.44 315 GLY A O 1
ATOM 2445 N N . ASP A 1 316 ? -6.448 2.074 -8.065 1.00 97.69 316 ASP A N 1
ATOM 2446 C CA . ASP A 1 316 ? -5.900 1.034 -8.937 1.00 97.69 316 ASP A CA 1
ATOM 2447 C C . ASP A 1 316 ? -6.019 -0.372 -8.318 1.00 97.69 316 ASP A C 1
ATOM 2449 O O . ASP A 1 316 ? -5.497 -0.646 -7.237 1.00 97.69 316 ASP A O 1
ATOM 2453 N N . VAL A 1 317 ? -6.732 -1.280 -8.991 1.00 96.94 317 VAL A N 1
ATOM 2454 C CA . VAL A 1 317 ? -6.933 -2.667 -8.529 1.00 96.94 317 VAL A CA 1
ATOM 2455 C C . VAL A 1 317 ? -5.730 -3.557 -8.859 1.00 96.94 317 VAL A C 1
ATOM 2457 O O . VAL A 1 317 ? -5.381 -4.427 -8.060 1.00 96.94 317 VAL A O 1
ATOM 2460 N N . ALA A 1 318 ? -5.075 -3.333 -10.000 1.00 95.38 318 ALA A N 1
ATOM 2461 C CA . ALA A 1 318 ? -3.945 -4.145 -10.443 1.00 95.38 318 ALA A CA 1
ATOM 2462 C C . ALA A 1 318 ? -2.714 -3.898 -9.558 1.00 95.38 318 ALA A C 1
ATOM 2464 O O . ALA A 1 318 ? -2.060 -4.848 -9.123 1.00 95.38 318 ALA A O 1
ATOM 2465 N N . ASN A 1 319 ? -2.452 -2.638 -9.203 1.00 97.62 319 ASN A N 1
ATOM 2466 C CA . ASN A 1 319 ? -1.359 -2.273 -8.303 1.00 97.62 319 ASN A CA 1
ATOM 2467 C C . ASN A 1 319 ? -1.559 -2.816 -6.881 1.00 97.62 319 ASN A C 1
ATOM 2469 O O . ASN A 1 319 ? -0.598 -3.269 -6.262 1.00 97.62 319 ASN A O 1
ATOM 2473 N N . LYS A 1 320 ? -2.796 -2.843 -6.364 1.00 98.44 320 LYS A N 1
ATOM 2474 C CA . LYS A 1 320 ? -3.090 -3.467 -5.060 1.00 98.44 320 LYS A CA 1
ATOM 2475 C C . LYS A 1 320 ? -2.768 -4.958 -5.057 1.00 98.44 320 LYS A C 1
ATOM 2477 O O . LYS A 1 320 ? -2.053 -5.415 -4.171 1.00 98.44 320 LYS A O 1
ATOM 2482 N N . ALA A 1 321 ? -3.260 -5.692 -6.056 1.00 96.62 321 ALA A N 1
ATOM 2483 C CA . ALA A 1 321 ? -2.993 -7.122 -6.189 1.00 96.62 321 ALA A CA 1
ATOM 2484 C C . ALA A 1 321 ? -1.487 -7.398 -6.359 1.00 96.62 321 ALA A C 1
ATOM 2486 O O . ALA A 1 321 ? -0.942 -8.286 -5.704 1.00 96.62 321 ALA A O 1
ATOM 2487 N N . THR A 1 322 ? -0.800 -6.584 -7.169 1.00 96.06 322 THR A N 1
ATOM 2488 C CA . THR A 1 322 ? 0.647 -6.687 -7.405 1.00 96.06 322 THR A CA 1
ATOM 2489 C C . THR A 1 322 ? 1.438 -6.486 -6.114 1.00 96.06 322 THR A C 1
ATOM 2491 O O . THR A 1 322 ? 2.219 -7.368 -5.756 1.00 96.06 322 THR A O 1
ATOM 2494 N N . LEU A 1 323 ? 1.194 -5.405 -5.362 1.00 98.00 323 LEU A N 1
ATOM 2495 C CA . LEU A 1 323 ? 1.898 -5.151 -4.100 1.00 98.00 323 LEU A CA 1
ATOM 2496 C C . LEU A 1 323 ? 1.598 -6.242 -3.055 1.00 98.00 323 LEU A C 1
ATOM 2498 O O . LEU A 1 323 ? 2.514 -6.737 -2.405 1.00 98.00 323 LEU A O 1
ATOM 2502 N N . CYS A 1 324 ? 0.352 -6.722 -2.971 1.00 97.75 324 CYS A N 1
ATOM 2503 C CA . CYS A 1 324 ? -0.014 -7.867 -2.128 1.00 97.75 324 CYS A CA 1
ATOM 2504 C C . CYS A 1 324 ? 0.606 -9.211 -2.567 1.00 97.75 324 CYS A C 1
ATOM 2506 O O . CYS A 1 324 ? 0.619 -10.154 -1.772 1.00 97.75 324 CYS A O 1
ATOM 2508 N N . SER A 1 325 ? 1.113 -9.340 -3.798 1.00 95.19 325 SER A N 1
ATOM 2509 C CA . SER A 1 325 ? 1.868 -10.528 -4.236 1.00 95.19 325 SER A CA 1
ATOM 2510 C C . SER A 1 325 ? 3.323 -10.508 -3.742 1.00 95.19 325 SER A C 1
ATOM 2512 O O . SER A 1 325 ? 3.930 -11.565 -3.544 1.00 95.19 325 SER A O 1
ATOM 2514 N N . MET A 1 326 ? 3.872 -9.317 -3.477 1.00 95.38 326 MET A N 1
ATOM 2515 C CA . MET A 1 326 ? 5.249 -9.096 -3.025 1.00 95.38 326 MET A CA 1
ATOM 2516 C C . MET A 1 326 ? 5.369 -9.378 -1.520 1.00 95.38 326 MET A C 1
ATOM 2518 O O . MET A 1 326 ? 5.469 -8.471 -0.693 1.00 95.38 326 MET A O 1
ATOM 2522 N N . LYS A 1 327 ? 5.331 -10.662 -1.136 1.00 94.31 327 LYS A N 1
ATOM 2523 C CA . LYS A 1 327 ? 5.282 -11.080 0.280 1.00 94.31 327 LYS A CA 1
ATOM 2524 C C . LYS A 1 327 ? 6.464 -10.593 1.129 1.00 94.31 327 LYS A C 1
ATOM 2526 O O . LYS A 1 327 ? 6.281 -10.428 2.331 1.00 94.31 327 LYS A O 1
ATOM 2531 N N . GLY A 1 328 ? 7.642 -10.365 0.543 1.00 94.81 328 GLY A N 1
ATOM 2532 C CA . GLY A 1 328 ? 8.776 -9.723 1.224 1.00 94.81 328 GLY A CA 1
ATOM 2533 C C . GLY A 1 328 ? 8.431 -8.289 1.631 1.00 94.81 328 GLY A C 1
ATOM 2534 O O . GLY A 1 328 ? 8.260 -8.010 2.817 1.00 94.81 328 GLY A O 1
ATOM 2535 N N . CYS A 1 329 ? 8.180 -7.427 0.642 1.00 97.81 329 CYS A N 1
ATOM 2536 C CA . CYS A 1 329 ? 7.737 -6.044 0.828 1.00 97.81 329 CYS A CA 1
ATOM 2537 C C . CYS A 1 329 ? 6.531 -5.917 1.777 1.00 97.81 329 CYS A C 1
ATOM 2539 O O . CYS A 1 329 ? 6.538 -5.076 2.669 1.00 97.81 329 CYS A O 1
ATOM 2541 N N . MET A 1 330 ? 5.525 -6.794 1.675 1.00 98.56 330 MET A N 1
ATOM 2542 C CA . MET A 1 330 ? 4.372 -6.775 2.589 1.00 98.56 330 MET A CA 1
ATOM 2543 C C . MET A 1 330 ? 4.749 -7.031 4.057 1.00 98.56 330 MET A C 1
ATOM 2545 O O . MET A 1 330 ? 4.165 -6.405 4.942 1.00 98.56 330 MET A O 1
ATOM 2549 N N . ARG A 1 331 ? 5.724 -7.909 4.341 1.00 98.56 331 ARG A N 1
ATOM 2550 C CA . ARG A 1 331 ? 6.249 -8.093 5.708 1.00 98.56 331 ARG A CA 1
ATOM 2551 C C . ARG A 1 331 ? 7.093 -6.899 6.146 1.00 98.56 331 ARG A C 1
ATOM 2553 O O . ARG A 1 331 ? 6.928 -6.448 7.275 1.00 98.56 331 ARG A O 1
ATOM 2560 N N . ALA A 1 332 ? 7.936 -6.366 5.259 1.00 98.25 332 ALA A N 1
ATOM 2561 C CA . ALA A 1 332 ? 8.737 -5.172 5.523 1.00 98.25 332 ALA A CA 1
ATOM 2562 C C . ALA A 1 332 ? 7.849 -3.973 5.901 1.00 98.25 332 ALA A C 1
ATOM 2564 O O . ALA A 1 332 ? 8.050 -3.374 6.955 1.00 98.25 332 ALA A O 1
ATOM 2565 N N . LEU A 1 333 ? 6.802 -3.696 5.113 1.00 98.62 333 LEU A N 1
ATOM 2566 C CA . LEU A 1 333 ? 5.793 -2.674 5.405 1.00 98.62 333 LEU A CA 1
ATOM 2567 C C . LEU A 1 333 ? 5.183 -2.870 6.800 1.00 98.62 333 LEU A C 1
ATOM 2569 O O . LEU A 1 333 ? 5.198 -1.940 7.598 1.00 98.62 333 LEU A O 1
ATOM 2573 N N . VAL A 1 334 ? 4.683 -4.068 7.124 1.00 98.69 334 VAL A N 1
ATOM 2574 C CA . VAL A 1 334 ? 4.064 -4.328 8.438 1.00 98.69 334 VAL A CA 1
ATOM 2575 C C . VAL A 1 334 ? 5.066 -4.183 9.589 1.00 98.69 334 VAL A C 1
ATOM 2577 O O . VAL A 1 334 ? 4.703 -3.636 10.628 1.00 98.69 334 VAL A O 1
ATOM 2580 N N . ALA A 1 335 ? 6.325 -4.592 9.410 1.00 98.44 335 ALA A N 1
ATOM 2581 C CA . ALA A 1 335 ? 7.366 -4.407 10.419 1.00 98.44 335 ALA A CA 1
ATOM 2582 C C . ALA A 1 335 ? 7.611 -2.919 10.737 1.00 98.44 335 ALA A C 1
ATOM 2584 O O . ALA A 1 335 ? 7.751 -2.567 11.907 1.00 98.44 335 ALA A O 1
ATOM 2585 N N . GLN A 1 336 ? 7.567 -2.029 9.736 1.00 98.38 336 GLN A N 1
ATOM 2586 C CA . GLN A 1 336 ? 7.752 -0.582 9.933 1.00 98.38 336 GLN A CA 1
ATOM 2587 C C . GLN A 1 336 ? 6.646 0.096 10.768 1.00 98.38 336 GLN A C 1
ATOM 2589 O O . GLN A 1 336 ? 6.832 1.234 11.196 1.00 98.38 336 GLN A O 1
ATOM 2594 N N . LEU A 1 337 ? 5.534 -0.586 11.088 1.00 98.56 337 LEU A N 1
ATOM 2595 C CA . LEU A 1 337 ? 4.588 -0.104 12.109 1.00 98.56 337 LEU A CA 1
ATOM 2596 C C . LEU A 1 337 ? 5.209 -0.047 13.516 1.00 98.56 337 LEU A C 1
ATOM 2598 O O . LEU A 1 337 ? 4.682 0.659 14.368 1.00 98.56 337 LEU A O 1
ATOM 2602 N N . LYS A 1 338 ? 6.336 -0.733 13.756 1.00 98.00 338 LYS A N 1
ATOM 2603 C CA . LYS A 1 338 ? 7.097 -0.696 15.020 1.00 98.00 338 LYS A CA 1
ATOM 2604 C C . LYS A 1 338 ? 8.228 0.345 15.034 1.00 98.00 338 LYS A C 1
ATOM 2606 O O . LYS A 1 338 ? 9.047 0.336 15.944 1.00 98.00 338 LYS A O 1
ATOM 2611 N N . SER A 1 339 ? 8.306 1.219 14.026 1.00 97.56 339 SER A N 1
ATOM 2612 C CA . SER A 1 339 ? 9.251 2.345 14.020 1.00 97.56 339 SER A CA 1
ATOM 2613 C C . SER A 1 339 ? 8.827 3.423 15.021 1.00 97.56 339 SER A C 1
ATOM 2615 O O . SER A 1 339 ? 7.647 3.759 15.097 1.00 97.56 339 SER A O 1
ATOM 2617 N N . GLU A 1 340 ? 9.791 4.044 15.706 1.00 96.50 340 GLU A N 1
ATOM 2618 C CA . GLU A 1 340 ? 9.561 5.225 16.556 1.00 96.50 340 GLU A CA 1
ATOM 2619 C C . GLU A 1 340 ? 9.077 6.453 15.757 1.00 96.50 340 GLU A C 1
ATOM 2621 O O . GLU A 1 340 ? 8.532 7.409 16.316 1.00 96.50 340 GLU A O 1
ATOM 2626 N N . SER A 1 341 ? 9.246 6.447 14.429 1.00 97.94 341 SER A N 1
ATOM 2627 C CA . SER A 1 341 ? 8.758 7.514 13.561 1.00 97.94 341 SER A CA 1
ATOM 2628 C C . SER A 1 341 ? 7.261 7.361 13.281 1.00 97.94 341 SER A C 1
ATOM 2630 O O . SER A 1 341 ? 6.847 6.719 12.314 1.00 97.94 341 SER A O 1
ATOM 2632 N N . GLU A 1 342 ? 6.433 8.052 14.066 1.00 98.50 342 GLU A N 1
ATOM 2633 C CA . GLU A 1 342 ? 4.987 8.145 13.808 1.00 98.50 342 GLU A CA 1
ATOM 2634 C C . GLU A 1 342 ? 4.653 8.635 12.382 1.00 98.50 342 GLU A C 1
ATOM 2636 O O . GLU A 1 342 ? 3.663 8.215 11.784 1.00 98.50 342 GLU A O 1
ATOM 2641 N N . ASP A 1 343 ? 5.503 9.481 11.783 1.00 98.31 343 ASP A N 1
ATOM 2642 C CA . ASP A 1 343 ? 5.301 9.957 10.406 1.00 98.31 343 ASP A CA 1
ATOM 2643 C C . ASP A 1 343 ? 5.608 8.885 9.347 1.00 98.31 343 ASP A C 1
ATOM 2645 O O . ASP A 1 343 ? 5.195 9.039 8.195 1.00 98.31 343 ASP A O 1
ATOM 2649 N N . LEU A 1 344 ? 6.341 7.823 9.704 1.00 98.62 344 LEU A N 1
ATOM 2650 C CA . LEU A 1 344 ? 6.480 6.607 8.903 1.00 98.62 344 LEU A CA 1
ATOM 2651 C C . LEU A 1 344 ? 5.304 5.662 9.167 1.00 98.62 344 LEU A C 1
ATOM 2653 O O . LEU A 1 344 ? 4.662 5.243 8.205 1.00 98.62 344 LEU A O 1
ATOM 2657 N N . GLN A 1 345 ? 4.938 5.415 10.431 1.00 98.75 345 GLN A N 1
ATOM 2658 C CA . GLN A 1 345 ? 3.756 4.612 10.790 1.00 98.75 345 GLN A CA 1
ATOM 2659 C C . GLN A 1 345 ? 2.486 5.106 10.065 1.00 98.75 345 GLN A C 1
ATOM 2661 O O . GLN A 1 345 ? 1.751 4.304 9.488 1.00 98.75 345 GLN A O 1
ATOM 2666 N N . GLN A 1 346 ? 2.262 6.426 9.995 1.00 98.75 346 GLN A N 1
ATOM 2667 C CA . GLN A 1 346 ? 1.130 7.033 9.277 1.00 98.75 346 GLN A CA 1
ATOM 2668 C C . GLN A 1 346 ? 1.136 6.714 7.769 1.00 98.75 346 GLN A C 1
ATOM 2670 O O . GLN A 1 346 ? 0.080 6.475 7.168 1.00 98.75 346 GLN A O 1
ATOM 2675 N N . VAL A 1 347 ? 2.316 6.714 7.142 1.00 98.81 347 VAL A N 1
ATOM 2676 C CA . VAL A 1 347 ? 2.490 6.389 5.717 1.00 98.81 347 VAL A CA 1
ATOM 2677 C C . VAL A 1 347 ? 2.222 4.903 5.476 1.00 98.81 347 VAL A C 1
ATOM 2679 O O . VAL A 1 347 ? 1.433 4.563 4.596 1.00 98.81 347 VAL A O 1
ATOM 2682 N N . ILE A 1 348 ? 2.792 4.022 6.298 1.00 98.81 348 ILE A N 1
ATOM 2683 C CA . ILE A 1 348 ? 2.573 2.570 6.224 1.00 98.81 348 ILE A CA 1
ATOM 2684 C C . ILE A 1 348 ? 1.086 2.229 6.409 1.00 98.81 348 ILE A C 1
ATOM 2686 O O . ILE A 1 348 ? 0.506 1.503 5.597 1.00 98.81 348 ILE A O 1
ATOM 2690 N N . ALA A 1 349 ? 0.431 2.814 7.414 1.00 98.88 349 ALA A N 1
ATOM 2691 C CA . ALA A 1 349 ? -1.005 2.659 7.632 1.00 98.88 349 ALA A CA 1
ATOM 2692 C C . ALA A 1 349 ? -1.836 3.148 6.431 1.00 98.88 349 ALA A C 1
ATOM 2694 O O . ALA A 1 349 ? -2.851 2.539 6.094 1.00 98.88 349 ALA A O 1
ATOM 2695 N N . SER A 1 350 ? -1.392 4.198 5.731 1.00 98.88 350 SER A N 1
ATOM 2696 C CA . SER A 1 350 ? -2.053 4.694 4.515 1.00 98.88 350 SER A CA 1
ATOM 2697 C C . SER A 1 350 ? -1.941 3.723 3.332 1.00 98.88 350 SER A C 1
ATOM 2699 O O . SER A 1 350 ? -2.933 3.537 2.620 1.00 98.88 350 SER A O 1
ATOM 2701 N N . VAL A 1 351 ? -0.798 3.043 3.162 1.00 98.88 351 VAL A N 1
ATOM 2702 C CA . VAL A 1 351 ? -0.649 1.939 2.192 1.00 98.88 351 VAL A CA 1
ATOM 2703 C C . VAL A 1 351 ? -1.601 0.795 2.556 1.00 98.88 351 VAL A C 1
ATOM 2705 O O . VAL A 1 351 ? -2.420 0.387 1.732 1.00 98.88 351 VAL A O 1
ATOM 2708 N N . LEU A 1 352 ? -1.574 0.321 3.807 1.00 98.88 352 LEU A N 1
ATOM 2709 C CA . LEU A 1 352 ? -2.413 -0.795 4.272 1.00 98.88 352 LEU A CA 1
ATOM 2710 C C . LEU A 1 352 ? -3.921 -0.484 4.187 1.00 98.88 352 LEU A C 1
ATOM 2712 O O . LEU A 1 352 ? -4.714 -1.353 3.812 1.00 98.88 352 LEU A O 1
ATOM 2716 N N . ARG A 1 353 ? -4.338 0.763 4.444 1.00 98.81 353 ARG A N 1
ATOM 2717 C CA . ARG A 1 353 ? -5.714 1.244 4.217 1.00 98.81 353 ARG A CA 1
ATOM 2718 C C . ARG A 1 353 ? -6.110 1.139 2.742 1.00 98.81 353 ARG A C 1
ATOM 2720 O O . ARG A 1 353 ? -7.206 0.665 2.441 1.00 98.81 353 ARG A O 1
ATOM 2727 N N . ASN A 1 354 ? -5.241 1.563 1.823 1.00 98.81 354 ASN A N 1
ATOM 2728 C CA . ASN A 1 354 ? -5.520 1.494 0.388 1.00 98.81 354 ASN A CA 1
ATOM 2729 C C . ASN A 1 354 ? -5.597 0.038 -0.097 1.00 98.81 354 ASN A C 1
ATOM 2731 O O . ASN A 1 354 ? -6.547 -0.306 -0.804 1.00 98.81 354 ASN A O 1
ATOM 2735 N N . LEU A 1 355 ? -4.665 -0.823 0.327 1.00 98.81 355 LEU A N 1
ATOM 2736 C CA . LEU A 1 355 ? -4.646 -2.254 -0.006 1.00 98.81 355 LEU A CA 1
ATOM 2737 C C . LEU A 1 355 ? -5.875 -3.002 0.527 1.00 98.81 355 LEU A C 1
ATOM 2739 O O . LEU A 1 355 ? -6.443 -3.825 -0.183 1.00 98.81 355 LEU A O 1
ATOM 2743 N N . SER A 1 356 ? -6.327 -2.693 1.746 1.00 98.62 356 SER A N 1
ATOM 2744 C CA . SER A 1 356 ? -7.498 -3.334 2.365 1.00 98.62 356 SER A CA 1
ATOM 2745 C C . SER A 1 356 ? -8.848 -2.862 1.799 1.00 98.62 356 SER A C 1
ATOM 2747 O O . SER A 1 356 ? -9.845 -3.584 1.910 1.00 98.62 356 SER A O 1
ATOM 2749 N N . TRP A 1 357 ? -8.911 -1.691 1.155 1.00 98.31 357 TRP A N 1
ATOM 2750 C CA . TRP A 1 357 ? -10.141 -1.182 0.538 1.00 98.31 357 TRP A CA 1
ATOM 2751 C C . TRP A 1 357 ? -10.478 -1.903 -0.773 1.00 98.31 357 TRP A C 1
ATOM 2753 O O . TRP A 1 357 ? -9.764 -1.766 -1.771 1.00 98.31 357 TRP A O 1
ATOM 2763 N N . ARG A 1 358 ? -11.618 -2.611 -0.792 1.00 96.88 358 ARG A N 1
ATOM 2764 C CA . ARG A 1 358 ? -12.089 -3.434 -1.929 1.00 96.88 358 ARG A CA 1
ATOM 2765 C C . ARG A 1 358 ? -11.050 -4.466 -2.408 1.00 96.88 358 ARG A C 1
ATOM 2767 O O . ARG A 1 358 ? -10.978 -4.763 -3.594 1.00 96.88 358 ARG A O 1
ATOM 2774 N N . ALA A 1 359 ? -10.270 -5.007 -1.472 1.00 97.19 359 ALA A N 1
ATOM 2775 C CA . ALA A 1 359 ? -9.295 -6.067 -1.715 1.00 97.19 359 ALA A CA 1
ATOM 2776 C C . ALA A 1 359 ? -9.935 -7.324 -2.336 1.00 97.19 359 ALA A C 1
ATOM 2778 O O . ALA A 1 359 ? -11.008 -7.761 -1.900 1.00 97.19 359 ALA A O 1
ATOM 2779 N N . ASP A 1 360 ? -9.245 -7.935 -3.300 1.00 96.50 360 ASP A N 1
ATOM 2780 C CA . ASP A 1 360 ? -9.560 -9.271 -3.812 1.00 96.50 360 ASP A CA 1
ATOM 2781 C C . ASP A 1 360 ? -9.232 -10.373 -2.778 1.00 96.50 360 ASP A C 1
ATOM 2783 O O . ASP A 1 360 ? -8.675 -10.115 -1.708 1.00 96.50 360 ASP A O 1
ATOM 2787 N N . VAL A 1 361 ? -9.591 -11.623 -3.085 1.00 96.88 361 VAL A N 1
ATOM 2788 C CA . VAL A 1 361 ? -9.433 -12.768 -2.168 1.00 96.88 361 VAL A CA 1
ATOM 2789 C C . VAL A 1 361 ? -7.965 -13.030 -1.799 1.00 96.88 361 VAL A C 1
ATOM 2791 O O . VAL A 1 361 ? -7.680 -13.330 -0.637 1.00 96.88 361 VAL A O 1
ATOM 2794 N N . ASN A 1 362 ? -7.034 -12.873 -2.743 1.00 96.25 362 ASN A N 1
ATOM 2795 C CA . ASN A 1 362 ? -5.607 -13.089 -2.514 1.00 96.25 362 ASN A CA 1
ATOM 2796 C C . ASN A 1 362 ? -5.013 -11.936 -1.699 1.00 96.25 362 ASN A C 1
ATOM 2798 O O . ASN A 1 362 ? -4.328 -12.190 -0.710 1.00 96.25 362 ASN A O 1
ATOM 2802 N N . SER A 1 363 ? -5.355 -10.685 -2.025 1.00 97.94 363 SER A N 1
ATOM 2803 C CA . SER A 1 363 ? -4.953 -9.510 -1.236 1.00 97.94 363 SER A CA 1
ATOM 2804 C C . SER A 1 363 ? -5.421 -9.600 0.221 1.00 97.94 363 SER A C 1
ATOM 2806 O O . SER A 1 363 ? -4.625 -9.394 1.137 1.00 97.94 363 SER A O 1
ATOM 2808 N N . LYS A 1 364 ? -6.685 -9.983 0.463 1.00 98.44 364 LYS A N 1
ATOM 2809 C CA . LYS A 1 364 ? -7.213 -10.227 1.822 1.00 98.44 364 LYS A CA 1
ATOM 2810 C C . LYS A 1 364 ? -6.425 -11.310 2.556 1.00 98.44 364 LYS A C 1
ATOM 2812 O O . LYS A 1 364 ? -6.080 -11.136 3.724 1.00 98.44 364 LYS A O 1
ATOM 2817 N N . LYS A 1 365 ? -6.132 -12.420 1.870 1.00 97.94 365 LYS A N 1
ATOM 2818 C CA . LYS A 1 365 ? -5.357 -13.534 2.422 1.00 97.94 365 LYS A CA 1
ATOM 2819 C C . LYS A 1 365 ? -3.938 -13.096 2.795 1.00 97.94 365 LYS A C 1
ATOM 2821 O O . LYS A 1 365 ? -3.548 -13.337 3.934 1.00 97.94 365 LYS A O 1
ATOM 2826 N N . THR A 1 366 ? -3.206 -12.408 1.912 1.00 98.25 366 THR A N 1
ATOM 2827 C CA . THR A 1 366 ? -1.855 -11.913 2.233 1.00 98.25 366 THR A CA 1
ATOM 2828 C C . THR A 1 366 ? -1.883 -10.933 3.402 1.00 98.25 366 THR A C 1
ATOM 2830 O O . THR A 1 366 ? -1.094 -11.104 4.325 1.00 98.25 366 THR A O 1
ATOM 2833 N N . LEU A 1 367 ? -2.791 -9.946 3.413 1.00 98.62 367 LEU A N 1
ATOM 2834 C CA . LEU A 1 367 ? -2.882 -8.949 4.493 1.00 98.62 367 LEU A CA 1
ATOM 2835 C C . LEU A 1 367 ? -3.041 -9.597 5.879 1.00 98.62 367 LEU A C 1
ATOM 2837 O O . LEU A 1 367 ? -2.437 -9.125 6.846 1.00 98.62 367 LEU A O 1
ATOM 2841 N N . ARG A 1 368 ? -3.802 -10.694 5.974 1.00 97.75 368 ARG A N 1
ATOM 2842 C CA . ARG A 1 368 ? -3.918 -11.494 7.200 1.00 97.75 368 ARG A CA 1
ATOM 2843 C C . ARG A 1 368 ? -2.661 -12.328 7.474 1.00 97.75 368 ARG A C 1
ATOM 2845 O O . ARG A 1 368 ? -2.160 -12.297 8.589 1.00 97.75 368 ARG A O 1
ATOM 2852 N N . GLU A 1 369 ? -2.118 -13.025 6.471 1.00 97.38 369 GLU A N 1
ATOM 2853 C CA . GLU A 1 369 ? -0.894 -13.843 6.610 1.00 97.38 369 GLU A CA 1
ATOM 2854 C C . GLU A 1 369 ? 0.330 -13.047 7.091 1.00 97.38 369 GLU A C 1
ATOM 2856 O O . GLU A 1 369 ? 1.173 -13.606 7.788 1.00 97.38 369 GLU A O 1
ATOM 2861 N N . VAL A 1 370 ? 0.442 -11.758 6.748 1.00 98.00 370 VAL A N 1
ATOM 2862 C CA . VAL A 1 370 ? 1.531 -10.887 7.235 1.00 98.00 370 VAL A CA 1
ATOM 2863 C C . VAL A 1 370 ? 1.250 -10.245 8.601 1.00 98.00 370 VAL A C 1
ATOM 2865 O O . VAL A 1 370 ? 2.033 -9.414 9.045 1.00 98.00 370 VAL A O 1
ATOM 2868 N N . GLY A 1 371 ? 0.144 -10.589 9.270 1.00 98.19 371 GLY A N 1
ATOM 2869 C CA . GLY A 1 371 ? -0.177 -10.098 10.616 1.00 98.19 371 GLY A CA 1
ATOM 2870 C C . GLY A 1 371 ? -0.559 -8.614 10.694 1.00 98.19 371 GLY A C 1
ATOM 2871 O O . GLY A 1 371 ? -0.498 -8.027 11.774 1.00 98.19 371 GLY A O 1
ATOM 2872 N N . SER A 1 372 ? -0.962 -7.993 9.574 1.00 98.62 372 SER A N 1
ATOM 2873 C CA . SER A 1 372 ? -1.198 -6.537 9.507 1.00 98.62 372 SER A CA 1
ATOM 2874 C C . SER A 1 372 ? -2.242 -6.031 10.508 1.00 98.62 372 SER A C 1
ATOM 2876 O O . SER A 1 372 ? -2.109 -4.923 11.016 1.00 98.62 372 SER A O 1
ATOM 2878 N N . VAL A 1 373 ? -3.252 -6.847 10.828 1.00 98.81 373 VAL A N 1
ATOM 2879 C CA . VAL A 1 373 ? -4.323 -6.509 11.778 1.00 98.81 373 VAL A CA 1
ATOM 2880 C C . VAL A 1 373 ? -3.775 -6.315 13.189 1.00 98.81 373 VAL A C 1
ATOM 2882 O O . VAL A 1 373 ? -3.969 -5.254 13.779 1.00 98.81 373 VAL A O 1
ATOM 2885 N N . LYS A 1 374 ? -3.048 -7.314 13.705 1.00 98.69 374 LYS A N 1
ATOM 2886 C CA . LYS A 1 374 ? -2.445 -7.263 15.040 1.00 98.69 374 LYS A CA 1
ATOM 2887 C C . LYS A 1 374 ? -1.428 -6.125 15.139 1.00 98.69 374 LYS A C 1
ATOM 2889 O O . LYS A 1 374 ? -1.515 -5.328 16.063 1.00 98.69 374 LYS A O 1
ATOM 2894 N N . ALA A 1 375 ? -0.546 -5.980 14.148 1.00 98.81 375 ALA A N 1
ATOM 2895 C CA . ALA A 1 375 ? 0.458 -4.915 14.134 1.00 98.81 375 ALA A CA 1
ATOM 2896 C C . ALA A 1 375 ? -0.150 -3.498 14.087 1.00 98.81 375 ALA A C 1
ATOM 2898 O O . ALA A 1 375 ? 0.357 -2.592 14.742 1.00 98.81 375 ALA A O 1
ATOM 2899 N N . LEU A 1 376 ? -1.251 -3.292 13.349 1.00 98.88 376 LEU A N 1
ATOM 2900 C CA . LEU A 1 376 ? -1.976 -2.016 13.355 1.00 98.88 376 LEU A CA 1
ATOM 2901 C C . LEU A 1 376 ? -2.688 -1.762 14.690 1.00 98.88 376 LEU A C 1
ATOM 2903 O O . LEU A 1 376 ? -2.746 -0.616 15.123 1.00 98.88 376 LEU A O 1
ATOM 2907 N N . MET A 1 377 ? -3.227 -2.797 15.341 1.00 98.88 377 MET A N 1
ATOM 2908 C CA . MET A 1 377 ? -3.888 -2.654 16.642 1.00 98.88 377 MET A CA 1
ATOM 2909 C C . MET A 1 377 ? -2.875 -2.367 17.760 1.00 98.88 377 MET A C 1
ATOM 2911 O O . MET A 1 377 ? -3.104 -1.453 18.542 1.00 98.88 377 MET A O 1
ATOM 2915 N N . GLU A 1 378 ? -1.729 -3.057 17.780 1.00 98.81 378 GLU A N 1
ATOM 2916 C CA . GLU A 1 378 ? -0.581 -2.737 18.649 1.00 98.81 378 GLU A CA 1
ATOM 2917 C C . GLU A 1 378 ? -0.137 -1.276 18.441 1.00 98.81 378 GLU A C 1
ATOM 2919 O O . GLU A 1 378 ? -0.127 -0.489 19.383 1.00 98.81 378 GLU A O 1
ATOM 2924 N N . CYS A 1 379 ? 0.106 -0.868 17.188 1.00 98.69 379 CYS A N 1
ATOM 2925 C CA . CYS A 1 379 ? 0.480 0.508 16.839 1.00 98.69 379 CYS A CA 1
ATOM 2926 C C . CYS A 1 379 ? -0.560 1.546 17.312 1.00 98.69 379 CYS A C 1
ATOM 2928 O O . CYS A 1 379 ? -0.189 2.592 17.842 1.00 98.69 379 CYS A O 1
ATOM 2930 N N . ALA A 1 380 ? -1.863 1.261 17.186 1.00 98.75 380 ALA A N 1
ATOM 2931 C CA . ALA A 1 380 ? -2.927 2.174 17.615 1.00 98.75 380 ALA A CA 1
ATOM 2932 C C . ALA A 1 380 ? -2.906 2.487 19.123 1.00 98.75 380 ALA A C 1
ATOM 2934 O O . ALA A 1 380 ? -3.354 3.566 19.507 1.00 98.75 380 ALA A O 1
ATOM 2935 N N . LEU A 1 381 ? -2.397 1.572 19.958 1.00 98.50 381 LEU A N 1
ATOM 2936 C CA . LEU A 1 381 ? -2.293 1.748 21.411 1.00 98.50 381 LEU A CA 1
ATOM 2937 C C . LEU A 1 381 ? -1.113 2.643 21.828 1.00 98.50 381 LEU A C 1
ATOM 2939 O O . LEU A 1 381 ? -1.136 3.208 22.921 1.00 98.50 381 LEU A O 1
ATOM 2943 N N . GLU A 1 382 ? -0.096 2.782 20.973 1.00 98.06 382 GLU A N 1
ATOM 2944 C CA . GLU A 1 382 ? 1.169 3.463 21.292 1.00 98.06 382 GLU A CA 1
ATOM 2945 C C . GLU A 1 382 ? 1.282 4.877 20.685 1.00 98.06 382 GLU A C 1
ATOM 2947 O O . GLU A 1 382 ? 1.977 5.737 21.239 1.00 98.06 382 GLU A O 1
ATOM 2952 N N . VAL A 1 383 ? 0.599 5.137 19.562 1.00 97.75 383 VAL A N 1
ATOM 2953 C CA . VAL A 1 383 ? 0.668 6.413 18.820 1.00 97.75 383 VAL A CA 1
ATOM 2954 C C . VAL A 1 383 ? 0.092 7.603 19.590 1.00 97.75 383 VAL A C 1
ATOM 2956 O O . VAL A 1 383 ? -0.964 7.523 20.220 1.00 97.75 383 VAL A O 1
ATOM 2959 N N . LYS A 1 384 ? 0.757 8.760 19.479 1.00 96.88 384 LYS A N 1
ATOM 2960 C CA . LYS A 1 384 ? 0.383 10.003 20.174 1.00 96.88 384 LYS A CA 1
ATOM 2961 C C . LYS A 1 384 ? -0.127 11.077 19.215 1.00 96.88 384 LYS A C 1
ATOM 2963 O O . LYS A 1 384 ? -0.927 11.919 19.629 1.00 96.88 384 LYS A O 1
ATOM 2968 N N . LYS A 1 385 ? 0.283 11.077 17.939 1.00 96.88 385 LYS A N 1
ATOM 2969 C CA . LYS A 1 385 ? -0.219 12.036 16.941 1.00 96.88 385 LYS A CA 1
ATOM 2970 C C . LYS A 1 385 ? -1.595 11.615 16.426 1.00 96.88 385 LYS A C 1
ATOM 2972 O O . LYS A 1 385 ? -1.800 10.523 15.895 1.00 96.88 385 LYS A O 1
ATOM 2977 N N . GLU A 1 386 ? -2.533 12.558 16.474 1.00 96.06 386 GLU A N 1
ATOM 2978 C CA . GLU A 1 386 ? -3.912 12.371 16.005 1.00 96.06 386 GLU A CA 1
ATOM 2979 C C . GLU A 1 386 ? -3.990 11.949 14.518 1.00 96.06 386 GLU A C 1
ATOM 2981 O O . GLU A 1 386 ? -4.862 11.169 14.133 1.00 96.06 386 GLU A O 1
ATOM 2986 N N . SER A 1 387 ? -3.074 12.432 13.669 1.00 96.31 387 SER A N 1
ATOM 2987 C CA . SER A 1 387 ? -3.020 12.109 12.234 1.00 96.31 387 SER A CA 1
ATOM 2988 C C . SER A 1 387 ? -2.556 10.674 11.949 1.00 96.31 387 SER A C 1
ATOM 2990 O O . SER A 1 387 ? -3.107 10.014 11.056 1.00 96.31 387 SER A O 1
ATOM 2992 N N . THR A 1 388 ? -1.603 10.168 12.739 1.00 98.44 388 THR A N 1
ATOM 2993 C CA . THR A 1 388 ? -1.161 8.768 12.719 1.00 98.44 388 THR A CA 1
ATOM 2994 C C . THR A 1 388 ? -2.322 7.872 13.114 1.00 98.44 388 THR A C 1
ATOM 2996 O O . THR A 1 388 ? -2.732 7.013 12.331 1.00 98.44 388 THR A O 1
ATOM 2999 N N . LEU A 1 389 ? -2.941 8.157 14.266 1.00 98.50 389 LEU A N 1
ATOM 3000 C CA . LEU A 1 389 ? -4.061 7.381 14.794 1.00 98.50 389 LEU A CA 1
ATOM 3001 C C . LEU A 1 389 ? -5.250 7.327 13.820 1.00 98.50 389 LEU A C 1
ATOM 3003 O O . LEU A 1 389 ? -5.782 6.248 13.565 1.00 98.50 389 LEU A O 1
ATOM 3007 N N . LYS A 1 390 ? -5.625 8.454 13.196 1.00 97.62 390 LYS A N 1
ATOM 3008 C CA . LYS A 1 390 ? -6.650 8.493 12.131 1.00 97.62 390 LYS A CA 1
ATOM 3009 C C . LYS A 1 390 ? -6.343 7.520 10.987 1.00 97.62 390 LYS A C 1
ATOM 3011 O O . LYS A 1 390 ? -7.243 6.839 10.499 1.00 97.62 390 LYS A O 1
ATOM 3016 N N . SER A 1 391 ? -5.083 7.442 10.562 1.00 98.50 391 SER A N 1
ATOM 3017 C CA . SER A 1 391 ? -4.665 6.582 9.448 1.00 98.50 391 SER A CA 1
ATOM 3018 C C . SER A 1 391 ? -4.666 5.100 9.836 1.00 98.50 391 SER A C 1
ATOM 3020 O O . SER A 1 391 ? -5.162 4.271 9.071 1.00 98.50 391 SER A O 1
ATOM 3022 N N . VAL A 1 392 ? -4.192 4.779 11.045 1.00 98.88 392 VAL A N 1
ATOM 3023 C CA . VAL A 1 392 ? -4.177 3.419 11.612 1.00 98.88 392 VAL A CA 1
ATOM 3024 C C . VAL A 1 392 ? -5.600 2.887 11.826 1.00 98.88 392 VAL A C 1
ATOM 3026 O O . VAL A 1 392 ? -5.935 1.813 11.322 1.00 98.88 392 VAL A O 1
ATOM 3029 N N . LEU A 1 393 ? -6.480 3.657 12.480 1.00 98.81 393 LEU A N 1
ATOM 3030 C CA . LEU A 1 393 ? -7.882 3.268 12.688 1.00 98.81 393 LEU A CA 1
ATOM 3031 C C . LEU A 1 393 ? -8.636 3.100 11.361 1.00 98.81 393 LEU A C 1
ATOM 3033 O O . LEU A 1 393 ? -9.435 2.178 11.217 1.00 98.81 393 LEU A O 1
ATOM 3037 N N . SER A 1 394 ? -8.361 3.940 10.359 1.00 98.69 394 SER A N 1
ATOM 3038 C CA . SER A 1 394 ? -8.973 3.801 9.033 1.00 98.69 394 SER A CA 1
ATOM 3039 C C . SER A 1 394 ? -8.562 2.495 8.328 1.00 98.69 394 SER A C 1
ATOM 3041 O O . SER A 1 394 ? -9.396 1.856 7.683 1.00 98.69 394 SER A O 1
ATOM 3043 N N . ALA A 1 395 ? -7.314 2.039 8.496 1.00 98.88 395 ALA A N 1
ATOM 3044 C CA . ALA A 1 395 ? -6.868 0.736 7.997 1.00 98.88 395 ALA A CA 1
ATOM 3045 C C . ALA A 1 395 ? -7.532 -0.437 8.750 1.00 98.88 395 ALA A C 1
ATOM 3047 O O . ALA A 1 395 ? -8.039 -1.369 8.120 1.00 98.88 395 ALA A O 1
ATOM 3048 N N . LEU A 1 396 ? -7.600 -0.369 10.085 1.00 98.88 396 LEU A N 1
ATOM 3049 C CA . LEU A 1 396 ? -8.280 -1.369 10.924 1.00 98.88 396 LEU A CA 1
ATOM 3050 C C . LEU A 1 396 ? -9.783 -1.467 10.627 1.00 98.88 396 LEU A C 1
ATOM 3052 O O . LEU A 1 396 ? -10.346 -2.565 10.623 1.00 98.88 396 LEU A O 1
ATOM 3056 N N . TRP A 1 397 ? -10.448 -0.349 10.327 1.00 98.81 397 TRP A N 1
ATOM 3057 C CA . TRP A 1 397 ? -11.868 -0.350 9.970 1.00 98.81 397 TRP A CA 1
ATOM 3058 C C . TRP A 1 397 ? -12.123 -1.136 8.675 1.00 98.81 397 TRP A C 1
ATOM 3060 O O . TRP A 1 397 ? -13.032 -1.967 8.629 1.00 98.81 397 TRP A O 1
ATOM 3070 N N . ASN A 1 398 ? -11.263 -0.980 7.663 1.00 98.75 398 ASN A N 1
ATOM 3071 C CA . ASN A 1 398 ? -11.327 -1.797 6.448 1.00 98.75 398 ASN A CA 1
ATOM 3072 C C . ASN A 1 398 ? -11.063 -3.284 6.740 1.00 98.75 398 ASN A C 1
ATOM 3074 O O . ASN A 1 398 ? -11.827 -4.142 6.297 1.00 98.75 398 ASN A O 1
ATOM 3078 N N . LEU A 1 399 ? -9.996 -3.598 7.482 1.00 98.75 399 LEU A N 1
ATOM 3079 C CA . LEU A 1 399 ? -9.566 -4.978 7.749 1.00 98.75 399 LEU A CA 1
ATOM 3080 C C . LEU A 1 399 ? -10.551 -5.762 8.634 1.00 98.75 399 LEU A C 1
ATOM 3082 O O . LEU A 1 399 ? -10.785 -6.945 8.382 1.00 98.75 399 LEU A O 1
ATOM 3086 N N . SER A 1 400 ? -11.175 -5.117 9.623 1.00 98.62 400 SER A N 1
ATOM 3087 C CA . SER A 1 400 ? -12.187 -5.727 10.510 1.00 98.62 400 SER A CA 1
ATOM 3088 C C . SER A 1 400 ? -13.472 -6.153 9.783 1.00 98.62 400 SER A C 1
ATOM 3090 O O . SER A 1 400 ? -14.226 -6.986 10.290 1.00 98.62 400 SER A O 1
ATOM 3092 N N . ALA A 1 401 ? -13.715 -5.629 8.576 1.00 98.19 401 ALA A N 1
ATOM 3093 C CA . ALA A 1 401 ? -14.824 -6.033 7.712 1.00 98.19 401 ALA A CA 1
ATOM 3094 C C . ALA A 1 401 ? -14.504 -7.246 6.810 1.00 98.19 401 ALA A C 1
ATOM 3096 O O . ALA A 1 401 ? -15.383 -7.707 6.082 1.00 98.19 401 ALA A O 1
ATOM 3097 N N . HIS A 1 402 ? -13.262 -7.752 6.788 1.00 98.25 402 HIS A N 1
ATOM 3098 C CA . HIS A 1 402 ? -12.850 -8.778 5.815 1.00 98.25 402 HIS A CA 1
ATOM 3099 C C . HIS A 1 402 ? -13.284 -10.201 6.172 1.00 98.25 402 HIS A C 1
ATOM 3101 O O . HIS A 1 402 ? -13.731 -10.920 5.279 1.00 98.25 402 HIS A O 1
ATOM 3107 N N . CYS A 1 403 ? -13.094 -10.622 7.425 1.00 97.44 403 CYS A N 1
ATOM 3108 C CA . CYS A 1 403 ? -13.358 -11.984 7.903 1.00 97.44 403 CYS A CA 1
ATOM 3109 C C . CYS A 1 403 ? -13.450 -12.033 9.438 1.00 97.44 403 CYS A C 1
ATOM 3111 O O . CYS A 1 403 ? -13.151 -11.049 10.114 1.00 97.44 403 CYS A O 1
ATOM 3113 N N . THR A 1 404 ? -13.881 -13.170 9.985 1.00 97.69 404 THR A N 1
ATOM 3114 C CA . THR A 1 404 ? -14.000 -13.427 11.430 1.00 97.69 404 THR A CA 1
ATOM 3115 C C . THR A 1 404 ? -12.657 -13.485 12.143 1.00 97.69 404 THR A C 1
ATOM 3117 O O . THR A 1 404 ? -12.553 -12.990 13.262 1.00 97.69 404 THR A O 1
ATOM 3120 N N . GLU A 1 405 ? -11.621 -14.004 11.485 1.00 98.06 405 GLU A N 1
ATOM 3121 C CA . GLU A 1 405 ? -10.277 -14.136 12.061 1.00 98.06 405 GLU A CA 1
ATOM 3122 C C . GLU A 1 405 ? -9.696 -12.749 12.364 1.00 98.06 405 GLU A C 1
ATOM 3124 O O . GLU A 1 405 ? -9.320 -12.483 13.497 1.00 98.06 405 GLU A O 1
ATOM 3129 N N . ASN A 1 406 ? -9.794 -11.806 11.418 1.00 98.56 406 ASN A N 1
ATOM 3130 C CA . ASN A 1 406 ? -9.382 -10.415 11.637 1.00 98.56 406 ASN A CA 1
ATOM 3131 C C . ASN A 1 406 ? -10.130 -9.739 12.807 1.00 98.56 406 ASN A C 1
ATOM 3133 O O . ASN A 1 406 ? -9.604 -8.813 13.415 1.00 98.56 406 ASN A O 1
ATOM 3137 N N . LYS A 1 407 ? -11.371 -10.147 13.116 1.00 98.56 407 LYS A N 1
ATOM 3138 C CA . LYS A 1 407 ? -12.100 -9.621 14.285 1.00 98.56 407 LYS A CA 1
ATOM 3139 C C . LYS A 1 407 ? -11.538 -10.198 15.582 1.00 98.56 407 LYS A C 1
ATOM 3141 O O . LYS A 1 407 ? -11.375 -9.456 16.544 1.00 98.56 407 LYS A O 1
ATOM 3146 N N . ALA A 1 408 ? -11.234 -11.497 15.589 1.00 98.31 408 ALA A N 1
ATOM 3147 C CA . ALA A 1 408 ? -10.596 -12.164 16.717 1.00 98.31 408 ALA A CA 1
ATOM 3148 C C . ALA A 1 408 ? -9.200 -11.579 16.986 1.00 98.31 408 ALA A C 1
ATOM 3150 O O . ALA A 1 408 ? -8.910 -11.249 18.129 1.00 98.31 408 ALA A O 1
ATOM 3151 N N . ASP A 1 409 ? -8.398 -11.343 15.941 1.00 98.50 409 ASP A N 1
ATOM 3152 C CA . ASP A 1 409 ? -7.065 -10.730 16.035 1.00 98.50 409 ASP A CA 1
ATOM 3153 C C . ASP A 1 409 ? -7.093 -9.343 16.703 1.00 98.50 409 ASP A C 1
ATOM 3155 O O . ASP A 1 409 ? -6.177 -9.008 17.447 1.00 98.50 409 ASP A O 1
ATOM 3159 N N . ILE A 1 410 ? -8.141 -8.538 16.468 1.00 98.75 410 ILE A N 1
ATOM 3160 C CA . ILE A 1 410 ? -8.328 -7.233 17.132 1.00 98.75 410 ILE A CA 1
ATOM 3161 C C . ILE A 1 410 ? -8.689 -7.418 18.607 1.00 98.75 410 ILE A C 1
ATOM 3163 O O . ILE A 1 410 ? -8.130 -6.739 19.464 1.00 98.75 410 ILE A O 1
ATOM 3167 N N . CYS A 1 411 ? -9.629 -8.316 18.916 1.00 98.31 411 CYS A N 1
ATOM 3168 C CA . CYS A 1 411 ? -10.060 -8.553 20.296 1.00 98.31 411 CYS A CA 1
ATOM 3169 C C . CYS A 1 411 ? -8.988 -9.245 21.155 1.00 98.31 411 CYS A C 1
ATOM 3171 O O . CYS A 1 411 ? -9.005 -9.079 22.367 1.00 98.31 411 CYS A O 1
ATOM 3173 N N . ALA A 1 412 ? -8.066 -9.988 20.538 1.00 98.12 412 ALA A N 1
ATOM 3174 C CA . ALA A 1 412 ? -6.973 -10.700 21.200 1.00 98.12 412 ALA A CA 1
ATOM 3175 C C . ALA A 1 412 ? -5.742 -9.826 21.520 1.00 98.12 412 ALA A C 1
ATOM 3177 O O . ALA A 1 412 ? -4.741 -10.348 22.011 1.00 98.12 412 ALA A O 1
ATOM 3178 N N . VAL A 1 413 ? -5.773 -8.523 21.215 1.00 98.62 413 VAL A N 1
ATOM 3179 C CA . VAL A 1 413 ? -4.744 -7.570 21.656 1.00 98.62 413 VAL A CA 1
ATOM 3180 C C . VAL A 1 413 ? -5.172 -6.960 22.989 1.00 98.62 413 VAL A C 1
ATOM 3182 O O . VAL A 1 413 ? -6.232 -6.339 23.089 1.00 98.62 413 VAL A O 1
ATOM 3185 N N . ASP A 1 414 ? -4.335 -7.122 24.013 1.00 98.19 414 ASP A N 1
ATOM 3186 C CA . ASP A 1 414 ? -4.610 -6.628 25.361 1.00 98.19 414 ASP A CA 1
ATOM 3187 C C . ASP A 1 414 ? -4.891 -5.116 25.365 1.00 98.19 414 ASP A C 1
ATOM 3189 O O . ASP A 1 414 ? -4.205 -4.320 24.725 1.00 98.19 414 ASP A O 1
ATOM 3193 N N . GLY A 1 415 ? -5.956 -4.708 26.061 1.00 98.00 415 GLY A N 1
ATOM 3194 C CA . GLY A 1 415 ? -6.405 -3.312 26.119 1.00 98.00 415 GLY A CA 1
ATOM 3195 C C . GLY A 1 415 ? -7.120 -2.782 24.864 1.00 98.00 415 GLY A C 1
ATOM 3196 O O . GLY A 1 415 ? -7.751 -1.725 24.944 1.00 98.00 415 GLY A O 1
ATOM 3197 N N . ALA A 1 416 ? -7.121 -3.503 23.734 1.00 98.56 416 ALA A N 1
ATOM 3198 C CA . ALA A 1 416 ? -7.684 -3.014 22.469 1.00 98.56 416 ALA A CA 1
ATOM 3199 C C . ALA A 1 416 ? -9.174 -2.651 22.552 1.00 98.56 416 ALA A C 1
ATOM 3201 O O . ALA A 1 416 ? -9.590 -1.621 22.021 1.00 98.56 416 ALA A O 1
ATOM 3202 N N . LEU A 1 417 ? -9.985 -3.454 23.247 1.00 98.50 417 LEU A N 1
ATOM 3203 C CA . LEU A 1 417 ? -11.417 -3.178 23.408 1.00 98.50 417 LEU A CA 1
ATOM 3204 C C . LEU A 1 417 ? -11.682 -1.926 24.255 1.00 98.50 417 LEU A C 1
ATOM 3206 O O . LEU A 1 417 ? -12.495 -1.092 23.859 1.00 98.50 417 LEU A O 1
ATOM 3210 N N . ALA A 1 418 ? -10.971 -1.757 25.374 1.00 98.44 418 ALA A N 1
ATOM 3211 C CA . ALA A 1 418 ? -11.084 -0.565 26.217 1.00 98.44 418 ALA A CA 1
ATOM 3212 C C . ALA A 1 418 ? -10.670 0.698 25.442 1.00 98.44 418 ALA A C 1
ATOM 3214 O O . ALA A 1 418 ? -11.391 1.696 25.435 1.00 98.44 418 ALA A O 1
ATOM 3215 N N . PHE A 1 419 ? -9.564 0.619 24.697 1.00 98.62 419 PHE A N 1
ATOM 3216 C CA . PHE A 1 419 ? -9.106 1.687 23.814 1.00 98.62 419 PHE A CA 1
ATOM 3217 C C . PHE A 1 419 ? -10.139 2.046 22.735 1.00 98.62 419 PHE A C 1
ATOM 3219 O O . PHE A 1 419 ? -10.470 3.221 22.571 1.00 98.62 419 PHE A O 1
ATOM 3226 N N . LEU A 1 420 ? -10.704 1.052 22.036 1.00 98.62 420 LEU A N 1
ATOM 3227 C CA . LEU A 1 420 ? -11.743 1.274 21.025 1.00 98.62 420 LEU A CA 1
ATOM 3228 C C . LEU A 1 420 ? -12.990 1.944 21.619 1.00 98.62 420 LEU A C 1
ATOM 3230 O O . LEU A 1 420 ? -13.538 2.844 20.985 1.00 98.62 420 LEU A O 1
ATOM 3234 N N . VAL A 1 421 ? -13.406 1.596 22.841 1.00 98.38 421 VAL A N 1
ATOM 3235 C CA . VAL A 1 421 ? -14.478 2.329 23.540 1.00 98.38 421 VAL A CA 1
ATOM 3236 C C . VAL A 1 421 ? -14.045 3.766 23.862 1.00 98.38 421 VAL A C 1
ATOM 3238 O 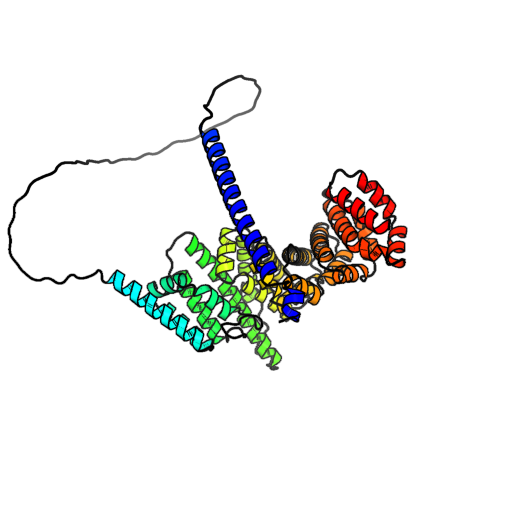O . VAL A 1 421 ? -14.810 4.699 23.618 1.00 98.38 421 VAL A O 1
ATOM 3241 N N . GLY A 1 422 ? -12.803 3.979 24.301 1.00 97.94 422 GLY A N 1
ATOM 3242 C CA . GLY A 1 422 ? -12.224 5.312 24.511 1.00 97.94 422 GLY A CA 1
ATOM 3243 C C . GLY A 1 422 ? -12.273 6.207 23.265 1.00 97.94 422 GLY A C 1
ATOM 3244 O O . GLY A 1 422 ? -12.607 7.391 23.368 1.00 97.94 422 GLY A O 1
ATOM 3245 N N . THR A 1 423 ? -12.054 5.651 22.064 1.00 98.00 423 THR A N 1
ATOM 3246 C CA . THR A 1 423 ? -12.148 6.426 20.808 1.00 98.00 423 THR A CA 1
ATOM 3247 C C . THR A 1 423 ? -13.535 7.033 20.562 1.00 98.00 423 THR A C 1
ATOM 3249 O O . THR A 1 423 ? -13.632 8.073 19.910 1.00 98.00 423 THR A O 1
ATOM 3252 N N . LEU A 1 424 ? -14.607 6.454 21.124 1.00 97.75 424 LEU A N 1
ATOM 3253 C CA . LEU A 1 424 ? -15.988 6.922 20.946 1.00 97.75 424 LEU A CA 1
ATOM 3254 C C . LEU A 1 424 ? -16.254 8.301 21.574 1.00 97.75 424 LEU A C 1
ATOM 3256 O O . LEU A 1 424 ? -17.228 8.965 21.215 1.00 97.75 424 LEU A O 1
ATOM 3260 N N . THR A 1 425 ? -15.410 8.734 22.514 1.00 96.19 425 THR A N 1
ATOM 3261 C CA . THR A 1 425 ? -15.500 10.047 23.181 1.00 96.19 425 THR A CA 1
ATOM 3262 C C . THR A 1 425 ? -14.287 10.942 22.906 1.00 96.19 425 THR A C 1
ATOM 3264 O O . THR A 1 425 ? -14.151 12.009 23.511 1.00 96.19 425 THR A O 1
ATOM 3267 N N . TYR A 1 426 ? -13.418 10.541 21.970 1.00 95.00 426 TYR A N 1
ATOM 3268 C CA . TYR A 1 426 ? -12.168 11.234 21.671 1.00 95.00 426 TYR A CA 1
ATOM 3269 C C . TYR A 1 426 ? -12.399 12.676 21.203 1.00 95.00 426 TYR A C 1
ATOM 3271 O O . TYR A 1 426 ? -13.125 12.934 20.240 1.00 95.00 426 TYR A O 1
ATOM 3279 N N . ARG A 1 427 ? -11.726 13.630 21.853 1.00 90.50 427 ARG A N 1
ATOM 3280 C CA . ARG A 1 427 ? -11.801 15.057 21.518 1.00 90.50 427 ARG A CA 1
ATOM 3281 C C . ARG A 1 427 ? -10.658 15.442 20.583 1.00 90.50 427 ARG A C 1
ATOM 3283 O O . ARG A 1 427 ? -9.540 15.674 21.028 1.00 90.50 427 ARG A O 1
ATOM 3290 N N . SER A 1 428 ? -10.961 15.513 19.288 1.00 86.94 428 SER A N 1
ATOM 3291 C CA . SER A 1 428 ? -10.014 15.951 18.258 1.00 86.94 428 SER A CA 1
ATOM 3292 C C . SER A 1 428 ? -9.620 17.422 18.438 1.00 86.94 428 SER A C 1
ATOM 3294 O O . SER A 1 428 ? -10.489 18.283 18.578 1.00 86.94 428 SER A O 1
ATOM 3296 N N . GLN A 1 429 ? -8.324 17.725 18.341 1.00 83.69 429 GLN A N 1
ATOM 3297 C CA . GLN A 1 429 ? -7.788 19.096 18.359 1.00 83.69 429 GLN A CA 1
ATOM 3298 C C . GLN A 1 429 ? -8.285 19.920 17.163 1.00 83.69 429 GLN A C 1
ATOM 3300 O O . GLN A 1 429 ? -8.441 21.133 17.249 1.00 83.69 429 GLN A O 1
ATOM 3305 N N . THR A 1 430 ? -8.574 19.243 16.048 1.00 84.31 430 THR A N 1
ATOM 3306 C CA . THR A 1 430 ? -9.133 19.839 14.822 1.00 84.31 430 THR A CA 1
ATOM 3307 C C . THR A 1 430 ? -10.667 19.845 14.807 1.00 84.31 430 THR A C 1
ATOM 3309 O O . THR A 1 430 ? -11.269 20.148 13.782 1.00 84.31 430 THR A O 1
ATOM 3312 N N . ASN A 1 431 ? -11.311 19.494 15.930 1.00 83.00 431 ASN A N 1
ATOM 3313 C CA . ASN A 1 431 ? -12.764 19.337 16.077 1.00 83.00 431 ASN A CA 1
ATOM 3314 C C . ASN A 1 431 ? -13.401 18.390 15.032 1.00 83.00 431 ASN A C 1
ATOM 3316 O O . ASN A 1 431 ? -14.567 18.524 14.665 1.00 83.00 431 ASN A O 1
ATOM 3320 N N . THR A 1 432 ? -12.624 17.423 14.531 1.00 90.00 432 THR A N 1
ATOM 3321 C CA . THR A 1 432 ? -13.092 16.432 13.548 1.00 90.00 432 THR A CA 1
ATOM 3322 C C . THR A 1 432 ? -13.650 15.183 14.226 1.00 90.00 432 THR A C 1
ATOM 3324 O O . THR A 1 432 ? -13.113 14.709 15.225 1.00 90.00 432 THR A O 1
ATOM 3327 N N . LEU A 1 433 ? -14.688 14.587 13.636 1.00 94.69 433 LEU A N 1
ATOM 3328 C CA . LEU A 1 433 ? -15.323 13.363 14.145 1.00 94.69 433 LEU A CA 1
ATOM 3329 C C . LEU A 1 433 ? -14.610 12.062 13.720 1.00 94.69 433 LEU A C 1
ATOM 3331 O O . LEU A 1 433 ? -14.996 10.979 14.150 1.00 94.69 433 LEU A O 1
ATOM 3335 N N . ALA A 1 434 ? -13.544 12.152 12.918 1.00 95.50 434 ALA A N 1
ATOM 3336 C CA . ALA A 1 434 ? -12.954 11.016 12.204 1.00 95.50 434 ALA A CA 1
ATOM 3337 C C . ALA A 1 434 ? -12.446 9.863 13.097 1.00 95.50 434 ALA A C 1
ATOM 3339 O O . ALA A 1 434 ? -12.499 8.706 12.680 1.00 95.50 434 ALA A O 1
ATOM 3340 N N . ILE A 1 435 ? -11.966 10.146 14.317 1.00 97.69 435 ILE A N 1
ATOM 3341 C CA . ILE A 1 435 ? -11.547 9.095 15.268 1.00 97.69 435 ILE A CA 1
ATOM 3342 C C . ILE A 1 435 ? -12.766 8.365 15.841 1.00 97.69 435 ILE A C 1
ATOM 3344 O O . ILE A 1 435 ? -12.773 7.137 15.860 1.00 97.69 435 ILE A O 1
ATOM 3348 N N . ILE A 1 436 ? -13.816 9.103 16.215 1.00 97.94 436 ILE A N 1
ATOM 3349 C CA . ILE A 1 436 ? -15.082 8.543 16.713 1.00 97.94 436 ILE A CA 1
ATOM 3350 C C . ILE A 1 436 ? -15.736 7.673 15.629 1.00 97.94 436 ILE A C 1
ATOM 3352 O O . ILE A 1 436 ? -16.194 6.563 15.899 1.00 97.94 436 ILE A O 1
ATOM 3356 N N . GLU A 1 437 ? -15.734 8.148 14.382 1.00 98.19 437 GLU A N 1
ATOM 3357 C CA . GLU A 1 437 ? -16.256 7.420 13.222 1.00 98.19 437 GLU A CA 1
ATOM 3358 C C . GLU A 1 437 ? -15.466 6.140 12.933 1.00 98.19 437 GLU A C 1
ATOM 3360 O O . GLU A 1 437 ? -16.071 5.078 12.778 1.00 98.19 437 GLU A O 1
ATOM 3365 N N . SER A 1 438 ? -14.131 6.221 12.906 1.00 98.06 438 SER A N 1
ATOM 3366 C CA . SER A 1 438 ? -13.269 5.074 12.593 1.00 98.06 438 SER A CA 1
ATOM 3367 C C . SER A 1 438 ? -13.285 4.026 13.706 1.00 98.06 438 SER A C 1
ATOM 3369 O O . SER A 1 438 ? -13.487 2.843 13.438 1.00 98.06 438 SER A O 1
ATOM 3371 N N . GLY A 1 439 ? -13.131 4.450 14.962 1.00 98.31 439 GLY A N 1
ATOM 3372 C CA . GLY A 1 439 ? -13.153 3.568 16.127 1.00 98.31 439 GLY A CA 1
ATOM 3373 C C . GLY A 1 439 ? -14.519 2.926 16.362 1.00 98.31 439 GLY A C 1
ATOM 3374 O O . GLY A 1 439 ? -14.606 1.709 16.528 1.00 98.31 439 GLY A O 1
ATOM 3375 N N . GLY A 1 440 ? -15.604 3.699 16.238 1.00 98.38 440 GLY A N 1
ATOM 3376 C CA . GLY A 1 440 ? -16.967 3.163 16.237 1.00 98.38 440 GLY A CA 1
ATOM 3377 C C . GLY A 1 440 ? -17.237 2.215 15.065 1.00 98.38 440 GLY A C 1
ATOM 3378 O O . GLY A 1 440 ? -17.983 1.250 15.215 1.00 98.38 440 GLY A O 1
ATOM 3379 N N . GLY A 1 441 ? -16.599 2.437 13.915 1.00 98.62 441 GLY A N 1
ATOM 3380 C CA . GLY A 1 441 ? -16.667 1.553 12.752 1.00 98.62 441 GLY A CA 1
ATOM 3381 C C . GLY A 1 441 ? -15.996 0.197 12.983 1.00 98.62 441 GLY A C 1
ATOM 3382 O O . GLY A 1 441 ? -16.577 -0.840 12.654 1.00 98.62 441 GLY A O 1
ATOM 3383 N N . ILE A 1 442 ? -14.814 0.191 13.607 1.00 98.88 442 ILE A N 1
ATOM 3384 C CA . ILE A 1 442 ? -14.137 -1.037 14.053 1.00 98.88 442 ILE A CA 1
ATOM 3385 C C . ILE A 1 442 ? -14.995 -1.750 15.101 1.00 98.88 442 ILE A C 1
ATOM 3387 O O . ILE A 1 442 ? -15.283 -2.936 14.939 1.00 98.88 442 ILE A O 1
ATOM 3391 N N . LEU A 1 443 ? -15.450 -1.032 16.136 1.00 98.62 443 LEU A N 1
ATOM 3392 C CA . LEU A 1 443 ? -16.237 -1.600 17.232 1.00 98.62 443 LEU A CA 1
ATOM 3393 C C . LEU A 1 443 ? -17.534 -2.239 16.721 1.00 98.62 443 LEU A C 1
ATOM 3395 O O . LEU A 1 443 ? -17.835 -3.379 17.069 1.00 98.62 443 LEU A O 1
ATOM 3399 N N . ARG A 1 444 ? -18.245 -1.571 15.803 1.00 98.62 444 ARG A N 1
ATOM 3400 C CA . ARG A 1 444 ? -19.394 -2.135 15.081 1.00 98.62 444 ARG A CA 1
ATOM 3401 C C . ARG A 1 444 ? -19.033 -3.448 14.391 1.00 98.62 444 ARG A C 1
ATOM 3403 O O . ARG A 1 444 ? -19.774 -4.420 14.531 1.00 98.62 444 ARG A O 1
ATOM 3410 N N . ASN A 1 445 ? -17.914 -3.509 13.671 1.00 98.56 445 ASN A N 1
ATOM 3411 C CA . ASN A 1 445 ? -17.507 -4.719 12.958 1.00 98.56 445 ASN A CA 1
ATOM 3412 C C . ASN A 1 445 ? -17.181 -5.881 13.911 1.00 98.56 445 ASN A C 1
ATOM 3414 O O . ASN A 1 445 ? -17.605 -7.007 13.638 1.00 98.56 445 ASN A O 1
ATOM 3418 N N . VAL A 1 446 ? -16.475 -5.634 15.020 1.00 98.50 446 VAL A N 1
ATOM 3419 C CA . VAL A 1 446 ? -16.109 -6.681 15.999 1.00 98.50 446 VAL A CA 1
ATOM 3420 C C . VAL A 1 446 ? -17.224 -7.015 16.998 1.00 98.50 446 VAL A C 1
ATOM 3422 O O . VAL A 1 446 ? -17.196 -8.088 17.596 1.00 98.50 446 VAL A O 1
ATOM 3425 N N . SER A 1 447 ? -18.247 -6.164 17.140 1.00 98.12 447 SER A N 1
ATOM 3426 C CA . SER A 1 447 ? -19.334 -6.337 18.120 1.00 98.12 447 SER A CA 1
ATOM 3427 C C . SER A 1 447 ? -20.079 -7.670 18.015 1.00 98.12 447 SER A C 1
ATOM 3429 O O . SER A 1 447 ? -20.514 -8.191 19.034 1.00 98.12 447 SER A O 1
ATOM 3431 N N . SER A 1 448 ? -20.149 -8.279 16.825 1.00 96.69 448 SER A N 1
ATOM 3432 C CA . SER A 1 448 ? -20.726 -9.620 16.638 1.00 96.69 448 SER A CA 1
ATOM 3433 C C . SER A 1 448 ? -19.951 -10.734 17.358 1.00 96.69 448 SER A C 1
ATOM 3435 O O . SER A 1 448 ? -20.528 -11.767 17.662 1.00 96.69 448 SER A O 1
ATOM 3437 N N . LEU A 1 449 ? -18.645 -10.548 17.589 1.00 96.69 449 LEU A N 1
ATOM 3438 C CA . LEU A 1 449 ? -17.773 -11.483 18.314 1.00 96.69 449 LEU A CA 1
ATOM 3439 C C . LEU A 1 449 ? -17.737 -11.147 19.812 1.00 96.69 449 LEU A C 1
ATOM 3441 O O . LEU A 1 449 ? -17.758 -12.046 20.650 1.00 96.69 449 LEU A O 1
ATOM 3445 N N . ILE A 1 450 ? -17.759 -9.852 20.153 1.00 97.31 450 ILE A N 1
ATOM 3446 C CA . ILE A 1 450 ? -17.932 -9.383 21.539 1.00 97.31 450 ILE A CA 1
ATOM 3447 C C . ILE A 1 450 ? -19.251 -9.909 22.119 1.00 97.31 450 ILE A C 1
ATOM 3449 O O . ILE A 1 450 ? -19.272 -10.370 23.251 1.00 97.31 450 ILE A O 1
ATOM 3453 N N . ALA A 1 451 ? -20.335 -9.915 21.338 1.00 96.38 451 ALA A N 1
ATOM 3454 C CA . ALA A 1 451 ? -21.645 -10.395 21.772 1.00 96.38 451 ALA A CA 1
ATOM 3455 C C . ALA A 1 451 ? -21.632 -11.838 22.322 1.00 96.38 451 ALA A C 1
ATOM 3457 O O . ALA A 1 451 ? -22.432 -12.164 23.197 1.00 96.38 451 ALA A O 1
ATOM 3458 N N . THR A 1 452 ? -20.712 -12.684 21.854 1.00 95.69 452 THR A N 1
ATOM 3459 C CA . THR A 1 452 ? -20.576 -14.089 22.274 1.00 95.69 452 THR A CA 1
ATOM 3460 C C . THR A 1 452 ? -19.524 -14.333 23.363 1.00 95.69 452 THR A C 1
ATOM 3462 O O . THR A 1 452 ? -19.319 -15.481 23.745 1.00 95.69 452 THR A O 1
ATOM 3465 N N . ASN A 1 453 ? -18.835 -13.297 23.855 1.00 96.25 453 ASN A N 1
ATOM 3466 C CA . ASN A 1 453 ? -17.771 -13.419 24.855 1.00 96.25 453 ASN A CA 1
ATOM 3467 C C . ASN A 1 453 ? -18.048 -12.483 26.045 1.00 96.25 453 ASN A C 1
ATOM 3469 O O . ASN A 1 453 ? -18.079 -11.260 25.900 1.00 96.25 453 ASN A O 1
ATOM 3473 N N . GLU A 1 454 ? -18.255 -13.066 27.226 1.00 96.06 454 GLU A N 1
ATOM 3474 C CA . GLU A 1 454 ? -18.675 -12.319 28.413 1.00 96.06 454 GLU A CA 1
ATOM 3475 C C . GLU A 1 454 ? -17.562 -11.436 28.998 1.00 96.06 454 GLU A C 1
ATOM 3477 O O . GLU A 1 454 ? -17.849 -10.316 29.418 1.00 96.06 454 GLU A O 1
ATOM 3482 N N . ASP A 1 455 ? -16.296 -11.857 28.923 1.00 97.06 455 ASP A N 1
ATOM 3483 C CA . ASP A 1 455 ? -15.147 -11.045 29.353 1.00 97.06 455 ASP A CA 1
ATOM 3484 C C . ASP A 1 455 ? -15.011 -9.792 28.468 1.00 97.06 455 ASP A C 1
ATOM 3486 O O . ASP A 1 455 ? -14.837 -8.671 28.952 1.00 97.06 455 ASP A O 1
ATOM 3490 N N . HIS A 1 456 ? -15.201 -9.942 27.152 1.00 97.56 456 HIS A N 1
ATOM 3491 C CA . HIS A 1 456 ? -15.247 -8.813 26.220 1.00 97.56 456 HIS A CA 1
ATOM 3492 C C . HIS A 1 456 ? -16.448 -7.890 26.489 1.00 97.56 456 HIS A C 1
ATOM 3494 O O . HIS A 1 456 ? -16.301 -6.665 26.438 1.00 97.56 456 HIS A O 1
ATOM 3500 N N . ARG A 1 457 ? -17.638 -8.439 26.793 1.00 97.31 457 ARG A N 1
ATOM 3501 C CA . ARG A 1 457 ? -18.801 -7.630 27.213 1.00 97.31 457 ARG A CA 1
ATOM 3502 C C . ARG A 1 457 ? -18.504 -6.869 28.505 1.00 97.31 457 ARG A C 1
ATOM 3504 O O . ARG A 1 457 ? -18.885 -5.703 28.608 1.00 97.31 457 ARG A O 1
ATOM 3511 N N . GLN A 1 458 ? -17.809 -7.486 29.456 1.00 97.38 458 GLN A N 1
ATOM 3512 C CA . GLN A 1 458 ? -17.457 -6.879 30.735 1.00 97.38 458 GLN A CA 1
ATOM 3513 C C . GLN A 1 458 ? -16.527 -5.668 30.563 1.00 97.38 458 GLN A C 1
ATOM 3515 O O . GLN A 1 458 ? -16.846 -4.595 31.079 1.00 97.38 458 GLN A O 1
ATOM 3520 N N . ILE A 1 459 ? -15.488 -5.770 29.724 1.00 97.88 459 ILE A N 1
ATOM 3521 C CA . ILE A 1 459 ? -14.615 -4.631 29.368 1.00 97.88 459 ILE A CA 1
ATOM 3522 C C . ILE A 1 459 ? -15.434 -3.456 28.796 1.00 97.88 459 ILE A C 1
ATOM 3524 O O . ILE A 1 459 ? -15.194 -2.292 29.131 1.00 97.88 459 ILE A O 1
ATOM 3528 N N . LEU A 1 460 ? -16.442 -3.732 27.957 1.00 97.69 460 LEU A N 1
ATOM 3529 C CA . LEU A 1 460 ? -17.328 -2.696 27.408 1.00 97.69 460 LEU A CA 1
ATOM 3530 C C . LEU A 1 460 ? -18.215 -2.032 28.478 1.00 97.69 460 LEU A C 1
ATOM 3532 O O . LEU A 1 460 ? -18.495 -0.835 28.363 1.00 97.69 460 LEU A O 1
ATOM 3536 N N . ARG A 1 461 ? -18.657 -2.771 29.507 1.00 96.81 461 ARG A N 1
ATOM 3537 C CA . ARG A 1 461 ? -19.430 -2.215 30.637 1.00 96.81 461 ARG A CA 1
ATOM 3538 C C . ARG A 1 461 ? -18.572 -1.294 31.496 1.00 96.81 461 ARG A C 1
ATOM 3540 O O . ARG A 1 461 ? -19.000 -0.184 31.798 1.00 96.81 461 ARG A O 1
ATOM 3547 N N . GLU A 1 462 ? -17.362 -1.730 31.836 1.00 97.25 462 GLU A N 1
ATOM 3548 C CA . GLU A 1 462 ? -16.400 -0.967 32.646 1.00 97.25 462 GLU A CA 1
ATOM 3549 C C . GLU A 1 462 ? -16.037 0.372 31.991 1.00 97.25 462 GLU A C 1
ATOM 3551 O O . GLU A 1 462 ? -15.933 1.393 32.667 1.00 97.25 462 GLU A O 1
ATOM 3556 N N . ASN A 1 463 ? -15.964 0.399 30.658 1.00 96.88 463 ASN A N 1
ATOM 3557 C CA . ASN A 1 463 ? -15.698 1.607 29.875 1.00 96.88 463 ASN A CA 1
ATOM 3558 C C . ASN A 1 463 ? -16.975 2.382 29.466 1.00 96.88 463 ASN A C 1
ATOM 3560 O O . ASN A 1 463 ? -16.915 3.253 28.602 1.00 96.88 463 ASN A O 1
ATOM 3564 N N . SER A 1 464 ? -18.138 2.097 30.072 1.00 96.25 464 SER A N 1
ATOM 3565 C CA . SER A 1 464 ? -19.421 2.797 29.832 1.00 96.25 464 SER A CA 1
ATOM 3566 C C . SER A 1 464 ? -19.874 2.851 28.359 1.00 96.25 464 SER A C 1
ATOM 3568 O O . SER A 1 464 ? -20.533 3.800 27.923 1.00 96.25 464 SER A O 1
ATOM 3570 N N . CYS A 1 465 ? -19.543 1.819 27.575 1.00 97.44 465 CYS A N 1
ATOM 3571 C CA . CYS A 1 465 ? -19.766 1.799 26.128 1.00 97.44 465 CYS A CA 1
ATOM 3572 C C . CYS A 1 465 ? -21.242 2.013 25.747 1.00 97.44 465 CYS A C 1
ATOM 3574 O O . CYS A 1 465 ? -21.547 2.809 24.859 1.00 97.44 465 CYS A O 1
ATOM 3576 N N . LEU A 1 466 ? -22.171 1.350 26.446 1.00 95.75 466 LEU A N 1
ATOM 3577 C CA . LEU A 1 466 ? -23.607 1.421 26.153 1.00 95.75 466 LEU A CA 1
ATOM 3578 C C . LEU A 1 466 ? -24.155 2.852 26.284 1.00 95.75 466 LEU A C 1
ATOM 3580 O O . LEU A 1 466 ? -24.919 3.306 25.432 1.00 95.75 466 LEU A O 1
ATOM 3584 N N . GLN A 1 467 ? -23.732 3.581 27.318 1.00 96.75 467 GLN A N 1
ATOM 3585 C CA . GLN A 1 467 ? -24.115 4.970 27.561 1.00 96.75 467 GLN A CA 1
ATOM 3586 C C . GLN A 1 467 ? -23.630 5.876 26.420 1.00 96.75 467 GLN A C 1
ATOM 3588 O O . GLN A 1 467 ? -24.401 6.693 25.908 1.00 96.75 467 GLN A O 1
ATOM 3593 N N . THR A 1 468 ? -22.386 5.695 25.967 1.00 97.94 468 THR A N 1
ATOM 3594 C CA . THR A 1 468 ? -21.829 6.440 24.828 1.00 97.94 468 THR A CA 1
ATOM 3595 C C . THR A 1 468 ? -22.561 6.127 23.523 1.00 97.94 468 THR A C 1
ATOM 3597 O O . THR A 1 468 ? -22.917 7.052 22.793 1.00 97.94 468 THR A O 1
ATOM 3600 N N . LEU A 1 469 ? -22.860 4.854 23.242 1.00 98.00 469 LEU A N 1
ATOM 3601 C CA . LEU A 1 469 ? -23.602 4.450 22.041 1.00 98.00 469 LEU A CA 1
ATOM 3602 C C . LEU A 1 469 ? -25.018 5.053 22.014 1.00 98.00 469 LEU A C 1
ATOM 3604 O O . LEU A 1 469 ? -25.458 5.536 20.973 1.00 98.00 469 LEU A O 1
ATOM 3608 N N . LEU A 1 470 ? -25.715 5.110 23.156 1.00 97.56 470 LEU A N 1
ATOM 3609 C CA . LEU A 1 470 ? -27.021 5.777 23.266 1.00 97.56 470 LEU A CA 1
ATOM 3610 C C . LEU A 1 470 ? -26.933 7.299 23.055 1.00 97.56 470 LEU A C 1
ATOM 3612 O O . LEU A 1 470 ? -27.853 7.896 22.494 1.00 97.56 470 LEU A O 1
ATOM 3616 N N . GLN A 1 471 ? -25.832 7.940 23.458 1.00 97.25 471 GLN A N 1
ATOM 3617 C CA . GLN A 1 471 ? -25.580 9.351 23.148 1.00 97.25 471 GLN A CA 1
ATOM 3618 C C . GLN A 1 471 ? -25.291 9.560 21.653 1.00 97.25 471 GLN A C 1
ATOM 3620 O O . GLN A 1 471 ? -25.776 10.526 21.062 1.00 97.25 471 GLN A O 1
ATOM 3625 N N . HIS A 1 472 ? -24.553 8.642 21.022 1.00 98.19 472 HIS A N 1
ATOM 3626 C CA . HIS A 1 472 ? -24.228 8.670 19.591 1.00 98.19 472 HIS A CA 1
ATOM 3627 C C . HIS A 1 472 ? -25.458 8.590 18.679 1.00 98.19 472 HIS A C 1
ATOM 3629 O O . HIS A 1 472 ? -25.417 9.150 17.586 1.00 98.19 472 HIS A O 1
ATOM 3635 N N . LEU A 1 473 ? -26.576 8.008 19.133 1.00 97.56 473 LEU A N 1
ATOM 3636 C CA . LEU A 1 473 ? -27.865 8.046 18.416 1.00 97.56 473 LEU A CA 1
ATOM 3637 C C . LEU A 1 473 ? -28.399 9.471 18.177 1.00 97.56 473 LEU A C 1
ATOM 3639 O O . LEU A 1 473 ? -29.242 9.669 17.308 1.00 97.56 473 LEU A O 1
ATOM 3643 N N . LYS A 1 474 ? -27.913 10.464 18.935 1.00 97.12 474 LYS A N 1
ATOM 3644 C CA . LYS A 1 474 ? -28.256 11.891 18.796 1.00 97.12 474 LYS A CA 1
ATOM 3645 C C . LYS A 1 474 ? -27.212 12.681 17.991 1.00 97.12 474 LYS A C 1
ATOM 3647 O O . LYS A 1 474 ? -27.253 13.909 17.981 1.00 97.12 474 LYS A O 1
ATOM 3652 N N . SER A 1 475 ? -26.238 12.005 17.380 1.00 96.69 475 SER A N 1
ATOM 3653 C CA . SER A 1 475 ? -25.175 12.647 16.602 1.00 96.69 475 SER A CA 1
ATOM 3654 C C . SER A 1 475 ? -25.680 13.167 15.256 1.00 96.69 475 SER A C 1
ATOM 3656 O O . SER A 1 475 ? -26.533 12.558 14.616 1.00 96.69 475 SER A O 1
ATOM 3658 N N . HIS A 1 476 ? -25.084 14.263 14.788 1.00 95.94 476 HIS A N 1
ATOM 3659 C CA . HIS A 1 476 ? -25.325 14.810 13.451 1.00 95.94 476 HIS A CA 1
ATOM 3660 C C . HIS A 1 476 ? -24.563 14.046 12.347 1.00 95.94 476 HIS A C 1
ATOM 3662 O O . HIS A 1 476 ? -24.864 14.221 11.168 1.00 95.94 476 HIS A O 1
ATOM 3668 N N . SER A 1 477 ? -23.586 13.194 12.698 1.00 97.12 477 SER A N 1
ATOM 3669 C CA . SER A 1 477 ? -22.915 12.317 11.726 1.00 97.12 477 SER A CA 1
ATOM 3670 C C . SER A 1 477 ? -23.704 11.022 11.525 1.00 97.12 477 SER A C 1
ATOM 3672 O O . SER A 1 477 ? -23.839 10.208 12.442 1.0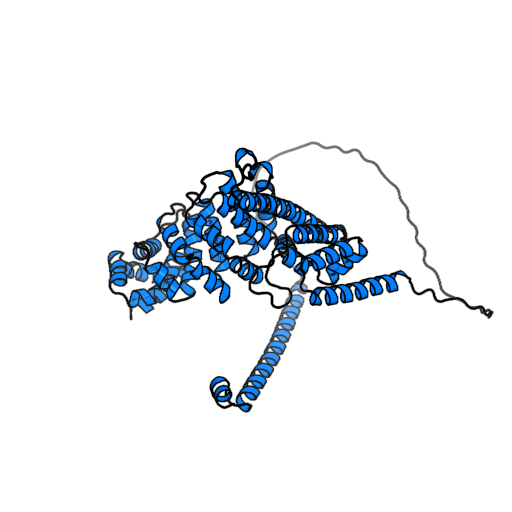0 97.12 477 SER A O 1
ATOM 3674 N N . LEU A 1 478 ? -24.146 10.792 10.284 1.00 97.50 478 LEU A N 1
ATOM 3675 C CA . LEU A 1 478 ? -24.776 9.539 9.857 1.00 97.50 478 LEU A CA 1
ATOM 3676 C C . LEU A 1 478 ? -23.866 8.320 10.074 1.00 97.50 478 LEU A C 1
ATOM 3678 O O . LEU A 1 478 ? -24.361 7.237 10.387 1.00 97.50 478 LEU A O 1
ATOM 3682 N N . THR A 1 479 ? -22.547 8.489 9.950 1.00 97.88 479 THR A N 1
ATOM 3683 C CA . THR A 1 479 ? -21.556 7.436 10.211 1.00 97.88 479 THR A CA 1
ATOM 3684 C C . THR A 1 479 ? -21.588 7.021 11.679 1.00 97.88 479 THR A C 1
ATOM 3686 O O . THR A 1 479 ? -21.691 5.833 11.980 1.00 97.88 479 THR A O 1
ATOM 3689 N N . ILE A 1 480 ? -21.576 7.999 12.593 1.00 98.31 480 ILE A N 1
ATOM 3690 C CA . ILE A 1 480 ? -21.660 7.759 14.040 1.00 98.31 480 ILE A CA 1
ATOM 3691 C C . ILE A 1 480 ? -22.984 7.073 14.395 1.00 98.31 480 ILE A C 1
ATOM 3693 O O . ILE A 1 480 ? -22.966 6.033 15.050 1.00 98.31 480 ILE A O 1
ATOM 3697 N N . VAL A 1 481 ? -24.121 7.590 13.912 1.00 98.44 481 VAL A N 1
ATOM 3698 C CA . VAL A 1 481 ? -25.444 6.994 14.178 1.00 98.44 481 VAL A CA 1
ATOM 3699 C C . VAL A 1 481 ? -25.528 5.562 13.631 1.00 98.44 481 VAL A C 1
ATOM 3701 O O . VAL A 1 481 ? -25.966 4.659 14.341 1.00 98.44 481 VAL A O 1
ATOM 3704 N N . SER A 1 482 ? -25.054 5.309 12.404 1.00 98.31 482 SER A N 1
ATOM 3705 C CA . SER A 1 482 ? -25.046 3.963 11.805 1.00 98.31 482 SER A CA 1
ATOM 3706 C C . SER A 1 482 ? -24.173 2.980 12.589 1.00 98.31 482 SER A C 1
ATOM 3708 O O . SER A 1 482 ? -24.568 1.829 12.795 1.00 98.31 482 SER A O 1
ATOM 3710 N N . ASN A 1 483 ? -23.002 3.424 13.048 1.00 98.44 483 ASN A N 1
ATOM 3711 C CA . ASN A 1 483 ? -22.095 2.604 13.846 1.00 98.44 483 ASN A CA 1
ATOM 3712 C C . ASN A 1 483 ? -22.668 2.321 15.239 1.00 98.44 483 ASN A C 1
ATOM 3714 O O . ASN A 1 483 ? -22.601 1.177 15.691 1.00 98.44 483 ASN A O 1
ATOM 3718 N N . ALA A 1 484 ? -23.314 3.305 15.871 1.00 98.38 484 ALA A N 1
ATOM 3719 C CA . ALA A 1 484 ? -24.007 3.123 17.140 1.00 98.38 484 ALA A CA 1
ATOM 3720 C C . ALA A 1 484 ? -25.151 2.106 17.023 1.00 98.38 484 ALA A C 1
ATOM 3722 O O . ALA A 1 484 ? -25.132 1.095 17.722 1.00 98.38 484 ALA A O 1
ATOM 3723 N N . CYS A 1 485 ? -26.080 2.297 16.079 1.00 97.88 485 CYS A N 1
ATOM 3724 C CA . CYS A 1 485 ? -27.177 1.357 15.827 1.00 97.88 485 CYS A CA 1
ATOM 3725 C C . CYS A 1 485 ? -26.676 -0.064 15.523 1.00 97.88 485 CYS A C 1
ATOM 3727 O O . CYS A 1 485 ? -27.203 -1.029 16.070 1.00 97.88 485 CYS A O 1
ATOM 3729 N N . GLY A 1 486 ? -25.647 -0.208 14.679 1.00 97.88 486 GLY A N 1
ATOM 3730 C CA . GLY A 1 486 ? -25.089 -1.517 14.323 1.00 97.88 486 GLY A CA 1
ATOM 3731 C C . GLY A 1 486 ? -24.363 -2.220 15.475 1.00 97.88 486 GLY A C 1
ATOM 3732 O O . GLY A 1 486 ? -24.405 -3.443 15.562 1.00 97.88 486 GLY A O 1
ATOM 3733 N N . THR A 1 487 ? -23.731 -1.462 16.376 1.00 98.38 487 THR A N 1
ATOM 3734 C CA . THR A 1 487 ? -23.103 -2.008 17.591 1.00 98.38 487 THR A CA 1
ATOM 3735 C C . THR A 1 487 ? -24.167 -2.427 18.606 1.00 98.38 487 THR A C 1
ATOM 3737 O O . THR A 1 487 ? -24.117 -3.537 19.130 1.00 98.38 487 THR A O 1
ATOM 3740 N N . LEU A 1 488 ? -25.171 -1.570 18.835 1.00 98.06 488 LEU A N 1
ATOM 3741 C CA . LEU A 1 488 ? -26.296 -1.846 19.732 1.00 98.06 488 LEU A CA 1
ATOM 3742 C C . LEU A 1 488 ? -27.095 -3.073 19.285 1.00 98.06 488 LEU A C 1
ATOM 3744 O O . LEU A 1 488 ? -27.399 -3.906 20.129 1.00 98.06 488 LEU A O 1
ATOM 3748 N N . TRP A 1 489 ? -27.359 -3.228 17.981 1.00 97.06 489 TRP A N 1
ATOM 3749 C CA . TRP A 1 489 ? -28.002 -4.421 17.411 1.00 97.06 489 TRP A CA 1
ATOM 3750 C C . TRP A 1 489 ? -27.321 -5.699 17.910 1.00 97.06 489 TRP A C 1
ATOM 3752 O O . TRP A 1 489 ? -27.965 -6.538 18.534 1.00 97.06 489 TRP A O 1
ATOM 3762 N N . ASN A 1 490 ? -26.011 -5.827 17.679 1.00 96.69 490 ASN A N 1
ATOM 3763 C CA . ASN A 1 490 ? -25.266 -7.042 18.014 1.00 96.69 490 ASN A CA 1
ATOM 3764 C C . ASN A 1 490 ? -25.155 -7.283 19.525 1.00 96.69 490 ASN A C 1
ATOM 3766 O O . ASN A 1 490 ? -25.150 -8.432 19.943 1.00 96.69 490 ASN A O 1
ATOM 3770 N N . LEU A 1 491 ? -25.070 -6.226 20.341 1.00 95.25 491 LEU A N 1
ATOM 3771 C CA . LEU A 1 491 ? -24.976 -6.349 21.802 1.00 95.25 491 LEU A CA 1
ATOM 3772 C C . LEU A 1 491 ? -26.338 -6.528 22.499 1.00 95.25 491 LEU A C 1
ATOM 3774 O O . LEU A 1 491 ? -26.357 -6.904 23.671 1.00 95.25 491 LEU A O 1
ATOM 3778 N N . SER A 1 492 ? -27.446 -6.237 21.808 1.00 92.50 492 SER A N 1
ATOM 3779 C CA . SER A 1 492 ? -28.823 -6.425 22.300 1.00 92.50 492 SER A CA 1
ATOM 3780 C C . SER A 1 492 ? -29.380 -7.838 22.096 1.00 92.50 492 SER A C 1
ATOM 3782 O O . SER A 1 492 ? -30.410 -8.166 22.684 1.00 92.50 492 SER A O 1
ATOM 3784 N N . ALA A 1 493 ? -28.696 -8.645 21.278 1.00 75.69 493 ALA A N 1
ATOM 3785 C CA . ALA A 1 493 ? -28.849 -10.096 21.215 1.00 75.69 493 ALA A CA 1
ATOM 3786 C C . ALA A 1 493 ? -28.034 -10.776 22.329 1.00 75.69 493 ALA A C 1
ATOM 3788 O O . ALA A 1 493 ? -28.473 -11.856 22.773 1.00 75.69 493 ALA A O 1
#

Organism: Gallus gallus (NCBI:txid9031)

=== Feature glossary ===
Reading guide. The protein is described through the following features:

Foldseek 3Di. A 3Di character summarizes, for each residue, the relative orientation of the Cα frame of its nearest spatial neighbor. Because it encodes fold topology rather than chemistry, 3Di alignments detect remote structural similarity that sequence alignment misses.

Contact-map, Ramachandran, and PAE plots. Plot images: a contact map (which residues are close in 3D, as an N×N binary image), a Ramachandran scatter (backbone torsion angles, revealing secondary-structure composition at a glance), and — for AlphaFold structures — a PAE heatmap (pairwise prediction confidence).

Radius of gyration, Cα contacts, bounding box. Radius of gyration (Rg) is the root-mean-square distance of Cα atoms from their centroid — a single number for overall size and compactness. A globular domain of N residues has Rg ≈ 2.2·N^0.38 Å; an extended or disordered chain has a much larger Rg. The Cα contact count is the number of residue pairs whose Cα atoms are within 8 Å and are more than four positions apart in sequence — a standard proxy for tertiary packing density. The bounding box is the smallest axis-aligned box enclosing all Cα atoms.

Secondary structure (8-state, DSSP). Eight-state secondary structure (DSSP): H is the canonical α-helix, G the tighter 3₁₀-helix, I the wider π-helix; E/B are β-structure, T and S are turns and bends, and '-' is everything else. DSSP derives these from the pattern of main-chain N–H···O=C hydrogen bonds, not from the sequence.

B-factor. B-factor (Debye–Waller factor) reflects atomic displacement in the crystal lattice. It is an experimental observable (units Å²), not a prediction; low values mean the atom is pinned down, high values mean it moves or is heterogeneous across the crystal.

pLDDT. pLDDT is the predicted lDDT-Cα score: AlphaFold's confidence that the local environment of each residue (all inter-atomic distances within 15 Å) is correctly placed. It is a per-residue number between 0 and 100, with higher meaning more reliable.

Nearest PDB structures. Nearest PDB neighbors are the top structural matches found by Foldseek when searching this structure against the entire Protein Data Bank. Each hit reports a TM-score (0 to 1; >0.5 almost always implies the same fold) and an E-value. These are *structural* homologs — they may share no detectable sequence similarity.

Solvent-accessible surface area. Accessible surface area quantifies burial. A residue with SASA near zero is packed into the hydrophobic core; one with SASA >100 Å² sits on the surface. Computed here via the Shrake–Rupley numerical algorithm with a 1.4 Å probe.

Rendered structure images. Structure images are PyMOL renders from six orthogonal camera directions. Cartoon representation draws helices as coils and strands as arrows; sticks shows the backbone as bonds; surface shows the solvent-excluded envelope. Rainbow coloring maps sequence position to hue (blue→red, N→C); chain coloring assigns a distinct color per polypeptide.

Backbone torsions (φ/ψ). φ (phi) and ψ (psi) are the two rotatable backbone dihedrals per residue: φ is the C(i-1)–N–Cα–C torsion, ψ is the N–Cα–C–N(i+1) torsion, both in degrees on (−180°, 180°]. α-helical residues cluster near (−60°, −45°); β-strand residues near (−120°, +130°). A Ramachandran plot is simply a scatter of (φ, ψ) for every residue.

Predicted aligned error. Predicted Aligned Error (PAE) is an AlphaFold confidence matrix: entry (i, j) is the expected error in the position of residue j, in ångströms, when the prediction is superimposed on the true structure at residue i. Low PAE within a block of residues means that block is internally rigid and well-predicted; high PAE between two blocks means their relative placement is uncertain even if each block individually is confident.

mmCIF coordinates. Structure coordinates are given as an mmCIF _atom_site loop: one row per atom with element, residue name, chain id, sequence number, and x/y/z position in Å. Only the four main-chain atoms per residue are included here; side chains are omitted to keep the record compact.

InterPro / GO / CATH / organism. Database cross-references. InterPro integrates a dozen domain/family signature databases into unified entries with residue-range hits. GO terms attach function/process/location labels with evidence codes. CATH codes position the fold in a four-level structural taxonomy. Organism is the NCBI-taxonomy species name.

Secondary structure (3-state, P-SEA). SS3 is a coarse helix/strand/coil call (letters a/b/c) made by the P-SEA algorithm from inter-Cα distances and dihedrals. It is less detailed than DSSP but needs only Cα positions.

Sequence. Sequence gives the chain of amino acids in standard one-letter code (A=alanine, C=cysteine, …, Y=tyrosine), read N→C. It is the only feature that is directly encoded by the gene; all structural features are derived from the folded form of this sequence.